Protein AF-0000000080771494 (afdb_homodimer)

Sequence (500 aa):
MDAVDLPFHCQALQGVSRCGTASHVHAVGQLIYLRRGAMLCQSETMRWLMAAGQVGWIPAGVAHSAEPLAELYGVTAYADSAAYPDLPAEVRVMPAGGLMGLLLERQLRYEAEPWPGRRQRLAGAIVDELLQLVPLPQQLPLPAERRLRALCRRVLADLGRGWLLDELAVAHGFSRASLTRAFARETGVSFGHWLAQARLLEAVRLLSGGAMVGETALQVGYQSPSAFCAAFRRHLGMAPGELQRAQARVMDAVDLPFHCQALQGVSRCGTASHVHAVGQLIYLRRGAMLCQSETMRWLMAAGQVGWIPAGVAHSAEPLAELYGVTAYADSAAYPDLPAEVRVMPAGGLMGLLLERQLRYEAEPWPGRRQRLAGAIVDELLQLVPLPQQLPLPAERRLRALCRRVLADLGRGWLLDELAVAHGFSRASLTRAFARETGVSFGHWLAQARLLEAVRLLSGGAMVGETALQVGYQSPSAFCAAFRRHLGMAPGELQRAQARV

InterPro domains:
  IPR009057 Homedomain-like superfamily [SSF46689] (199-246)
  IPR011051 RmlC-like cupin domain superfamily [SSF51182] (20-177)
  IPR014710 RmlC-like jelly roll fold [G3DSA:2.60.120.10] (16-77)
  IPR018060 AraC-like, DNA binding HTH domain [PF12833] (168-245)
  IPR018060 AraC-like, DNA binding HTH domain [PS01124] (149-246)
  IPR018060 AraC-like, DNA binding HTH domain [SM00342] (162-244)
  IPR018062 HTH domain AraC-type, conserved site [PS00041] (199-240)

Organism: Chromobacterium violaceum (strain ATCC 12472 / DSM 30191 / JCM 1249 / CCUG 213 / NBRC 12614 / NCIMB 9131 / NCTC 9757 / MK) (NCBI:txid243365)

pLDDT: mean 89.36, std 9.86, range [37.25, 98.0]

Secondary structure (DSSP, 8-state):
----SSSEEEEEEEEE-SS-EEEE--SSEEEEEEEE-EEEEEESSEEEEEETTEEEEE-TT--EEEEESS-EEEEEEEE-TTT-TTS-SS-EEEE-HHHHHHHHHHHHHHTTSS-HHHHHHHHHHHHHHHTTSPPPS-EEE---SHHHHHHHHHHHHTTTS---HHHHHHHTT--HHHHHHHHHHHHSS-HHHHHHHHHHHHHHHHHHTT--HHHHHHHTT-S-HHHHHHHHHHHHSS-HHHHHHHHH--/----SSSEEEEEEEEE-SS-EEEE--SSEEEEEEEE-EEEEEESSEEEEEETTEEEEE-TT--EEEEESS-EEEEEEEE-TTT-TTS-SS-EEEE-HHHHHHHHHHHHHHTTSS-HHHHHHHHHHHHHHHTTSPPPS-EEE---SHHHHHHHHHHHHTTTS---HHHHHHHTT--HHHHHHHHHHHHSS-HHHHHHHHHHHHHHHHHHTT--HHHHHHHHT-S-HHHHHHHHHHHHSS-HHHHHHHHH--

Solvent-accessible surface area (backbone atoms only — not comparable to full-atom values): 26258 Å² total; per-residue (Å²): 133,77,75,60,92,51,57,58,52,58,46,80,38,72,69,49,41,84,78,53,46,69,74,43,66,39,89,36,20,38,38,38,36,26,70,32,26,33,32,44,34,35,41,86,49,36,35,34,64,47,39,48,54,22,30,35,39,40,30,47,66,51,51,32,28,36,37,50,50,31,51,26,30,35,39,37,32,38,38,32,50,86,81,40,72,84,59,64,85,53,72,42,37,23,66,31,59,75,54,49,51,45,50,52,54,51,50,46,60,42,6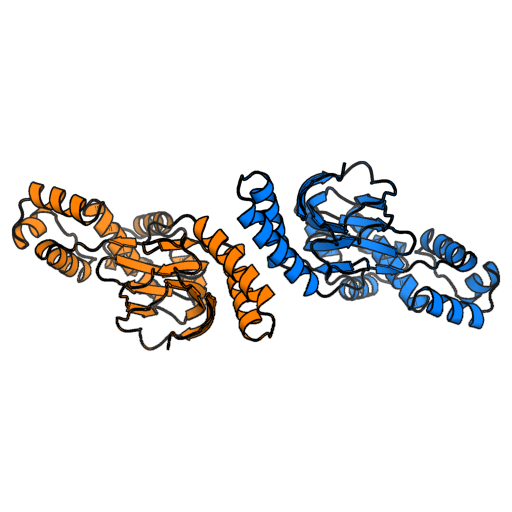7,79,46,95,46,65,68,60,46,50,32,43,48,51,36,50,53,56,50,58,73,69,50,64,67,52,79,52,60,45,62,38,40,82,51,66,57,53,32,51,49,50,51,55,43,68,73,44,45,36,55,86,81,47,66,61,60,53,17,55,74,56,75,33,50,58,69,55,39,55,54,51,44,28,70,56,46,70,44,51,70,67,59,47,49,52,50,51,24,50,57,50,37,50,52,42,36,57,67,64,49,51,68,61,60,40,21,45,54,33,43,37,94,37,50,65,62,35,44,53,51,39,24,71,60,68,72,43,44,66,65,53,53,43,47,57,51,57,76,97,132,76,76,62,93,51,57,59,51,59,46,78,38,71,70,48,42,82,78,54,46,71,73,44,67,40,90,36,20,36,38,40,36,26,70,30,25,32,31,44,33,36,41,85,48,36,36,34,63,47,40,48,54,22,30,35,39,40,30,48,66,50,50,33,28,37,37,50,50,30,51,27,29,35,39,36,32,38,39,33,50,86,79,39,72,83,58,64,88,53,73,42,36,23,66,31,58,75,55,50,52,46,49,53,53,51,50,44,60,43,68,81,47,96,46,65,68,59,45,49,32,42,49,51,37,49,53,56,50,58,74,68,50,65,67,52,81,51,61,44,61,37,41,82,51,66,58,55,33,52,49,49,50,56,42,69,74,45,44,36,56,86,82,48,65,60,61,52,17,57,74,57,75,32,50,58,69,55,40,55,52,50,44,26,71,56,46,70,43,50,69,67,58,49,50,52,51,52,26,50,57,50,36,51,51,42,38,54,69,64,48,50,68,63,60,40,21,46,55,33,44,38,94,38,50,67,61,35,43,53,50,38,24,71,61,68,72,43,44,67,66,53,53,42,46,56,51,58,76,98

Nearest PDB structures (foldseek):
  6p7t-assembly1_A  TM=4.260E-01  e=6.477E-12  Vibrio cholerae
  3gbg-assembly1_A  TM=4.443E-01  e=5.524E-11  Vibrio cholerae O395
  3fjs-assembly2_D  TM=8.676E-01  e=5.799E-04  Cupriavidus pinatubonensis JMP134
  1yhf-assembly1_A  TM=8.310E-01  e=1.006E-03  Streptococcus pyogenes M1 GAS
  7zyb-assembly1_A  TM=7.674E-01  e=4.115E-03  Bacteroides eggerthii DSM 20697

Foldseek 3Di:
DPPPVDQKDKDKQFFDADDKFPKDFAQFKKKWAFQAFKKWKDFPWKIFIDGHQKMKIDGHPTIMIIHTLATTTAMMMTHHCVVVVVADPDIFMFRCPPPLRVLRVVLNVCNPPPCVVVNVVSVVVNRVSVVVTDGAPRMQTAFPDPLRNVLVVVCLVQQLDPDDLCVSQVVSPHHSVRCQVVVCVRGVDGPVVNSLSSLLVVLLSCLSNPDDLQVSCNRNHHPGSVVVQVSNCVRVVDGSVVRNVRNVVD/DPPPVDQKDKDKQFFDADDKFPKDFAQFKKKWAFQAFKKWKDFPWKIFIDGHQKMKIDGHPTIMIIHTLATTTAMMMTHHCVVVVPADPDIFMFRCPPPLRVLRVVLNVCNVPPCVPVNVVSVVVNRVSVVVTDGAPRMQTAFPDPLRNVLVVVCLVQQLDPDDLCVSQVVSPHHSVRCQVVVCVGGVDGPVVNSLSSLLVVLLSCLSNPDDLQVSCNRNHHPGSVVVQVSNCVRVVDGSVVRNVRNVVD

Structure (mmCIF, N/CA/C/O backbone):
data_AF-0000000080771494-model_v1
#
loop_
_entity.id
_entity.type
_entity.pdbx_description
1 polymer 'Probable transcriptional regulator'
#
loop_
_atom_site.group_PDB
_atom_site.id
_atom_site.type_symbol
_atom_site.label_atom_id
_atom_site.label_alt_id
_atom_site.label_comp_id
_atom_site.label_asym_id
_atom_site.label_entity_id
_atom_site.label_seq_id
_atom_site.pdbx_PDB_ins_code
_atom_site.Cartn_x
_atom_site.Cartn_y
_atom_site.Cartn_z
_atom_site.occupancy
_atom_site.B_iso_or_equiv
_atom_site.auth_seq_id
_atom_site.auth_comp_id
_atom_site.auth_asym_id
_atom_site.auth_atom_id
_atom_site.pdbx_PDB_model_num
ATOM 1 N N . MET A 1 1 ? -18.344 9.867 22.594 1 37.25 1 MET A N 1
ATOM 2 C CA . MET A 1 1 ? -18.703 8.555 22.062 1 37.25 1 MET A CA 1
ATOM 3 C C . MET A 1 1 ? -17.469 7.688 21.859 1 37.25 1 MET A C 1
ATOM 5 O O . MET A 1 1 ? -17.469 6.77 21.031 1 37.25 1 MET A O 1
ATOM 9 N N . ASP A 1 2 ? -16.359 8.273 22.328 1 44.81 2 ASP A N 1
ATOM 10 C CA . ASP A 1 2 ? -15.078 7.664 22.016 1 44.81 2 ASP A CA 1
ATOM 11 C C . ASP A 1 2 ? -14.93 6.305 22.688 1 44.81 2 ASP A C 1
ATOM 13 O O . ASP A 1 2 ? -13.82 5.785 22.812 1 44.81 2 ASP A O 1
ATOM 17 N N . ALA A 1 3 ? -16.031 5.863 23.359 1 42.81 3 ALA A N 1
ATOM 18 C CA . ALA A 1 3 ? -15.695 4.762 24.266 1 42.81 3 ALA A CA 1
ATOM 19 C C . ALA A 1 3 ? -15.219 3.539 23.469 1 42.81 3 ALA A C 1
ATOM 21 O O . ALA A 1 3 ? -15.945 2.553 23.359 1 42.81 3 ALA A O 1
ATOM 22 N N . VAL A 1 4 ? -14.695 3.605 22.312 1 51.22 4 VAL A N 1
ATOM 23 C CA . VAL A 1 4 ? -14.5 2.248 21.812 1 51.22 4 VAL A CA 1
ATOM 24 C C . VAL A 1 4 ? -13.445 1.532 22.656 1 51.22 4 VAL A C 1
ATOM 26 O O . VAL A 1 4 ? -12.383 2.088 22.938 1 51.22 4 VAL A O 1
ATOM 29 N N . ASP A 1 5 ? -13.766 0.588 23.453 1 64.75 5 ASP A N 1
ATOM 30 C CA . ASP A 1 5 ? -13.047 -0.295 24.359 1 64.75 5 ASP A CA 1
ATOM 31 C C . ASP A 1 5 ? -11.82 -0.907 23.688 1 64.75 5 ASP A C 1
ATOM 33 O O . ASP A 1 5 ? -11.078 -1.67 24.312 1 64.75 5 ASP A O 1
ATOM 37 N N . LEU A 1 6 ? -11.555 -0.573 22.438 1 80.31 6 LEU A N 1
ATOM 38 C CA . LEU A 1 6 ? -10.367 -1.168 21.812 1 80.31 6 LEU A CA 1
ATOM 39 C C . LEU A 1 6 ? -9.25 -0.143 21.688 1 80.31 6 LEU A C 1
ATOM 41 O O . LEU A 1 6 ? -9.508 1.043 21.469 1 80.31 6 LEU A O 1
ATOM 45 N N . PRO A 1 7 ? -8.07 -0.555 21.953 1 92.5 7 PRO A N 1
ATOM 46 C CA . PRO A 1 7 ? -6.926 0.36 21.953 1 92.5 7 PRO A CA 1
ATOM 47 C C . PRO A 1 7 ? -6.75 1.08 20.625 1 92.5 7 PRO A C 1
ATOM 49 O O . PRO A 1 7 ? -6.07 2.107 20.547 1 92.5 7 PRO A O 1
ATOM 52 N N . PHE A 1 8 ? -7.355 0.557 19.562 1 95.19 8 PHE A N 1
ATOM 53 C CA . PHE A 1 8 ? -7.32 1.154 18.234 1 95.19 8 PHE A CA 1
ATOM 54 C C . PHE A 1 8 ? -8.609 0.87 17.469 1 95.19 8 PHE A C 1
ATOM 56 O O . PHE A 1 8 ? -9.062 -0.276 17.406 1 95.19 8 PHE A O 1
ATOM 63 N N . HIS A 1 9 ? -9.266 1.869 16.906 1 94.31 9 HIS A N 1
ATOM 64 C CA . HIS A 1 9 ? -10.492 1.686 16.141 1 94.31 9 HIS A CA 1
ATOM 65 C C . HIS A 1 9 ? -10.617 2.729 15.039 1 94.31 9 HIS A C 1
ATOM 67 O O . HIS A 1 9 ? -10.078 3.832 15.156 1 94.31 9 HIS A O 1
ATOM 73 N N . CYS A 1 10 ? -11.18 2.354 13.945 1 95.25 10 CYS A N 1
ATOM 74 C CA . CYS A 1 10 ? -11.297 3.291 12.836 1 95.25 10 CYS A CA 1
ATOM 75 C C . CYS A 1 10 ? -12.727 3.367 12.328 1 95.25 10 CYS A C 1
ATOM 77 O O . CYS A 1 10 ? -13.539 2.475 12.602 1 95.25 10 CYS A O 1
ATOM 79 N N . GLN A 1 11 ? -13.07 4.434 11.703 1 95.12 11 GLN A N 1
ATOM 80 C CA . GLN A 1 11 ? -14.352 4.691 11.047 1 95.12 11 GLN A CA 1
ATOM 81 C C . GLN A 1 11 ? -14.156 5.383 9.703 1 95.12 11 GLN A C 1
ATOM 83 O O . GLN A 1 11 ? -13.141 6.051 9.484 1 95.12 11 GLN A O 1
ATOM 88 N N . ALA A 1 12 ? -15.148 5.176 8.867 1 95.69 12 ALA A N 1
ATOM 89 C CA . ALA A 1 12 ? -15.086 5.797 7.543 1 95.69 12 ALA A CA 1
ATOM 90 C C . ALA A 1 12 ? -15.5 7.262 7.605 1 95.69 12 ALA A C 1
ATOM 92 O O . ALA A 1 12 ? -16.422 7.621 8.336 1 95.69 12 ALA A O 1
ATOM 93 N N . LEU A 1 13 ? -14.727 8.125 6.957 1 92.31 13 LEU A N 1
ATOM 94 C CA . LEU A 1 13 ? -15.188 9.461 6.598 1 92.31 13 LEU A CA 1
ATOM 95 C C . LEU A 1 13 ? -15.812 9.469 5.211 1 92.31 13 LEU A C 1
ATOM 97 O O . LEU A 1 13 ? -15.125 9.242 4.211 1 92.31 13 LEU A O 1
ATOM 101 N N . GLN A 1 14 ? -17.047 9.688 5.102 1 90.38 14 GLN A N 1
ATOM 102 C CA . GLN A 1 14 ? -17.75 9.562 3.824 1 90.38 14 GLN A CA 1
ATOM 103 C C . GLN A 1 14 ? -18.672 10.75 3.578 1 90.38 14 GLN A C 1
ATOM 105 O O . GLN A 1 14 ? -19.734 10.844 4.18 1 90.38 14 GLN A O 1
ATOM 110 N N . GLY A 1 15 ? -18.234 11.531 2.648 1 78.69 15 GLY A N 1
ATOM 111 C CA . GLY A 1 15 ? -19.094 12.609 2.184 1 78.69 15 GLY A CA 1
ATOM 112 C C . GLY A 1 15 ? -19.328 13.672 3.238 1 78.69 15 GLY A C 1
ATOM 113 O O . GLY A 1 15 ? -20.438 14.211 3.344 1 78.69 15 GLY A O 1
ATOM 114 N N . VAL A 1 16 ? -18.281 13.867 4.016 1 73.12 16 VAL A N 1
ATOM 115 C CA . VAL A 1 16 ? -18.453 14.883 5.047 1 73.12 16 VAL A CA 1
ATOM 116 C C . VAL A 1 16 ? -18.234 16.266 4.445 1 73.12 16 VAL A C 1
ATOM 118 O O . VAL A 1 16 ? -17.234 16.516 3.777 1 73.12 16 VAL A O 1
ATOM 121 N N . SER A 1 17 ? -19.109 17.125 4.094 1 66.69 17 SER A N 1
ATOM 122 C CA . SER A 1 17 ? -18.938 18.406 3.443 1 66.69 17 SER A CA 1
ATOM 123 C C . SER A 1 17 ? -19.5 19.547 4.301 1 66.69 17 SER A C 1
ATOM 125 O O . SER A 1 17 ? -19.094 20.703 4.148 1 66.69 17 SER A O 1
ATOM 127 N N . ARG A 1 18 ? -20.734 19.297 4.969 1 63.34 18 ARG A N 1
ATOM 128 C CA . ARG A 1 18 ? -21.516 20.5 5.277 1 63.34 18 ARG A CA 1
ATOM 129 C C . ARG A 1 18 ? -20.906 21.25 6.457 1 63.34 18 ARG A C 1
ATOM 131 O O . ARG A 1 18 ? -20.422 22.375 6.301 1 63.34 18 ARG A O 1
ATOM 138 N N . CYS A 1 19 ? -21.188 20.797 7.703 1 66.69 19 CYS A N 1
ATOM 139 C CA . CYS A 1 19 ? -21 21.609 8.906 1 66.69 19 CYS A CA 1
ATOM 140 C C . CYS A 1 19 ? -19.703 21.234 9.625 1 66.69 19 CYS A C 1
ATOM 142 O O . CYS A 1 19 ? -19.375 20.062 9.734 1 66.69 19 CYS A O 1
ATOM 144 N N . GLY A 1 20 ? -18.672 22.234 9.547 1 82.75 20 GLY A N 1
ATOM 145 C CA . GLY A 1 20 ? -17.453 22.109 10.328 1 82.75 20 GLY A CA 1
ATOM 146 C C . GLY A 1 20 ? -17.688 21.484 11.688 1 82.75 20 GLY A C 1
ATOM 147 O O . GLY A 1 20 ? -18.828 21.203 12.07 1 82.75 20 GLY A O 1
ATOM 148 N N . THR A 1 21 ? -16.703 20.906 12.211 1 88.62 21 THR A N 1
ATOM 149 C CA . THR A 1 21 ? -16.734 20.406 13.578 1 88.62 21 THR A CA 1
ATOM 150 C C . THR A 1 21 ? -16.219 21.453 14.555 1 88.62 21 THR A C 1
ATOM 152 O O . THR A 1 21 ? -15.117 21.984 14.375 1 88.62 21 THR A O 1
ATOM 155 N N . ALA A 1 22 ? -17.125 21.812 15.531 1 91 22 ALA A N 1
ATOM 156 C CA . ALA A 1 22 ? -16.734 22.75 16.578 1 91 22 ALA A CA 1
ATOM 157 C C . ALA A 1 22 ? -15.578 22.188 17.406 1 91 22 ALA A C 1
ATOM 159 O O . ALA A 1 22 ? -15.281 21 17.328 1 91 22 ALA A O 1
ATOM 160 N N . SER A 1 23 ? -14.984 23.094 18.125 1 95 23 SER A N 1
ATOM 161 C CA . SER A 1 23 ? -13.859 22.688 18.969 1 95 23 SER A CA 1
ATOM 162 C C . SER A 1 23 ? -14.266 21.578 19.922 1 95 23 SER A C 1
ATOM 164 O O . SER A 1 23 ? -15.328 21.625 20.547 1 95 23 SER A O 1
ATOM 166 N N . HIS A 1 24 ? -13.523 20.516 19.969 1 96.44 24 HIS A N 1
ATOM 167 C CA . HIS A 1 24 ? -13.734 19.375 20.844 1 96.44 24 HIS A CA 1
ATOM 168 C C . HIS A 1 24 ? -12.422 18.672 21.172 1 96.44 24 HIS A C 1
ATOM 170 O O . HIS A 1 24 ? -11.367 19.047 20.641 1 96.44 24 HIS A O 1
ATOM 176 N N . VAL A 1 25 ? -12.523 17.766 22.141 1 96.56 25 VAL A N 1
ATOM 177 C CA . VAL A 1 25 ? -11.328 17.062 22.609 1 96.56 25 VAL A CA 1
ATOM 178 C C . VAL A 1 25 ? -11.609 15.562 22.672 1 96.56 25 VAL A C 1
ATOM 180 O O . VAL A 1 25 ? -12.734 15.156 22.969 1 96.56 25 VAL A O 1
ATOM 183 N N . HIS A 1 26 ? -10.641 14.773 22.359 1 95.69 26 HIS A N 1
ATOM 184 C CA . HIS A 1 26 ? -10.727 13.328 22.531 1 95.69 26 HIS A CA 1
ATOM 185 C C . HIS A 1 26 ? -9.797 12.844 23.641 1 95.69 26 HIS A C 1
ATOM 187 O O . HIS A 1 26 ? -8.695 13.367 23.812 1 95.69 26 HIS A O 1
ATOM 193 N N . ALA A 1 27 ? -10.242 11.805 24.328 1 95.25 27 ALA A N 1
ATOM 194 C CA . ALA A 1 27 ? -9.422 11.188 25.359 1 95.25 27 ALA A CA 1
ATOM 195 C C . ALA A 1 27 ? -8.281 10.375 24.75 1 95.25 27 ALA A C 1
ATOM 197 O O . ALA A 1 27 ? -7.289 10.086 25.422 1 95.25 27 ALA A O 1
ATOM 198 N N . VAL A 1 28 ? -8.43 9.992 23.562 1 96.81 28 VAL A N 1
ATOM 199 C CA . VAL A 1 28 ? -7.418 9.242 22.828 1 96.81 28 VAL A CA 1
ATOM 200 C C . VAL A 1 28 ? -6.945 10.055 21.625 1 96.81 28 VAL A C 1
ATOM 202 O O . VAL A 1 28 ? -7.562 11.062 21.266 1 96.81 28 VAL A O 1
ATOM 205 N N . GLY A 1 29 ? -5.742 9.641 21.078 1 97.62 29 GLY A N 1
ATOM 206 C CA . GLY A 1 29 ? -5.277 10.312 19.875 1 97.62 29 GLY A CA 1
ATOM 207 C C . GLY A 1 29 ? -6.133 10.016 18.672 1 97.62 29 GLY A C 1
ATOM 208 O O . GLY A 1 29 ? -6.777 8.969 18.594 1 97.62 29 GLY A O 1
ATOM 209 N N . GLN A 1 30 ? -6.121 10.945 17.781 1 97.81 30 GLN A N 1
ATOM 210 C CA . GLN A 1 30 ? -6.906 10.805 16.562 1 97.81 30 GLN A CA 1
ATOM 211 C C . GLN A 1 30 ? -6.008 10.859 15.328 1 97.81 30 GLN A C 1
ATOM 213 O O . GLN A 1 30 ? -5.129 11.719 15.234 1 97.81 30 GLN A O 1
ATOM 218 N N . LEU A 1 31 ? -6.133 9.906 14.43 1 98 31 LEU A N 1
ATOM 219 C CA . LEU A 1 31 ? -5.465 9.82 13.133 1 98 31 LEU A CA 1
ATOM 220 C C . LEU A 1 31 ? -6.465 9.977 11.992 1 98 31 LEU A C 1
ATOM 222 O O . LEU A 1 31 ? -7.488 9.289 11.953 1 98 31 LEU A O 1
ATOM 226 N N . ILE A 1 32 ? -6.23 10.914 11.109 1 97.19 32 ILE A N 1
ATOM 227 C CA . ILE A 1 32 ? -7.16 11.18 10.016 1 97.19 32 ILE A CA 1
ATOM 228 C C . ILE A 1 32 ? -6.434 11.023 8.68 1 97.19 32 ILE A C 1
ATOM 230 O O . ILE A 1 32 ? -5.441 11.703 8.422 1 97.19 32 ILE A O 1
ATOM 234 N N . TYR A 1 33 ? -6.891 10.117 7.871 1 96.75 33 TYR A N 1
ATOM 235 C CA . TYR A 1 33 ? -6.422 9.977 6.496 1 96.75 33 TYR A CA 1
ATOM 236 C C . TYR A 1 33 ? -7.469 10.477 5.508 1 96.75 33 TYR A C 1
ATOM 238 O O . TYR A 1 33 ? -8.617 10.039 5.539 1 96.75 33 TYR A O 1
ATOM 246 N N . LEU A 1 34 ? -7.059 11.391 4.641 1 91.69 34 LEU A N 1
ATOM 247 C CA . LEU A 1 34 ? -7.965 11.883 3.611 1 91.69 34 LEU A CA 1
ATOM 248 C C . LEU A 1 34 ? -7.621 11.281 2.252 1 91.69 34 LEU A C 1
ATOM 250 O O . LEU A 1 34 ? -6.543 11.539 1.71 1 91.69 34 LEU A O 1
ATOM 254 N N . ARG A 1 35 ? -8.539 10.461 1.781 1 91.56 35 ARG A N 1
ATOM 255 C CA . ARG A 1 35 ? -8.406 9.953 0.419 1 91.56 35 ARG A CA 1
ATOM 256 C C . ARG A 1 35 ? -8.797 11.023 -0.601 1 91.56 35 ARG A C 1
ATOM 258 O O . ARG A 1 35 ? -8.203 11.094 -1.682 1 91.56 35 ARG A O 1
ATOM 265 N N . ARG A 1 36 ? -9.789 11.789 -0.207 1 85.62 36 ARG A N 1
ATOM 266 C CA . ARG A 1 36 ? -10.289 12.914 -0.996 1 85.62 36 ARG A CA 1
ATOM 267 C C . ARG A 1 36 ? -10.672 14.086 -0.101 1 85.62 36 ARG A C 1
ATOM 269 O O . ARG A 1 36 ? -11.102 13.891 1.037 1 85.62 36 ARG A O 1
ATOM 276 N N . GLY A 1 37 ? -10.477 15.266 -0.744 1 83.5 37 GLY A N 1
ATOM 277 C CA . GLY A 1 37 ? -10.922 16.469 -0.067 1 83.5 37 GLY A CA 1
ATOM 278 C C . GLY A 1 37 ? -9.828 17.172 0.718 1 83.5 37 GLY A C 1
ATOM 279 O O . GLY A 1 37 ? -8.641 16.859 0.536 1 83.5 37 GLY A O 1
ATOM 280 N N . ALA A 1 38 ? -10.273 18.188 1.498 1 85.19 38 ALA A N 1
ATOM 281 C CA . ALA A 1 38 ? -9.375 18.969 2.346 1 85.19 38 ALA A CA 1
ATOM 282 C C . ALA A 1 38 ? -10.141 19.594 3.512 1 85.19 38 ALA A C 1
ATOM 284 O O . ALA A 1 38 ? -11.352 19.797 3.436 1 85.19 38 ALA A O 1
ATOM 285 N N . MET A 1 39 ? -9.367 19.844 4.504 1 88.75 39 MET A N 1
ATOM 286 C CA . MET A 1 39 ? -9.969 20.516 5.656 1 88.75 39 MET A CA 1
ATOM 287 C C . MET A 1 39 ? -8.938 21.359 6.391 1 88.75 39 MET A C 1
ATOM 289 O O . MET A 1 39 ? -7.746 21.062 6.355 1 88.75 39 MET A O 1
ATOM 293 N N . LEU A 1 40 ? -9.438 22.406 6.949 1 89 40 LEU A N 1
ATOM 294 C CA . LEU A 1 40 ? -8.633 23.25 7.836 1 89 40 LEU A CA 1
ATOM 295 C C . LEU A 1 40 ? -8.93 22.922 9.297 1 89 40 LEU A C 1
ATOM 297 O O . LEU A 1 40 ? -10.094 22.875 9.703 1 89 40 LEU A O 1
ATOM 301 N N . CYS A 1 41 ? -7.852 22.688 9.992 1 93.69 41 CYS A N 1
ATOM 302 C CA . CYS A 1 41 ? -7.984 22.391 11.414 1 93.69 41 CYS A CA 1
ATOM 303 C C . CYS A 1 41 ? -7.309 23.453 12.266 1 93.69 41 CYS A C 1
ATOM 305 O O . CYS A 1 41 ? -6.438 24.188 11.781 1 93.69 41 CYS A O 1
ATOM 307 N N . GLN A 1 42 ? -7.824 23.531 13.492 1 92.31 42 GLN A N 1
ATOM 308 C CA . GLN A 1 42 ? -7.246 24.531 14.367 1 92.31 42 GLN A CA 1
ATOM 309 C C . GLN A 1 42 ? -7.293 24.094 15.828 1 92.31 42 GLN A C 1
ATOM 311 O O . GLN A 1 42 ? -8.305 23.562 16.281 1 92.31 42 GLN A O 1
ATOM 316 N N . SER A 1 43 ? -6.207 24.188 16.453 1 93.62 43 SER A N 1
ATOM 317 C CA . SER A 1 43 ? -6.121 24.109 17.906 1 93.62 43 SER A CA 1
ATOM 318 C C . SER A 1 43 ? -5.801 25.484 18.516 1 93.62 43 SER A C 1
ATOM 320 O O . SER A 1 43 ? -5.848 26.5 17.828 1 93.62 43 SER A O 1
ATOM 322 N N . GLU A 1 44 ? -5.566 25.438 19.828 1 88.44 44 GLU A N 1
ATOM 323 C CA . GLU A 1 44 ? -5.211 26.688 20.5 1 88.44 44 GLU A CA 1
ATOM 324 C C . GLU A 1 44 ? -3.869 27.219 20 1 88.44 44 GLU A C 1
ATOM 326 O O . GLU A 1 44 ? -3.668 28.422 19.922 1 88.44 44 GLU A O 1
ATOM 331 N N . THR A 1 45 ? -3.062 26.281 19.562 1 87.31 45 THR A N 1
ATOM 332 C CA . THR A 1 45 ? -1.688 26.703 19.328 1 87.31 45 THR A CA 1
ATOM 333 C C . THR A 1 45 ? -1.308 26.516 17.859 1 87.31 45 THR A C 1
ATOM 335 O O . THR A 1 45 ? -0.222 26.922 17.438 1 87.31 45 THR A O 1
ATOM 338 N N . MET A 1 46 ? -2.197 25.922 17.141 1 90.62 46 MET A N 1
ATOM 339 C CA . MET A 1 46 ? -1.785 25.562 15.797 1 90.62 46 MET A CA 1
ATOM 340 C C . MET A 1 46 ? -2.977 25.578 14.844 1 90.62 46 MET A C 1
ATOM 342 O O . MET A 1 46 ? -4.074 25.156 15.211 1 90.62 46 MET A O 1
ATOM 346 N N . ARG A 1 47 ? -2.707 26.125 13.656 1 91.88 47 ARG A N 1
ATOM 347 C CA . ARG A 1 47 ? -3.604 25.953 12.516 1 91.88 47 ARG A CA 1
ATOM 348 C C . ARG A 1 47 ? -2.934 25.141 11.414 1 91.88 47 ARG A C 1
ATOM 350 O O . ARG A 1 47 ? -1.749 25.328 11.133 1 91.88 47 ARG A O 1
ATOM 357 N N . TRP A 1 48 ? -3.699 24.156 10.891 1 90.56 48 TRP A N 1
ATOM 358 C CA . TRP A 1 48 ? -3.047 23.328 9.875 1 90.56 48 TRP A CA 1
ATOM 359 C C . TRP A 1 48 ? -4.047 22.859 8.828 1 90.56 48 TRP A C 1
ATOM 361 O O . TRP A 1 48 ? -5.258 22.844 9.078 1 90.56 48 TRP A O 1
ATOM 371 N N . LEU A 1 49 ? -3.496 22.562 7.727 1 87.38 49 LEU A N 1
ATOM 372 C CA . LEU A 1 49 ? -4.27 22.031 6.609 1 87.38 49 LEU A CA 1
ATOM 373 C C . LEU A 1 49 ? -4.059 20.531 6.469 1 87.38 49 LEU A C 1
ATOM 375 O O . LEU A 1 49 ? -2.938 20.031 6.621 1 87.38 49 LEU A O 1
ATOM 379 N N . MET A 1 50 ? -5.168 19.812 6.199 1 88.38 50 MET A N 1
ATOM 380 C CA . MET A 1 50 ? -5.117 18.422 5.758 1 88.38 50 MET A CA 1
ATOM 381 C C . MET A 1 50 ? -5.73 18.266 4.371 1 88.38 50 MET A C 1
ATOM 383 O O . MET A 1 50 ? -6.852 18.719 4.129 1 88.38 50 MET A O 1
ATOM 387 N N . ALA A 1 51 ? -5.012 17.625 3.521 1 83.44 51 ALA A N 1
ATOM 388 C CA . ALA A 1 51 ? -5.488 17.438 2.156 1 83.44 51 ALA A CA 1
ATOM 389 C C . ALA A 1 51 ? -5.398 15.969 1.74 1 83.44 51 ALA A C 1
ATOM 391 O O . ALA A 1 51 ? -4.758 15.164 2.42 1 83.44 51 ALA A O 1
ATOM 392 N N . ALA A 1 52 ? -6.02 15.688 0.572 1 86.5 52 ALA A N 1
ATOM 393 C CA . ALA A 1 52 ? -6 14.328 0.032 1 86.5 52 ALA A CA 1
ATOM 394 C C . ALA A 1 52 ? -4.57 13.789 -0.038 1 86.5 52 ALA A C 1
ATOM 396 O O . ALA A 1 52 ? -3.648 14.508 -0.422 1 86.5 52 ALA A O 1
ATOM 397 N N . GLY A 1 53 ? -4.426 12.547 0.367 1 86.31 53 GLY A N 1
ATOM 398 C CA . GLY A 1 53 ? -3.123 11.898 0.309 1 86.31 53 GLY A CA 1
ATOM 399 C C . GLY A 1 53 ? -2.289 12.133 1.555 1 86.31 53 GLY A C 1
ATOM 400 O O . GLY A 1 53 ? -1.154 11.656 1.644 1 86.31 53 GLY A O 1
ATOM 401 N N . GLN A 1 54 ? -2.875 12.836 2.48 1 89.19 54 GLN A N 1
ATOM 402 C CA . GLN A 1 54 ? -2.141 13.125 3.707 1 89.19 54 GLN A CA 1
ATOM 403 C C . GLN A 1 54 ? -2.791 12.445 4.91 1 89.19 54 GLN A C 1
ATOM 405 O O . GLN A 1 54 ? -3.938 12 4.836 1 89.19 54 GLN A O 1
ATOM 410 N N . VAL A 1 55 ? -2.016 12.312 5.949 1 95.25 55 VAL A N 1
ATOM 411 C CA . VAL A 1 55 ? -2.494 11.82 7.238 1 95.25 55 VAL A CA 1
ATOM 412 C C . VAL A 1 55 ? -2.164 12.828 8.336 1 95.25 55 VAL A C 1
ATOM 414 O O . VAL A 1 55 ? -1.076 13.414 8.344 1 95.25 55 VAL A O 1
ATOM 417 N N . GLY A 1 56 ? -3.139 13.125 9.125 1 95.69 56 GLY A N 1
ATOM 418 C CA . GLY A 1 56 ? -2.957 13.992 10.281 1 95.69 56 GLY A CA 1
ATOM 419 C C . GLY A 1 56 ? -3.057 13.258 11.602 1 95.69 56 GLY A C 1
ATOM 420 O O . GLY A 1 56 ? -3.883 12.359 11.758 1 95.69 56 GLY A O 1
ATOM 421 N N . TRP A 1 57 ? -2.213 13.625 12.484 1 97.19 57 TRP A N 1
ATOM 422 C CA . TRP A 1 57 ? -2.238 13.086 13.836 1 97.19 57 TRP A CA 1
ATOM 423 C C . TRP A 1 57 ? -2.527 14.188 14.852 1 97.19 57 TRP A C 1
ATOM 425 O O . TRP A 1 57 ? -1.884 15.234 14.844 1 97.19 57 TRP A O 1
ATOM 435 N N . ILE A 1 58 ? -3.479 13.938 15.727 1 97.25 58 ILE A N 1
ATOM 436 C CA . ILE A 1 58 ? -3.836 14.828 16.828 1 97.25 58 ILE A CA 1
ATOM 437 C C . ILE A 1 58 ? -3.738 14.078 18.141 1 97.25 58 ILE A C 1
ATOM 439 O O . ILE A 1 58 ? -4.523 13.164 18.406 1 97.25 58 ILE A O 1
ATOM 443 N N . PRO A 1 59 ? -2.816 14.484 19.078 1 97.25 59 PRO A N 1
ATOM 444 C CA . PRO A 1 59 ? -2.654 13.766 20.344 1 97.25 59 PRO A CA 1
ATOM 445 C C . PRO A 1 59 ? -3.895 13.852 21.219 1 97.25 59 PRO A C 1
ATOM 447 O O . PRO A 1 59 ? -4.695 14.781 21.094 1 97.25 59 PRO A O 1
ATOM 450 N N . ALA A 1 60 ? -4.016 12.828 22.141 1 97 60 ALA A N 1
ATOM 451 C CA . ALA A 1 60 ? -5.059 12.859 23.156 1 97 60 ALA A CA 1
ATOM 452 C C . ALA A 1 60 ? -5 14.156 23.953 1 97 60 ALA A C 1
ATOM 454 O O . ALA A 1 60 ? -3.914 14.641 24.281 1 97 60 ALA A O 1
ATOM 455 N N . GLY A 1 61 ? -6.199 14.719 24.156 1 96.25 61 GLY A N 1
ATOM 456 C CA . GLY A 1 61 ? -6.289 15.875 25.031 1 96.25 61 GLY A CA 1
ATOM 457 C C . GLY A 1 61 ? -6.145 17.203 24.312 1 96.25 61 GLY A C 1
ATOM 458 O O . GLY A 1 61 ? -6.285 18.266 24.906 1 96.25 61 GLY A O 1
ATOM 459 N N . VAL A 1 62 ? -5.836 17.203 23.078 1 95.88 62 VAL A N 1
ATOM 460 C CA . VAL A 1 62 ? -5.691 18.438 22.328 1 95.88 62 VAL A CA 1
ATOM 461 C C . VAL A 1 62 ? -7.047 18.859 21.766 1 95.88 62 VAL A C 1
ATOM 463 O O . VAL A 1 62 ? -7.641 18.156 20.953 1 95.88 62 VAL A O 1
ATOM 466 N N . ALA A 1 63 ? -7.473 20.062 22.266 1 97.06 63 ALA A N 1
ATOM 467 C CA . ALA A 1 63 ? -8.695 20.641 21.719 1 97.06 63 ALA A CA 1
ATOM 468 C C . ALA A 1 63 ? -8.484 21.125 20.281 1 97.06 63 ALA A C 1
ATOM 470 O O . ALA A 1 63 ? -7.445 21.703 19.969 1 97.06 63 ALA A O 1
ATOM 471 N N . HIS A 1 64 ? -9.477 20.766 19.359 1 96.19 64 HIS A N 1
ATOM 472 C CA . HIS A 1 64 ? -9.32 21.156 17.953 1 96.19 64 HIS A CA 1
ATOM 473 C C . HIS A 1 64 ? -10.672 21.281 17.266 1 96.19 64 HIS A C 1
ATOM 475 O O . HIS A 1 64 ? -11.672 20.75 17.766 1 96.19 64 HIS A O 1
ATOM 481 N N . SER A 1 65 ? -10.719 22.078 16.25 1 95.19 65 SER A N 1
ATOM 482 C CA . SER A 1 65 ? -11.844 22.203 15.328 1 95.19 65 SER A CA 1
ATOM 483 C C . SER A 1 65 ? -11.438 21.859 13.906 1 95.19 65 SER A C 1
ATOM 485 O O . SER A 1 65 ? -10.25 21.75 13.594 1 95.19 65 SER A O 1
ATOM 487 N N . ALA A 1 66 ? -12.414 21.516 13.094 1 93.25 66 ALA A N 1
ATOM 488 C CA . ALA A 1 66 ? -12.164 21.188 11.688 1 93.25 66 ALA A CA 1
ATOM 489 C C . ALA A 1 66 ? -13.234 21.781 10.781 1 93.25 66 ALA A C 1
ATOM 491 O O . ALA A 1 66 ? -14.422 21.734 11.094 1 93.25 66 ALA A O 1
ATOM 492 N N . GLU A 1 67 ? -12.75 22.359 9.773 1 88.69 67 GLU A N 1
ATOM 493 C CA . GLU A 1 67 ? -13.617 22.938 8.742 1 88.69 67 GLU A CA 1
ATOM 494 C C . GLU A 1 67 ? -13.344 22.312 7.379 1 88.69 67 GLU A C 1
ATOM 496 O O . GLU A 1 67 ? -12.328 22.594 6.75 1 88.69 67 GLU A O 1
ATOM 501 N N . PRO A 1 68 ? -14.297 21.469 6.91 1 89.38 68 PRO A N 1
ATOM 502 C CA . PRO A 1 68 ? -14.109 20.906 5.57 1 89.38 68 PRO A CA 1
ATOM 503 C C . PRO A 1 68 ? -14.133 21.969 4.473 1 89.38 68 PRO A C 1
ATOM 505 O O . PRO A 1 68 ? -14.953 22.891 4.512 1 89.38 68 PRO A O 1
ATOM 508 N N . LEU A 1 69 ? -13.211 21.859 3.646 1 82.31 69 LEU A N 1
ATOM 509 C CA . LEU A 1 69 ? -13.156 22.766 2.498 1 82.31 69 LEU A CA 1
ATOM 510 C C . LEU A 1 69 ? -13.766 22.109 1.265 1 82.31 69 LEU A C 1
ATOM 512 O O . LEU A 1 69 ? -14.039 22.797 0.27 1 82.31 69 LEU A O 1
ATOM 516 N N . ALA A 1 70 ? -13.969 20.906 1.322 1 80.44 70 ALA A N 1
ATOM 517 C CA . ALA A 1 70 ? -14.625 20.062 0.319 1 80.44 70 ALA A CA 1
ATOM 518 C C . ALA A 1 70 ? -15.195 18.797 0.949 1 80.44 70 ALA A C 1
ATOM 520 O O . ALA A 1 70 ? -15.008 18.547 2.145 1 80.44 70 ALA A O 1
ATOM 521 N N . GLU A 1 71 ? -15.914 18.078 0.166 1 86.56 71 GLU A N 1
ATOM 522 C CA . GLU A 1 71 ? -16.391 16.797 0.667 1 86.56 71 GLU A CA 1
ATOM 523 C C . GLU A 1 71 ? -15.227 15.875 1.017 1 86.56 71 GLU A C 1
ATOM 525 O O . GLU A 1 71 ? -14.266 15.758 0.251 1 86.56 71 GLU A O 1
ATOM 530 N N . LEU A 1 72 ? -15.312 15.305 2.18 1 90.19 72 LEU A N 1
ATOM 531 C CA . LEU A 1 72 ? -14.195 14.523 2.695 1 90.19 72 LEU A CA 1
ATOM 532 C C . LEU A 1 72 ? -14.469 13.023 2.555 1 90.19 72 LEU A C 1
ATOM 534 O O . LEU A 1 72 ? -15.562 12.555 2.881 1 90.19 72 LEU A O 1
ATOM 538 N N . TYR A 1 73 ? -13.57 12.297 2.014 1 92.94 73 TYR A N 1
ATOM 539 C CA . TYR A 1 73 ? -13.547 10.836 2.023 1 92.94 73 TYR A CA 1
ATOM 540 C C . TYR A 1 73 ? -12.242 10.312 2.617 1 92.94 73 TYR A C 1
ATOM 542 O O . TYR A 1 73 ? -11.164 10.859 2.348 1 92.94 73 TYR A O 1
ATOM 550 N N . GLY A 1 74 ? -12.336 9.344 3.441 1 94.94 74 GLY A N 1
ATOM 551 C CA . GLY A 1 74 ? -11.148 8.75 4.031 1 94.94 74 GLY A CA 1
ATOM 552 C C . GLY A 1 74 ? -11.445 7.898 5.25 1 94.94 74 GLY A C 1
ATOM 553 O O . GLY A 1 74 ? -12.453 7.195 5.293 1 94.94 74 GLY A O 1
ATOM 554 N N . VAL A 1 75 ? -10.461 7.871 6.121 1 97.31 75 VAL A N 1
ATOM 555 C CA . VAL A 1 75 ? -10.578 7.07 7.336 1 97.31 75 VAL A CA 1
ATOM 556 C C . VAL A 1 75 ? -10.133 7.891 8.547 1 97.31 75 VAL A C 1
ATOM 558 O O . VAL A 1 75 ? -9.141 8.617 8.477 1 97.31 75 VAL A O 1
ATOM 561 N N . THR A 1 76 ? -10.867 7.902 9.602 1 96.69 76 THR A N 1
ATOM 562 C CA . THR A 1 76 ? -10.43 8.406 10.891 1 96.69 76 THR A CA 1
ATOM 563 C C . THR A 1 76 ? -10.195 7.266 11.875 1 96.69 76 THR A C 1
ATOM 565 O O . THR A 1 76 ? -10.961 6.297 11.898 1 96.69 76 THR A O 1
ATOM 568 N N . ALA A 1 77 ? -9.164 7.352 12.547 1 97.38 77 ALA A N 1
ATOM 569 C CA . ALA A 1 77 ? -8.82 6.328 13.531 1 97.38 77 ALA A CA 1
ATOM 570 C C . ALA A 1 77 ? -8.5 6.957 14.883 1 97.38 77 ALA A C 1
ATOM 572 O O . ALA A 1 77 ? -8.141 8.133 14.961 1 97.38 77 ALA A O 1
ATOM 573 N N . TYR A 1 78 ? -8.672 6.184 15.883 1 97.44 78 TYR A N 1
ATOM 574 C CA . TYR A 1 78 ? -8.398 6.59 17.266 1 97.44 78 TYR A CA 1
ATOM 575 C C . TYR A 1 78 ? -7.477 5.594 17.953 1 97.44 78 TYR A C 1
ATOM 577 O O . TYR A 1 78 ? -7.664 4.379 17.844 1 97.44 78 TYR A O 1
ATOM 585 N N . ALA A 1 79 ? -6.504 6.102 18.594 1 97.44 79 ALA A N 1
ATOM 586 C CA . ALA A 1 79 ? -5.492 5.25 19.219 1 97.44 79 ALA A CA 1
ATOM 587 C C . ALA A 1 79 ? -5.262 5.645 20.672 1 97.44 79 ALA A C 1
ATOM 589 O O . ALA A 1 79 ? -5.02 6.816 20.969 1 97.44 79 ALA A O 1
ATOM 590 N N . ASP A 1 80 ? -5.273 4.699 21.516 1 96 80 ASP A N 1
ATOM 591 C CA . ASP A 1 80 ? -5.051 4.895 22.938 1 96 80 ASP A CA 1
ATOM 592 C C . ASP A 1 80 ? -3.562 4.961 23.266 1 96 80 ASP A C 1
ATOM 594 O O . ASP A 1 80 ? -2.838 3.98 23.078 1 96 80 ASP A O 1
ATOM 598 N N . SER A 1 81 ? -3.098 6.027 23.859 1 93.31 81 SER A N 1
ATOM 599 C CA . SER A 1 81 ? -1.686 6.242 24.172 1 93.31 81 SER A CA 1
ATOM 600 C C . SER A 1 81 ? -1.201 5.27 25.234 1 93.31 81 SER A C 1
ATOM 602 O O . SER A 1 81 ? 0.002 5.039 25.375 1 93.31 81 SER A O 1
ATOM 604 N N . ALA A 1 82 ? -2.129 4.762 26 1 93.56 82 ALA A N 1
ATOM 605 C CA . ALA A 1 82 ? -1.75 3.75 26.984 1 93.56 82 ALA A CA 1
ATOM 606 C C . ALA A 1 82 ? -1.267 2.475 26.297 1 93.56 82 ALA A C 1
ATOM 608 O O . ALA A 1 82 ? -0.34 1.818 26.781 1 93.56 82 ALA A O 1
ATOM 609 N N . ALA A 1 83 ? -1.879 2.096 25.25 1 94.19 83 ALA A N 1
ATOM 610 C CA . ALA A 1 83 ? -1.512 0.906 24.484 1 94.19 83 ALA A CA 1
ATOM 611 C C . ALA A 1 83 ? -0.359 1.202 23.531 1 94.19 83 ALA A C 1
ATOM 613 O O . ALA A 1 83 ? 0.433 0.313 23.203 1 94.19 83 ALA A O 1
ATOM 614 N N . TYR A 1 84 ? -0.232 2.441 23.125 1 95.38 84 TYR A N 1
ATOM 615 C CA . TYR A 1 84 ? 0.798 2.869 22.188 1 95.38 84 TYR A CA 1
ATOM 616 C C . TYR A 1 84 ? 1.552 4.082 22.719 1 95.38 84 TYR A C 1
ATOM 618 O O . TYR A 1 84 ? 1.379 5.195 22.219 1 95.38 84 TYR A O 1
ATOM 626 N N . PRO A 1 85 ? 2.463 3.846 23.547 1 94.19 85 PRO A N 1
ATOM 627 C CA . PRO A 1 85 ? 3.092 4.945 24.281 1 94.19 85 PRO A CA 1
ATOM 628 C C . PRO A 1 85 ? 4.027 5.777 23.422 1 94.19 85 PRO A C 1
ATOM 630 O O . PRO A 1 85 ? 4.387 6.898 23.781 1 94.19 85 PRO A O 1
ATOM 633 N N . ASP A 1 86 ? 4.422 5.273 22.234 1 94.62 86 ASP A N 1
ATOM 634 C CA . ASP A 1 86 ? 5.398 5.965 21.406 1 94.62 86 ASP A CA 1
ATOM 635 C C . ASP A 1 86 ? 4.711 6.973 20.484 1 94.62 86 ASP A C 1
ATOM 637 O O . ASP A 1 86 ? 5.375 7.68 19.719 1 94.62 86 ASP A O 1
ATOM 641 N N . LEU A 1 87 ? 3.381 7.094 20.547 1 97.06 87 LEU A N 1
ATOM 642 C CA . LEU A 1 87 ? 2.652 8.016 19.688 1 97.06 87 LEU A CA 1
ATOM 643 C C . LEU A 1 87 ? 3.113 9.453 19.922 1 97.06 87 LEU A C 1
ATOM 645 O O . LEU A 1 87 ? 3.395 9.844 21.062 1 97.06 87 LEU A O 1
ATOM 649 N N . PRO A 1 88 ? 3.174 10.273 18.844 1 96.31 88 PRO A N 1
ATOM 650 C CA . PRO A 1 88 ? 3.676 11.648 18.984 1 96.31 88 PRO A CA 1
ATOM 651 C C . PRO A 1 88 ? 2.842 12.492 19.938 1 96.31 88 PRO A C 1
ATOM 653 O O . PRO A 1 88 ? 1.616 12.352 19.984 1 96.31 88 PRO A O 1
ATOM 656 N N . ALA A 1 89 ? 3.488 13.391 20.609 1 94.62 89 ALA A N 1
ATOM 657 C CA . ALA A 1 89 ? 2.828 14.25 21.578 1 94.62 89 ALA A CA 1
ATOM 658 C C . ALA A 1 89 ? 2.371 15.555 20.938 1 94.62 89 ALA A C 1
ATOM 660 O O . ALA A 1 89 ? 1.73 16.391 21.594 1 94.62 89 ALA A O 1
ATOM 661 N N . GLU A 1 90 ? 2.688 15.758 19.688 1 92.62 90 GLU A N 1
ATOM 662 C CA . GLU A 1 90 ? 2.336 16.984 18.984 1 92.62 90 GLU A CA 1
ATOM 663 C C . GLU A 1 90 ? 1.509 16.672 17.734 1 92.62 90 GLU A C 1
ATOM 665 O O . GLU A 1 90 ? 1.58 15.57 17.188 1 92.62 90 GLU A O 1
ATOM 670 N N . VAL A 1 91 ? 0.817 17.656 17.344 1 95 91 VAL A N 1
ATOM 671 C CA . VAL A 1 91 ? 0.06 17.547 16.109 1 95 91 VAL A CA 1
ATOM 672 C C . VAL A 1 91 ? 1.021 17.438 14.922 1 95 91 VAL A C 1
ATOM 674 O O . VAL A 1 91 ? 2.041 18.125 14.875 1 95 91 VAL A O 1
ATOM 677 N N . ARG A 1 92 ? 0.709 16.562 13.969 1 93.69 92 ARG A N 1
ATOM 678 C CA . ARG A 1 92 ? 1.534 16.359 12.781 1 93.69 92 ARG A CA 1
ATOM 679 C C . ARG A 1 92 ? 0.671 16.156 11.539 1 93.69 92 ARG A C 1
ATOM 681 O O . ARG A 1 92 ? -0.389 15.531 11.617 1 93.69 92 ARG A O 1
ATOM 688 N N . VAL A 1 93 ? 1.088 16.688 10.492 1 91.5 93 VAL A N 1
ATOM 689 C CA . VAL A 1 93 ? 0.555 16.359 9.172 1 91.5 93 VAL A CA 1
ATOM 690 C C . VAL A 1 93 ? 1.658 15.766 8.305 1 91.5 93 VAL A C 1
ATOM 692 O O . VAL A 1 93 ? 2.746 16.328 8.195 1 91.5 93 VAL A O 1
ATOM 695 N N . MET A 1 94 ? 1.369 14.625 7.719 1 91.88 94 MET A N 1
ATOM 696 C CA . MET A 1 94 ? 2.381 13.906 6.953 1 91.88 94 MET A CA 1
ATOM 697 C C . MET A 1 94 ? 1.815 13.414 5.625 1 91.88 94 MET A C 1
ATOM 699 O O . MET A 1 94 ? 0.61 13.188 5.504 1 91.88 94 MET A O 1
ATOM 703 N N . PRO A 1 95 ? 2.729 13.273 4.723 1 88.12 95 PRO A N 1
ATOM 704 C CA . PRO A 1 95 ? 2.256 12.516 3.561 1 88.12 95 PRO A CA 1
ATOM 705 C C . PRO A 1 95 ? 1.964 11.055 3.893 1 88.12 95 PRO A C 1
ATOM 707 O O . PRO A 1 95 ? 2.771 10.391 4.551 1 88.12 95 PRO A O 1
ATOM 710 N N . ALA A 1 96 ? 0.825 10.531 3.619 1 87 96 ALA A N 1
ATOM 711 C CA . ALA A 1 96 ? 0.455 9.156 3.965 1 87 96 ALA A CA 1
ATOM 712 C C . ALA A 1 96 ? 1.27 8.148 3.16 1 87 96 ALA A C 1
ATOM 714 O O . ALA A 1 96 ? 1.567 7.055 3.645 1 87 96 ALA A O 1
ATOM 715 N N . GLY A 1 97 ? 1.668 8.625 1.932 1 80.44 97 GLY A N 1
ATOM 716 C CA . GLY A 1 97 ? 2.244 7.648 1.025 1 80.44 97 GLY A CA 1
ATOM 717 C C . GLY A 1 97 ? 1.268 6.559 0.623 1 80.44 97 GLY A C 1
ATOM 718 O O . GLY A 1 97 ? 0.114 6.562 1.058 1 80.44 97 GLY A O 1
ATOM 719 N N . GLY A 1 98 ? 1.671 5.625 -0.151 1 86.12 98 GLY A N 1
ATOM 720 C CA . GLY A 1 98 ? 0.819 4.543 -0.618 1 86.12 98 GLY A CA 1
ATOM 721 C C . GLY A 1 98 ? 0.495 3.531 0.463 1 86.12 98 GLY A C 1
ATOM 722 O O . GLY A 1 98 ? -0.644 3.068 0.567 1 86.12 98 GLY A O 1
ATOM 723 N N . LEU A 1 99 ? 1.419 3.32 1.364 1 95.62 99 LEU A N 1
ATOM 724 C CA . LEU A 1 99 ? 1.266 2.24 2.332 1 95.62 99 LEU A CA 1
ATOM 725 C C . LEU A 1 99 ? 0.307 2.643 3.447 1 95.62 99 LEU A C 1
ATOM 727 O O . LEU A 1 99 ? -0.625 1.902 3.768 1 95.62 99 LEU A O 1
ATOM 731 N N . MET A 1 100 ? 0.465 3.867 4.031 1 96.81 100 MET A N 1
ATOM 732 C CA . MET A 1 100 ? -0.354 4.305 5.156 1 96.81 100 MET A CA 1
ATOM 733 C C . MET A 1 100 ? -1.833 4.316 4.781 1 96.81 100 MET A C 1
ATOM 735 O O . MET A 1 100 ? -2.67 3.809 5.531 1 96.81 100 MET A O 1
ATOM 739 N N . GLY A 1 101 ? -2.141 4.863 3.668 1 95.19 101 GLY A N 1
ATOM 740 C CA . GLY A 1 101 ? -3.525 4.883 3.223 1 95.19 101 GLY A CA 1
ATOM 741 C C . GLY A 1 101 ? -4.125 3.498 3.078 1 95.19 101 GLY A C 1
ATOM 742 O O . GLY A 1 101 ? -5.246 3.25 3.533 1 95.19 101 GLY A O 1
ATOM 743 N N . LEU A 1 102 ? -3.387 2.6 2.52 1 96.19 102 LEU A N 1
ATOM 744 C CA . LEU A 1 102 ? -3.875 1.243 2.299 1 96.19 102 LEU A CA 1
ATOM 745 C C . LEU A 1 102 ? -4.023 0.498 3.621 1 96.19 102 LEU A C 1
ATOM 747 O O . LEU A 1 102 ? -4.965 -0.281 3.795 1 96.19 102 LEU A O 1
ATOM 751 N N . LEU A 1 103 ? -3.105 0.702 4.531 1 97.69 103 LEU A N 1
ATOM 752 C CA . LEU A 1 103 ? -3.197 0.081 5.848 1 97.69 103 LEU A CA 1
ATOM 753 C C . LEU A 1 103 ? -4.469 0.519 6.566 1 97.69 103 LEU A C 1
ATOM 755 O O . LEU A 1 103 ? -5.191 -0.313 7.125 1 97.69 103 LEU A O 1
ATOM 759 N N . LEU A 1 104 ? -4.719 1.784 6.535 1 97.19 104 LEU A N 1
ATOM 760 C CA . LEU A 1 104 ? -5.891 2.307 7.234 1 97.19 104 LEU A CA 1
ATOM 761 C C . LEU A 1 104 ? -7.176 1.807 6.586 1 97.19 104 LEU A C 1
ATOM 763 O O . LEU A 1 104 ? -8.141 1.481 7.281 1 97.19 104 LEU A O 1
ATOM 767 N N . GLU A 1 105 ? -7.215 1.748 5.312 1 95.12 105 GLU A N 1
ATOM 768 C CA . GLU A 1 105 ? -8.375 1.204 4.621 1 95.12 105 GLU A CA 1
ATOM 769 C C . GLU A 1 105 ? -8.594 -0.266 4.973 1 95.12 105 GLU A C 1
ATOM 771 O O . GLU A 1 105 ? -9.727 -0.711 5.137 1 95.12 105 GLU A O 1
ATOM 776 N N . ARG A 1 106 ? -7.496 -0.993 5.012 1 96.25 106 ARG A N 1
ATOM 777 C CA . ARG A 1 106 ? -7.594 -2.396 5.398 1 96.25 106 ARG A CA 1
ATOM 778 C C . ARG A 1 106 ? -8.094 -2.535 6.832 1 96.25 106 ARG A C 1
ATOM 780 O O . ARG A 1 106 ? -8.93 -3.4 7.121 1 96.25 106 ARG A O 1
ATOM 787 N N . GLN A 1 107 ? -7.582 -1.729 7.746 1 96.5 107 GLN A N 1
ATOM 788 C CA . GLN A 1 107 ? -8.047 -1.721 9.133 1 96.5 107 GLN A CA 1
ATOM 789 C C . GLN A 1 107 ? -9.555 -1.474 9.203 1 96.5 107 GLN A C 1
ATOM 791 O O . GLN A 1 107 ? -10.25 -2.121 9.984 1 96.5 107 GLN A O 1
ATOM 796 N N . LEU A 1 108 ? -10 -0.556 8.414 1 95.31 108 LEU A N 1
ATOM 797 C CA . LEU A 1 108 ? -11.422 -0.245 8.367 1 95.31 108 LEU A CA 1
ATOM 798 C C . LEU A 1 108 ? -12.234 -1.478 7.977 1 95.31 108 LEU A C 1
ATOM 800 O O . LEU A 1 108 ? -13.289 -1.737 8.555 1 95.31 108 LEU A O 1
ATOM 804 N N . ARG A 1 109 ? -11.766 -2.211 7.062 1 93.25 109 ARG A N 1
ATOM 805 C CA . ARG A 1 109 ? -12.445 -3.432 6.645 1 93.25 109 ARG A CA 1
ATOM 806 C C . ARG A 1 109 ? -12.477 -4.457 7.773 1 93.25 109 ARG A C 1
ATOM 808 O O . ARG A 1 109 ? -13.453 -5.195 7.922 1 93.25 109 ARG A O 1
ATOM 815 N N . TYR A 1 110 ? -11.406 -4.496 8.57 1 92.31 110 TYR A N 1
ATOM 816 C CA . TYR A 1 110 ? -11.305 -5.449 9.672 1 92.31 110 TYR A CA 1
ATOM 817 C C . TYR A 1 110 ? -12.258 -5.082 10.805 1 92.31 110 TYR A C 1
ATOM 819 O O . TYR A 1 110 ? -12.586 -5.922 11.641 1 92.31 110 TYR A O 1
ATOM 827 N N . GLU A 1 111 ? -12.664 -3.832 10.82 1 89.75 111 GLU A N 1
ATOM 828 C CA . GLU A 1 111 ? -13.531 -3.387 11.906 1 89.75 111 GLU A CA 1
ATOM 829 C C . GLU A 1 111 ? -14.828 -4.195 11.938 1 89.75 111 GLU A C 1
ATOM 831 O O . GLU A 1 111 ? -15.406 -4.398 13.008 1 89.75 111 GLU A O 1
ATOM 836 N N . ALA A 1 112 ? -15.227 -4.684 10.852 1 86.5 112 ALA A N 1
ATOM 837 C CA . ALA A 1 112 ? -16.484 -5.422 10.742 1 86.5 112 ALA A CA 1
ATOM 838 C C . ALA A 1 112 ? -16.25 -6.918 10.922 1 86.5 112 ALA A C 1
ATOM 840 O O . ALA A 1 112 ? -17.203 -7.703 10.914 1 86.5 112 ALA A O 1
ATOM 841 N N . GLU A 1 113 ? -15.039 -7.344 11.078 1 85.62 113 GLU A N 1
ATOM 842 C CA . GLU A 1 113 ? -14.711 -8.766 11.109 1 85.62 113 GLU A CA 1
ATOM 843 C C . GLU A 1 113 ? -14.43 -9.234 12.539 1 85.62 113 GLU A C 1
ATOM 845 O O . GLU A 1 113 ? -14.016 -8.445 13.383 1 85.62 113 GLU A O 1
ATOM 850 N N . PRO A 1 114 ? -14.695 -10.438 12.797 1 81.44 114 PRO A N 1
ATOM 851 C CA . PRO A 1 114 ? -14.484 -10.992 14.141 1 81.44 114 PRO A CA 1
ATOM 852 C C . PRO A 1 114 ? -13.055 -11.469 14.367 1 81.44 114 PRO A C 1
ATOM 854 O O . PRO A 1 114 ? -12.844 -12.547 14.93 1 81.44 114 PRO A O 1
ATOM 857 N N . TRP A 1 115 ? -12.039 -10.742 13.922 1 83.19 115 TRP A N 1
ATOM 858 C CA . TRP A 1 115 ? -10.648 -11.156 14.023 1 83.19 115 TRP A CA 1
ATOM 859 C C . TRP A 1 115 ? -9.836 -10.141 14.828 1 83.19 115 TRP A C 1
ATOM 861 O O . TRP A 1 115 ? -9 -9.43 14.273 1 83.19 115 TRP A O 1
ATOM 871 N N . PRO A 1 116 ? -9.977 -10.227 16.156 1 84.81 116 PRO A N 1
ATOM 872 C CA . PRO A 1 116 ? -9.297 -9.211 16.953 1 84.81 116 PRO A CA 1
ATOM 873 C C . PRO A 1 116 ? -7.773 -9.273 16.812 1 84.81 116 PRO A C 1
ATOM 875 O O . PRO A 1 116 ? -7.102 -8.242 16.844 1 84.81 116 PRO A O 1
ATOM 878 N N . GLY A 1 117 ? -7.273 -10.477 16.672 1 88.62 117 GLY A N 1
ATOM 879 C CA . GLY A 1 117 ? -5.836 -10.609 16.5 1 88.62 117 GLY A CA 1
ATOM 880 C C . GLY A 1 117 ? -5.309 -9.898 15.266 1 88.62 117 GLY A C 1
ATOM 881 O O . GLY A 1 117 ? -4.293 -9.203 15.336 1 88.62 117 GLY A O 1
ATOM 882 N N . ARG A 1 118 ? -6.023 -10.031 14.156 1 91.81 118 ARG A N 1
ATOM 883 C CA . ARG A 1 118 ? -5.633 -9.359 12.922 1 91.81 118 ARG A CA 1
ATOM 884 C C . ARG A 1 118 ? -5.734 -7.848 13.062 1 91.81 118 ARG A C 1
ATOM 886 O O . ARG A 1 118 ? -4.852 -7.117 12.617 1 91.81 118 ARG A O 1
ATOM 893 N N . ARG A 1 119 ? -6.809 -7.434 13.711 1 93.56 119 ARG A N 1
ATOM 894 C CA . ARG A 1 119 ? -7.008 -6.004 13.93 1 93.56 119 ARG A CA 1
ATOM 895 C C . ARG A 1 119 ? -5.871 -5.414 14.758 1 93.56 119 ARG A C 1
ATOM 897 O O . ARG A 1 119 ? -5.367 -4.336 14.445 1 93.56 119 ARG A O 1
ATOM 904 N N . GLN A 1 120 ? -5.512 -6.098 15.719 1 92.44 120 GLN A N 1
ATOM 905 C CA . GLN A 1 120 ? -4.469 -5.617 16.625 1 92.44 120 GLN A CA 1
ATOM 906 C C . GLN A 1 120 ? -3.113 -5.574 15.922 1 92.44 120 GLN A C 1
ATOM 908 O O . GLN A 1 120 ? -2.35 -4.625 16.094 1 92.44 120 GLN A O 1
ATOM 913 N N . ARG A 1 121 ? -2.793 -6.625 15.195 1 93.38 121 ARG A N 1
ATOM 914 C CA . ARG A 1 121 ? -1.527 -6.664 14.469 1 93.38 121 ARG A CA 1
ATOM 915 C C . ARG A 1 121 ? -1.441 -5.523 13.461 1 93.38 121 ARG A C 1
ATOM 917 O O . ARG A 1 121 ? -0.412 -4.852 13.367 1 93.38 121 ARG A O 1
ATOM 924 N N . LEU A 1 122 ? -2.518 -5.336 12.742 1 95.94 122 LEU A N 1
ATOM 925 C CA . LEU A 1 122 ? -2.543 -4.273 11.742 1 95.94 122 LEU A CA 1
ATOM 926 C C . LEU A 1 122 ? -2.451 -2.902 12.398 1 95.94 122 LEU A C 1
ATOM 928 O O . LEU A 1 122 ? -1.734 -2.023 11.914 1 95.94 122 LEU A O 1
ATOM 932 N N . ALA A 1 123 ? -3.131 -2.715 13.539 1 96.38 123 ALA A N 1
ATOM 933 C CA . ALA A 1 123 ? -3.049 -1.47 14.297 1 96.38 123 ALA A CA 1
ATOM 934 C C . ALA A 1 123 ? -1.609 -1.17 14.703 1 96.38 123 ALA A C 1
ATOM 936 O O . ALA A 1 123 ? -1.151 -0.03 14.594 1 96.38 123 ALA A O 1
ATOM 937 N N . GLY A 1 124 ? -0.941 -2.182 15.164 1 95.81 124 GLY A N 1
ATOM 938 C CA . GLY A 1 124 ? 0.463 -2.014 15.5 1 95.81 124 GLY A CA 1
ATOM 939 C C . GLY A 1 124 ? 1.311 -1.568 14.328 1 95.81 124 GLY A C 1
ATOM 940 O O . GLY A 1 124 ? 2.16 -0.686 14.469 1 95.81 124 GLY A O 1
ATOM 941 N N . ALA A 1 125 ? 1.068 -2.148 13.195 1 96.75 125 ALA A N 1
ATOM 942 C CA . ALA A 1 125 ? 1.801 -1.789 11.984 1 96.75 125 ALA A CA 1
ATOM 943 C C . ALA A 1 125 ? 1.488 -0.358 11.562 1 96.75 125 ALA A C 1
ATOM 945 O O . ALA A 1 125 ? 2.365 0.355 11.062 1 96.75 125 ALA A O 1
ATOM 946 N N . ILE A 1 126 ? 0.259 0.066 11.695 1 97.69 126 ILE A N 1
ATOM 947 C CA . ILE A 1 126 ? -0.156 1.427 11.375 1 97.69 126 ILE A CA 1
ATOM 948 C C . ILE A 1 126 ? 0.6 2.418 12.258 1 97.69 126 ILE A C 1
ATOM 950 O O . ILE A 1 126 ? 1.131 3.418 11.766 1 97.69 126 ILE A O 1
ATOM 954 N N . VAL A 1 127 ? 0.668 2.127 13.539 1 97.12 127 VAL A N 1
ATOM 955 C CA . VAL A 1 127 ? 1.359 3 14.484 1 97.12 127 VAL A CA 1
ATOM 956 C C . VAL A 1 127 ? 2.848 3.047 14.148 1 97.12 127 VAL A C 1
ATOM 958 O O . VAL A 1 127 ? 3.457 4.121 14.148 1 97.12 127 VAL A O 1
ATOM 961 N N . ASP A 1 128 ? 3.438 1.863 13.844 1 96.38 128 ASP A N 1
ATOM 962 C CA . ASP A 1 128 ? 4.84 1.825 13.438 1 96.38 128 ASP A CA 1
ATOM 963 C C . ASP A 1 128 ? 5.082 2.701 12.211 1 96.38 128 ASP A C 1
ATOM 965 O O . ASP A 1 128 ? 6.082 3.416 12.141 1 96.38 128 ASP A O 1
ATOM 969 N N . GLU A 1 129 ? 4.191 2.625 11.234 1 96.25 129 GLU A N 1
ATOM 970 C CA . GLU A 1 129 ? 4.316 3.424 10.016 1 96.25 129 GLU A CA 1
ATOM 971 C C . GLU A 1 129 ? 4.211 4.914 10.328 1 96.25 129 GLU A C 1
ATOM 973 O O . GLU A 1 129 ? 4.98 5.719 9.797 1 96.25 129 GLU A O 1
ATOM 978 N N . LEU A 1 130 ? 3.238 5.262 11.141 1 96.69 130 LEU A N 1
ATOM 979 C CA . LEU A 1 130 ? 3.047 6.652 11.531 1 96.69 130 LEU A CA 1
ATOM 980 C C . LEU A 1 130 ? 4.34 7.246 12.078 1 96.69 130 LEU A C 1
ATOM 982 O O . LEU A 1 130 ? 4.699 8.375 11.742 1 96.69 130 LEU A O 1
ATOM 986 N N . LEU A 1 131 ? 5.039 6.5 12.859 1 95 131 LEU A N 1
ATOM 987 C CA . LEU A 1 131 ? 6.227 6.973 13.562 1 95 131 LEU A CA 1
ATOM 988 C C . LEU A 1 131 ? 7.398 7.145 12.602 1 95 131 LEU A C 1
ATOM 990 O O . LEU A 1 131 ? 8.398 7.781 12.938 1 95 131 LEU A O 1
ATOM 994 N N . GLN A 1 132 ? 7.273 6.609 11.391 1 92.06 132 GLN A N 1
ATOM 995 C CA . GLN A 1 132 ? 8.352 6.707 10.414 1 92.06 132 GLN A CA 1
ATOM 996 C C . GLN A 1 132 ? 8.109 7.863 9.445 1 92.06 132 GLN A C 1
ATOM 998 O O . GLN A 1 132 ? 9.008 8.258 8.703 1 92.06 132 GLN A O 1
ATOM 1003 N N . LEU A 1 133 ? 6.914 8.352 9.391 1 93 133 LEU A N 1
ATOM 1004 C CA . LEU A 1 133 ? 6.574 9.414 8.438 1 93 133 LEU A CA 1
ATOM 1005 C C . LEU A 1 133 ? 7.191 10.742 8.859 1 93 133 LEU A C 1
ATOM 1007 O O . LEU A 1 133 ? 7.336 11.008 10.055 1 93 133 LEU A O 1
ATOM 1011 N N . VAL A 1 134 ? 7.52 11.523 7.867 1 90.81 134 VAL A N 1
ATOM 1012 C CA . VAL A 1 134 ? 8.141 12.82 8.117 1 90.81 134 VAL A CA 1
ATOM 1013 C C . VAL A 1 134 ? 7.094 13.93 8.016 1 90.81 134 VAL A C 1
ATOM 1015 O O . VAL A 1 134 ? 6.449 14.086 6.977 1 90.81 134 VAL A O 1
ATOM 1018 N N . PRO A 1 135 ? 6.926 14.727 9.094 1 89.5 135 PRO A N 1
ATOM 1019 C CA . PRO A 1 135 ? 5.91 15.781 9.086 1 89.5 135 PRO A CA 1
ATOM 1020 C C . PRO A 1 135 ? 6.172 16.844 8.023 1 89.5 135 PRO A C 1
ATOM 1022 O O . PRO A 1 135 ? 7.328 17.172 7.742 1 89.5 135 PRO A O 1
ATOM 1025 N N . LEU A 1 136 ? 5.129 17.344 7.43 1 81.69 136 LEU A N 1
ATOM 1026 C CA . LEU A 1 136 ? 5.168 18.469 6.516 1 81.69 136 LEU A CA 1
ATOM 1027 C C . LEU A 1 136 ? 5.09 19.797 7.285 1 81.69 136 LEU A C 1
ATOM 1029 O O . LEU A 1 136 ? 4.477 19.859 8.352 1 81.69 136 LEU A O 1
ATOM 1033 N N . PRO A 1 137 ? 5.68 20.797 6.695 1 74.81 137 PRO A N 1
ATOM 1034 C CA . PRO A 1 137 ? 5.629 22.109 7.352 1 74.81 137 PRO A CA 1
ATOM 1035 C C . PRO A 1 137 ? 4.312 22.844 7.105 1 74.81 137 PRO A C 1
ATOM 1037 O O . PRO A 1 137 ? 4.32 24.031 6.77 1 74.81 137 PRO A O 1
ATOM 1040 N N . GLN A 1 138 ? 3.271 22.219 7.086 1 73 138 GLN A N 1
ATOM 1041 C CA . GLN A 1 138 ? 1.975 22.812 6.777 1 73 138 GLN A CA 1
ATOM 1042 C C . GLN A 1 138 ? 1.244 23.234 8.055 1 73 138 GLN A C 1
ATOM 1044 O O . GLN A 1 138 ? 0.029 23.047 8.164 1 73 138 GLN A O 1
ATOM 1049 N N . GLN A 1 139 ? 2.016 23.688 8.844 1 83.5 139 GLN A N 1
ATOM 1050 C CA . GLN A 1 139 ? 1.465 24.109 10.133 1 83.5 139 GLN A CA 1
ATOM 1051 C C . GLN A 1 139 ? 1.782 25.562 10.422 1 83.5 139 GLN A C 1
ATOM 1053 O O . GLN A 1 139 ? 2.865 26.047 10.086 1 83.5 139 GLN A O 1
ATOM 1058 N N . LEU A 1 140 ? 0.791 26.297 10.805 1 89.81 140 LEU A N 1
ATOM 1059 C CA . LEU A 1 140 ? 0.896 27.688 11.219 1 89.81 140 LEU A CA 1
ATOM 1060 C C . LEU A 1 140 ? 0.79 27.812 12.734 1 89.81 140 LEU A C 1
ATOM 1062 O O . LEU A 1 140 ? -0.306 27.734 13.289 1 89.81 140 LEU A O 1
ATOM 1066 N N . PRO A 1 141 ? 1.971 28.078 13.344 1 92.31 141 PRO A N 1
ATOM 1067 C CA . PRO A 1 141 ? 1.884 28.25 14.797 1 92.31 141 PRO A CA 1
ATOM 1068 C C . PRO A 1 141 ? 1.115 29.516 15.195 1 92.31 141 PRO A C 1
ATOM 1070 O O . PRO A 1 141 ? 1.237 30.547 14.531 1 92.31 141 PRO A O 1
ATOM 1073 N N . LEU A 1 142 ? 0.396 29.453 16.188 1 92.69 142 LEU A N 1
ATOM 1074 C CA . LEU A 1 142 ? -0.321 30.578 16.75 1 92.69 142 LEU 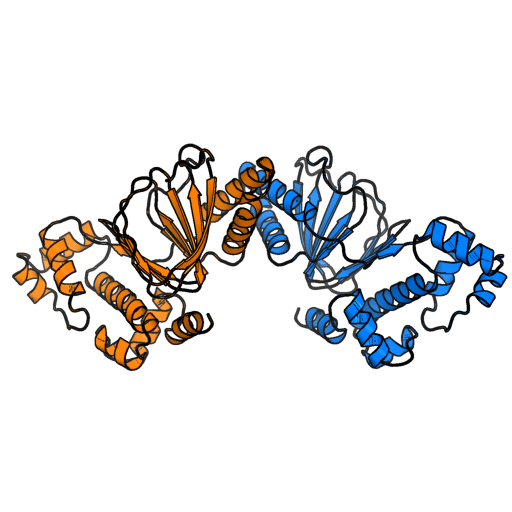A CA 1
ATOM 1075 C C . LEU A 1 142 ? 0.223 30.938 18.141 1 92.69 142 LEU A C 1
ATOM 1077 O O . LEU A 1 142 ? 0.342 30.062 19 1 92.69 142 LEU A O 1
ATOM 1081 N N . PRO A 1 143 ? 0.587 32.25 18.281 1 93.19 143 PRO A N 1
ATOM 1082 C CA . PRO A 1 143 ? 1.156 32.625 19.578 1 93.19 143 PRO A CA 1
ATOM 1083 C C . PRO A 1 143 ? 0.132 32.594 20.703 1 93.19 143 PRO A C 1
ATOM 1085 O O . PRO A 1 143 ? -1.062 32.781 20.469 1 93.19 143 PRO A O 1
ATOM 1088 N N . ALA A 1 144 ? 0.664 32.375 21.938 1 90.56 144 ALA A N 1
ATOM 1089 C CA . ALA A 1 144 ? -0.179 32.375 23.125 1 90.56 144 ALA A CA 1
ATOM 1090 C C . ALA A 1 144 ? -0.311 33.781 23.719 1 90.56 144 ALA A C 1
ATOM 1092 O O . ALA A 1 144 ? -1.335 34.094 24.328 1 90.56 144 ALA A O 1
ATOM 1093 N N . GLU A 1 145 ? 0.702 34.562 23.5 1 92.44 145 GLU A N 1
ATOM 1094 C CA . GLU A 1 145 ? 0.721 35.938 24.047 1 92.44 145 GLU A CA 1
ATOM 1095 C C . GLU A 1 145 ? -0.404 36.781 23.453 1 92.44 145 GLU A C 1
ATOM 1097 O O . GLU A 1 145 ? -0.542 36.875 22.234 1 92.44 145 GLU A O 1
ATOM 1102 N N . ARG A 1 146 ? -1.105 37.406 24.297 1 92.88 146 ARG A N 1
ATOM 1103 C CA . ARG A 1 146 ? -2.359 38.062 23.953 1 92.88 146 ARG A CA 1
ATOM 1104 C C . ARG A 1 146 ? -2.156 39.062 22.828 1 92.88 146 ARG A C 1
ATOM 1106 O O . ARG A 1 146 ? -2.934 39.094 21.875 1 92.88 146 ARG A O 1
ATOM 1113 N N . ARG A 1 147 ? -1.184 39.938 22.922 1 95.31 147 ARG A N 1
ATOM 1114 C CA . ARG A 1 147 ? -0.958 40.969 21.906 1 95.31 147 ARG A CA 1
ATOM 1115 C C . ARG A 1 147 ? -0.582 40.344 20.578 1 95.31 147 ARG A C 1
ATOM 1117 O O . ARG A 1 147 ? -1.038 40.812 19.516 1 95.31 147 ARG A O 1
ATOM 1124 N N . LEU A 1 148 ? 0.202 39.312 20.656 1 95.69 148 LEU A N 1
ATOM 1125 C CA . LEU A 1 148 ? 0.619 38.656 19.438 1 95.69 148 LEU A CA 1
ATOM 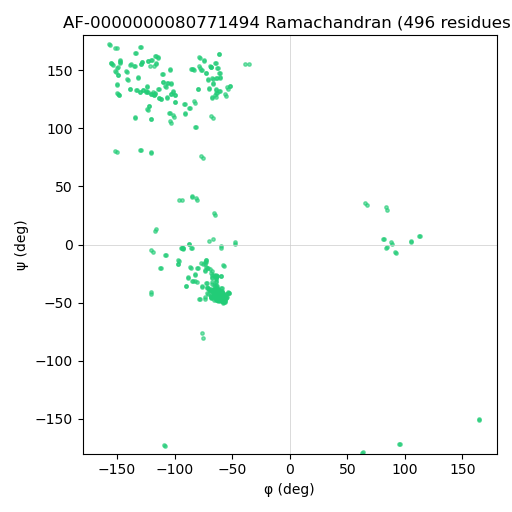1126 C C . LEU A 1 148 ? -0.554 37.906 18.797 1 95.69 148 LEU A C 1
ATOM 1128 O O . LEU A 1 148 ? -0.677 37.875 17.562 1 95.69 148 LEU A O 1
ATOM 1132 N N . ARG A 1 149 ? -1.341 37.344 19.609 1 94.19 149 ARG A N 1
ATOM 1133 C CA . ARG A 1 149 ? -2.535 36.656 19.109 1 94.19 149 ARG A CA 1
ATOM 1134 C C . ARG A 1 149 ? -3.449 37.656 18.391 1 94.19 149 ARG A C 1
ATOM 1136 O O . ARG A 1 149 ? -4.016 37.344 17.344 1 94.19 149 ARG A O 1
ATOM 1143 N N . ALA A 1 150 ? -3.627 38.75 19.016 1 94.81 150 ALA A N 1
ATOM 1144 C CA . ALA A 1 150 ? -4.434 39.781 18.391 1 94.81 150 ALA A CA 1
ATOM 1145 C C . ALA A 1 150 ? -3.832 40.25 17.062 1 94.81 150 ALA A C 1
ATOM 1147 O O . ALA A 1 150 ? -4.559 40.469 16.094 1 94.81 150 ALA A O 1
ATOM 1148 N N . LEU A 1 151 ? -2.576 40.375 17.094 1 95.69 151 LEU A N 1
ATOM 1149 C CA . LEU A 1 151 ? -1.856 40.75 15.867 1 95.69 151 LEU A CA 1
ATOM 1150 C C . LEU A 1 151 ? -2.086 39.719 14.773 1 95.69 151 LEU A C 1
ATOM 1152 O O . LEU A 1 151 ? -2.441 40.062 13.648 1 95.69 151 LEU A O 1
ATOM 1156 N N . CYS A 1 152 ? -1.938 38.5 15.102 1 95.12 152 CYS A N 1
ATOM 1157 C CA . CYS A 1 152 ? -2.117 37.406 14.125 1 95.12 152 CYS A CA 1
ATOM 1158 C C . CYS A 1 152 ? -3.551 37.375 13.609 1 95.12 152 CYS A C 1
ATOM 1160 O O . CYS A 1 152 ? -3.779 37.188 12.414 1 95.12 152 CYS A O 1
ATOM 1162 N N . ARG A 1 153 ? -4.445 37.562 14.469 1 93.25 153 ARG A N 1
ATOM 1163 C CA . ARG A 1 153 ? -5.848 37.594 14.07 1 93.25 153 ARG A CA 1
ATOM 1164 C C . ARG A 1 153 ? -6.102 38.688 13.055 1 93.25 153 ARG A C 1
ATOM 1166 O O . ARG A 1 153 ? -6.828 38.5 12.078 1 93.25 153 ARG A O 1
ATOM 1173 N N . ARG A 1 154 ? -5.586 39.781 13.352 1 94.5 154 ARG A N 1
ATOM 1174 C CA . ARG A 1 154 ? -5.73 40.906 12.453 1 94.5 154 ARG A CA 1
ATOM 1175 C C . ARG A 1 154 ? -5.145 40.594 11.078 1 94.5 154 ARG A C 1
ATOM 1177 O O . ARG A 1 154 ? -5.766 40.906 10.055 1 94.5 154 ARG A O 1
ATOM 1184 N N . VAL A 1 155 ? -4 40.062 11.062 1 94.88 155 VAL A N 1
ATOM 1185 C CA . VAL A 1 155 ? -3.316 39.75 9.812 1 94.88 155 VAL A CA 1
ATOM 1186 C C . VAL A 1 155 ? -4.109 38.688 9.039 1 94.88 155 VAL A C 1
ATOM 1188 O O . VAL A 1 155 ? -4.332 38.844 7.836 1 94.88 155 VAL A O 1
ATOM 1191 N N . LEU A 1 156 ? -4.566 37.688 9.719 1 91.62 156 LEU A N 1
ATOM 1192 C CA . LEU A 1 156 ? -5.297 36.594 9.102 1 91.62 156 LEU A CA 1
ATOM 1193 C C . LEU A 1 156 ? -6.613 37.062 8.5 1 91.62 156 LEU A C 1
ATOM 1195 O O . LEU A 1 156 ? -7.109 36.5 7.527 1 91.62 156 LEU A O 1
ATOM 1199 N N . ALA A 1 157 ? -7.117 38.125 9.062 1 91.19 157 ALA A N 1
ATOM 1200 C CA . ALA A 1 157 ? -8.383 38.688 8.594 1 91.19 157 ALA A CA 1
ATOM 1201 C C . ALA A 1 157 ? -8.211 39.406 7.258 1 91.19 157 ALA A C 1
ATOM 1203 O O . ALA A 1 157 ? -9.188 39.625 6.547 1 91.19 157 ALA A O 1
ATOM 1204 N N . ASP A 1 158 ? -6.996 39.688 6.953 1 92.62 158 ASP A N 1
ATOM 1205 C CA . ASP A 1 158 ? -6.715 40.375 5.695 1 92.62 158 ASP A CA 1
ATOM 1206 C C . ASP A 1 158 ? -5.328 40.031 5.172 1 92.62 158 ASP A C 1
ATOM 1208 O O . ASP A 1 158 ? -4.43 40.875 5.145 1 92.62 158 ASP A O 1
ATOM 1212 N N . LEU A 1 159 ? -5.18 38.906 4.547 1 92.38 159 LEU A N 1
ATOM 1213 C CA . LEU A 1 159 ? -3.889 38.344 4.148 1 92.38 159 LEU A CA 1
ATOM 1214 C C . LEU A 1 159 ? -3.387 39 2.869 1 92.38 159 LEU A C 1
ATOM 1216 O O . LEU A 1 159 ? -2.195 38.938 2.555 1 92.38 159 LEU A O 1
ATOM 1220 N N . GLY A 1 160 ? -4.227 39.562 2.162 1 91.5 160 GLY A N 1
ATOM 1221 C CA . GLY A 1 160 ? -3.855 40.188 0.907 1 91.5 160 GLY A CA 1
ATOM 1222 C C . GLY A 1 160 ? -3.162 41.531 1.098 1 91.5 160 GLY A C 1
ATOM 1223 O O . GLY A 1 160 ? -2.525 42.031 0.174 1 91.5 160 GLY A O 1
ATOM 1224 N N . ARG A 1 161 ? -3.279 42.062 2.246 1 90.88 161 ARG A N 1
ATOM 1225 C CA . ARG A 1 161 ? -2.693 43.375 2.561 1 90.88 161 ARG A CA 1
ATOM 1226 C C . ARG A 1 161 ? -1.174 43.281 2.646 1 90.88 161 ARG A C 1
ATOM 1228 O O . ARG A 1 161 ? -0.632 42.281 3.113 1 90.88 161 ARG A O 1
ATOM 1235 N N . GLY A 1 162 ? -0.44 44.281 2.168 1 90.75 162 GLY A N 1
ATOM 1236 C CA . GLY A 1 162 ? 0.999 44.375 2.352 1 90.75 162 GLY A CA 1
ATOM 1237 C C . GLY A 1 162 ? 1.39 44.844 3.744 1 90.75 162 GLY A C 1
ATOM 1238 O O . GL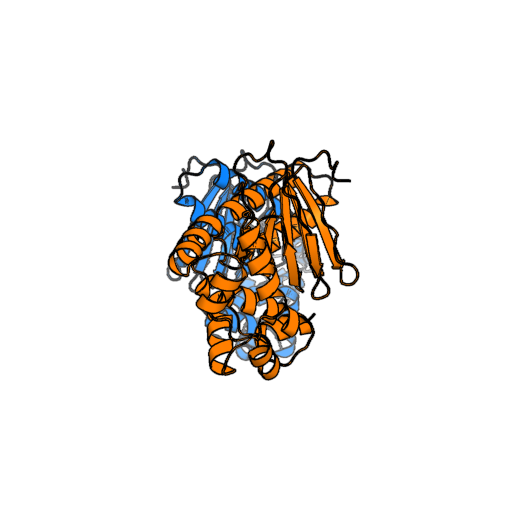Y A 1 162 ? 1.819 45.969 3.936 1 90.75 162 GLY A O 1
ATOM 1239 N N . TRP A 1 163 ? 1.293 43.969 4.637 1 91.31 163 TRP A N 1
ATOM 1240 C CA . TRP A 1 163 ? 1.533 44.281 6.039 1 91.31 163 TRP A CA 1
ATOM 1241 C C . TRP A 1 163 ? 2.984 44.688 6.266 1 91.31 163 TRP A C 1
ATOM 1243 O O . TRP A 1 163 ? 3.906 44.031 5.801 1 91.31 163 TRP A O 1
ATOM 1253 N N . LEU A 1 164 ? 3.162 45.844 6.922 1 90.5 164 LEU A N 1
ATOM 1254 C CA . LEU A 1 164 ? 4.477 46.312 7.348 1 90.5 164 LEU A CA 1
ATOM 1255 C C . LEU A 1 164 ? 4.695 46.062 8.836 1 90.5 164 LEU A C 1
ATOM 1257 O O . LEU A 1 164 ? 3.84 46.375 9.656 1 90.5 164 LEU A O 1
ATOM 1261 N N . LEU A 1 165 ? 5.824 45.5 9.086 1 92.75 165 LEU A N 1
ATOM 1262 C CA . LEU A 1 165 ? 6.113 45.094 10.461 1 92.75 165 LEU A CA 1
ATOM 1263 C C . LEU A 1 165 ? 6.078 46.312 11.391 1 92.75 165 LEU A C 1
ATOM 1265 O O . LEU A 1 165 ? 5.617 46.219 12.531 1 92.75 165 LEU A O 1
ATOM 1269 N N . ASP A 1 166 ? 6.555 47.438 10.914 1 93.81 166 ASP A N 1
ATOM 1270 C CA . ASP A 1 166 ? 6.605 48.625 11.727 1 93.81 166 ASP A CA 1
ATOM 1271 C C . ASP A 1 166 ? 5.203 49.094 12.117 1 93.81 166 ASP A C 1
ATOM 1273 O O . ASP A 1 166 ? 4.961 49.469 13.266 1 93.81 166 ASP A O 1
ATOM 1277 N N . GLU A 1 167 ? 4.355 49.094 11.172 1 94.12 167 GLU A N 1
ATOM 1278 C CA . GLU A 1 167 ? 2.973 49.5 11.422 1 94.12 167 GLU A CA 1
ATOM 1279 C C . GLU A 1 167 ? 2.285 48.531 12.398 1 94.12 167 GLU A C 1
ATOM 1281 O O . GLU A 1 167 ? 1.55 48.969 13.281 1 94.12 167 GLU A O 1
ATOM 1286 N N . LEU A 1 168 ? 2.488 47.281 12.195 1 95.31 168 LEU A N 1
ATOM 1287 C CA . LEU A 1 168 ? 1.9 46.25 13.062 1 95.31 168 LEU A CA 1
ATOM 1288 C C . LEU A 1 168 ? 2.434 46.406 14.484 1 95.31 168 LEU A C 1
ATOM 1290 O O . LEU A 1 168 ? 1.679 46.25 15.453 1 95.31 168 LEU A O 1
ATOM 1294 N N . ALA A 1 169 ? 3.729 46.594 14.578 1 96.12 169 ALA A N 1
ATOM 1295 C CA . ALA A 1 169 ? 4.367 46.719 15.891 1 96.12 169 ALA A CA 1
ATOM 1296 C C . ALA A 1 169 ? 3.74 47.875 16.688 1 96.12 169 ALA A C 1
ATOM 1298 O O . ALA A 1 169 ? 3.305 47.656 17.828 1 96.12 169 ALA A O 1
ATOM 1299 N N . VAL A 1 170 ? 3.646 49 16.047 1 95.75 170 VAL A N 1
ATOM 1300 C CA . VAL A 1 170 ? 3.113 50.188 16.703 1 95.75 170 VAL A CA 1
ATOM 1301 C C . VAL A 1 170 ? 1.664 49.969 17.125 1 95.75 170 VAL A C 1
ATOM 1303 O O . VAL A 1 170 ? 1.275 50.25 18.25 1 95.75 170 VAL A O 1
ATOM 1306 N N . ALA A 1 171 ? 0.938 49.375 16.328 1 95.81 171 ALA A N 1
ATOM 1307 C CA . ALA A 1 171 ? -0.49 49.156 16.547 1 95.81 171 ALA A CA 1
ATOM 1308 C C . ALA A 1 171 ? -0.73 48.188 17.703 1 95.81 171 ALA A C 1
ATOM 1310 O O . ALA A 1 171 ? -1.797 48.219 18.328 1 95.81 171 ALA A O 1
ATOM 1311 N N . HIS A 1 172 ? 0.213 47.375 17.969 1 96.69 172 HIS A N 1
ATOM 1312 C CA . HIS A 1 172 ? -0.002 46.344 18.984 1 96.69 172 HIS A CA 1
ATOM 1313 C C . HIS A 1 172 ? 0.951 46.531 20.156 1 96.69 172 HIS A C 1
ATOM 1315 O O . HIS A 1 172 ? 1.163 45.625 20.953 1 96.69 172 HIS A O 1
ATOM 1321 N N . GLY A 1 173 ? 1.602 47.656 20.203 1 95.94 173 GLY A N 1
ATOM 1322 C CA . GLY A 1 173 ? 2.332 48.094 21.375 1 95.94 173 GLY A CA 1
ATOM 1323 C C . GLY A 1 173 ? 3.734 47.531 21.453 1 95.94 173 GLY A C 1
ATOM 1324 O O . GLY A 1 173 ? 4.23 47.219 22.547 1 95.94 173 GLY A O 1
ATOM 1325 N N . PHE A 1 174 ? 4.324 47.281 20.328 1 96.25 174 PHE A N 1
ATOM 1326 C CA . PHE A 1 174 ? 5.695 46.812 20.281 1 96.25 174 PHE A CA 1
ATOM 1327 C C . PHE A 1 174 ? 6.594 47.781 19.547 1 96.25 174 PHE A C 1
ATOM 1329 O O . PHE A 1 174 ? 6.113 48.625 18.781 1 96.25 174 PHE A O 1
ATOM 1336 N N . SER A 1 175 ? 7.887 47.75 19.891 1 96.19 175 SER A N 1
ATOM 1337 C CA . SER A 1 175 ? 8.883 48.188 18.922 1 96.19 175 SER A CA 1
ATOM 1338 C C . SER A 1 175 ? 9.148 47.125 17.875 1 96.19 175 SER A C 1
ATOM 1340 O O . SER A 1 175 ? 8.812 45.938 18.078 1 96.19 175 SER A O 1
ATOM 1342 N N . ARG A 1 176 ? 9.688 47.5 16.781 1 94.81 176 ARG A N 1
ATOM 1343 C CA . ARG A 1 176 ? 10.031 46.5 15.758 1 94.81 176 ARG A CA 1
ATOM 1344 C C . ARG A 1 176 ? 10.922 45.406 16.328 1 94.81 176 ARG A C 1
ATOM 1346 O O . ARG A 1 176 ? 10.703 44.219 16.062 1 94.81 176 ARG A O 1
ATOM 1353 N N . ALA A 1 177 ? 11.906 45.812 17.078 1 96 177 ALA A N 1
ATOM 1354 C CA . ALA A 1 177 ? 12.859 44.875 17.656 1 96 177 ALA A CA 1
ATOM 1355 C C . ALA A 1 177 ? 12.172 43.938 18.641 1 96 177 ALA A C 1
ATOM 1357 O O . ALA A 1 177 ? 12.422 42.719 18.625 1 96 177 ALA A O 1
ATOM 1358 N N . SER A 1 178 ? 11.352 44.469 19.484 1 96.12 178 SER A N 1
ATOM 1359 C CA . SER A 1 178 ? 10.672 43.656 20.5 1 96.12 178 SER A CA 1
ATOM 1360 C C . SER A 1 178 ? 9.664 42.719 19.859 1 96.12 178 SER A C 1
ATOM 1362 O O . SER A 1 178 ? 9.508 41.562 20.297 1 96.12 178 SER A O 1
ATOM 1364 N N . LEU A 1 179 ? 8.938 43.156 18.859 1 96.25 179 LEU A N 1
ATOM 1365 C CA . LEU A 1 179 ? 7.988 42.312 18.141 1 96.25 179 LEU A CA 1
ATOM 1366 C C . LEU A 1 179 ? 8.703 41.156 17.469 1 96.25 179 LEU A C 1
ATOM 1368 O O . LEU A 1 179 ? 8.266 40 17.594 1 96.25 179 LEU A O 1
ATOM 1372 N N . THR A 1 180 ? 9.758 41.469 16.797 1 96 180 THR A N 1
ATOM 1373 C CA . THR A 1 180 ? 10.523 40.438 16.094 1 96 180 THR A CA 1
ATOM 1374 C C . THR A 1 180 ? 11 39.344 17.047 1 96 180 THR A C 1
ATOM 1376 O O . THR A 1 180 ? 10.836 38.156 16.781 1 96 180 THR A O 1
ATOM 1379 N N . ARG A 1 181 ? 11.508 39.75 18.141 1 96.19 181 ARG A N 1
ATOM 1380 C CA . ARG A 1 181 ? 12.031 38.812 19.125 1 96.19 181 ARG A CA 1
ATOM 1381 C C . ARG A 1 181 ? 10.906 38 19.766 1 96.19 181 ARG A C 1
ATOM 1383 O O . ARG A 1 181 ? 11 36.781 19.891 1 96.19 181 ARG A O 1
ATOM 1390 N N . ALA A 1 182 ? 9.867 38.688 20.141 1 95.88 182 ALA A N 1
ATOM 1391 C CA . ALA A 1 182 ? 8.734 38.031 20.797 1 95.88 182 ALA A CA 1
ATOM 1392 C C . ALA A 1 182 ? 8.047 37.031 19.859 1 95.88 182 ALA A C 1
ATOM 1394 O O . ALA A 1 182 ? 7.645 35.938 20.266 1 95.88 182 ALA A O 1
ATOM 1395 N N . PHE A 1 183 ? 7.898 37.438 18.656 1 95.81 183 PHE A N 1
ATOM 1396 C CA . PHE A 1 183 ? 7.223 36.594 17.672 1 95.81 183 PHE A CA 1
ATOM 1397 C C . PHE A 1 183 ? 8 35.312 17.438 1 95.81 183 PHE A C 1
ATOM 1399 O O . PHE A 1 183 ? 7.426 34.219 17.453 1 95.81 183 PHE A O 1
ATOM 1406 N N . ALA A 1 184 ? 9.258 35.406 17.234 1 94.88 184 ALA A N 1
ATOM 1407 C CA . ALA A 1 184 ? 10.109 34.25 17.016 1 94.88 184 ALA A CA 1
ATOM 1408 C C . ALA A 1 184 ? 10.117 33.344 18.234 1 94.88 184 ALA A C 1
ATOM 1410 O O . ALA A 1 184 ? 10.109 32.094 18.078 1 94.88 184 ALA A O 1
ATOM 1411 N N . ARG A 1 185 ? 10.141 33.938 19.328 1 94.81 185 ARG A N 1
ATOM 1412 C CA . ARG A 1 185 ? 10.141 33.156 20.562 1 94.81 185 ARG A CA 1
ATOM 1413 C C . ARG A 1 185 ? 8.844 32.375 20.719 1 94.81 185 ARG A C 1
ATOM 1415 O O . ARG A 1 185 ? 8.859 31.188 21.094 1 94.81 185 ARG A O 1
ATOM 1422 N N . GLU A 1 186 ? 7.723 33 20.359 1 93.5 186 GLU A N 1
ATOM 1423 C CA . GLU A 1 186 ? 6.406 32.406 20.578 1 93.5 186 GLU A CA 1
ATOM 1424 C C . GLU A 1 186 ? 6.047 31.422 19.484 1 93.5 186 GLU A C 1
ATOM 1426 O O . GLU A 1 186 ? 5.324 30.453 19.719 1 93.5 186 GLU A O 1
ATOM 1431 N N . THR A 1 187 ? 6.492 31.625 18.281 1 92.38 187 THR A N 1
ATOM 1432 C CA . THR A 1 187 ? 6.02 30.828 17.156 1 92.38 187 THR A CA 1
ATOM 1433 C C . THR A 1 187 ? 7.141 29.953 16.609 1 92.38 187 THR A C 1
ATOM 1435 O O . THR A 1 187 ? 6.887 29.016 15.852 1 92.38 187 THR A O 1
ATOM 1438 N N . GLY A 1 188 ? 8.344 30.328 16.906 1 92 188 GLY A N 1
ATOM 1439 C CA . GLY A 1 188 ? 9.492 29.578 16.422 1 92 188 GLY A CA 1
ATOM 1440 C C . GLY A 1 188 ? 9.914 29.969 15.016 1 92 188 GLY A C 1
ATOM 1441 O O . GLY A 1 188 ? 10.891 29.438 14.477 1 92 188 GLY A O 1
ATOM 1442 N N . VAL A 1 189 ? 9.195 30.875 14.383 1 91.62 189 VAL A N 1
ATOM 1443 C CA . VAL A 1 189 ? 9.516 31.297 13.023 1 91.62 189 VAL A CA 1
ATOM 1444 C C . VAL A 1 189 ? 9.453 32.812 12.938 1 91.62 189 VAL A C 1
ATOM 1446 O O . VAL A 1 189 ? 8.945 33.469 13.852 1 91.62 189 VAL A O 1
ATOM 1449 N N . SER A 1 190 ? 10.023 33.375 11.859 1 94.19 190 SER A N 1
ATOM 1450 C CA . SER A 1 190 ? 9.938 34.812 11.641 1 94.19 190 SER A CA 1
ATOM 1451 C C . SER A 1 190 ? 8.547 35.219 11.18 1 94.19 190 SER A C 1
ATOM 1453 O O . SER A 1 190 ? 7.793 34.406 10.664 1 94.19 190 SER A O 1
ATOM 1455 N N . PHE A 1 191 ? 8.211 36.531 11.391 1 94.06 191 PHE A N 1
ATOM 1456 C CA . PHE A 1 191 ? 6.922 37.031 10.938 1 94.06 191 PHE A CA 1
ATOM 1457 C C . PHE A 1 191 ? 6.762 36.844 9.438 1 94.06 191 PHE A C 1
ATOM 1459 O O . PHE A 1 191 ? 5.688 36.469 8.961 1 94.06 191 PHE A O 1
ATOM 1466 N N . GLY A 1 192 ? 7.758 37.094 8.695 1 91.56 192 GLY A N 1
ATOM 1467 C CA . GLY A 1 192 ? 7.703 36.906 7.254 1 91.56 192 GLY A CA 1
ATOM 1468 C C . GLY A 1 192 ? 7.371 35.5 6.84 1 91.56 192 GLY A C 1
ATOM 1469 O O . GLY A 1 192 ? 6.523 35.281 5.973 1 91.56 192 GLY A O 1
ATOM 1470 N N . HIS A 1 193 ? 8.094 34.625 7.438 1 91.25 193 HIS A N 1
ATOM 1471 C CA . HIS A 1 193 ? 7.828 33.219 7.156 1 91.25 193 HIS A CA 1
ATOM 1472 C C . HIS A 1 193 ? 6.414 32.844 7.562 1 91.25 193 HIS A C 1
ATOM 1474 O O . HIS A 1 193 ? 5.723 32.125 6.828 1 91.25 193 HIS A O 1
ATOM 1480 N N . TRP A 1 194 ? 6.074 33.281 8.719 1 93.38 194 TRP A N 1
ATOM 1481 C CA . TRP A 1 194 ? 4.727 33.031 9.227 1 93.38 194 TRP A CA 1
ATOM 1482 C C . TRP A 1 194 ? 3.676 33.562 8.258 1 93.38 194 TRP A C 1
ATOM 1484 O O . TRP A 1 194 ? 2.717 32.844 7.926 1 93.38 194 TRP A O 1
ATOM 1494 N N . LEU A 1 195 ? 3.836 34.719 7.828 1 93 195 LEU A N 1
ATOM 1495 C CA . LEU A 1 195 ? 2.895 35.375 6.914 1 93 195 LEU A CA 1
ATOM 1496 C C . LEU A 1 195 ? 2.797 34.594 5.605 1 93 195 LEU A C 1
ATOM 1498 O O . LEU A 1 195 ? 1.699 34.375 5.082 1 93 195 LEU A O 1
ATOM 1502 N N . ALA A 1 196 ? 3.867 34.188 5.125 1 89.88 196 ALA A N 1
ATOM 1503 C CA . ALA A 1 196 ? 3.885 33.406 3.898 1 89.88 196 ALA A CA 1
ATOM 1504 C C . ALA A 1 196 ? 3.092 32.094 4.066 1 89.88 196 ALA A C 1
ATOM 1506 O O . ALA A 1 196 ? 2.311 31.734 3.189 1 89.88 196 ALA A O 1
ATOM 1507 N N . GLN A 1 197 ? 3.295 31.484 5.176 1 90.25 197 GLN A N 1
ATOM 1508 C CA . GLN A 1 197 ? 2.58 30.25 5.465 1 90.25 197 GLN A CA 1
ATOM 1509 C C . GLN A 1 197 ? 1.079 30.484 5.586 1 90.25 197 GLN A C 1
ATOM 1511 O O . GLN A 1 197 ? 0.274 29.703 5.082 1 90.25 197 GLN A O 1
ATOM 1516 N N . ALA A 1 198 ? 0.758 31.516 6.234 1 92.62 198 ALA A N 1
ATOM 1517 C CA . ALA A 1 198 ? -0.646 31.891 6.395 1 92.62 198 ALA A CA 1
ATOM 1518 C C . ALA A 1 198 ? -1.309 32.125 5.039 1 92.62 198 ALA A C 1
ATOM 1520 O O . ALA A 1 198 ? -2.432 31.672 4.805 1 92.62 198 ALA A O 1
ATOM 1521 N N . ARG A 1 199 ? -0.595 32.812 4.215 1 91.88 199 ARG A N 1
ATOM 1522 C CA . ARG A 1 199 ? -1.113 33.094 2.885 1 91.88 199 ARG A CA 1
ATOM 1523 C C . ARG A 1 199 ? -1.327 31.828 2.08 1 91.88 199 ARG A C 1
ATOM 1525 O O . ARG A 1 199 ? -2.34 31.688 1.393 1 91.88 199 ARG A O 1
ATOM 1532 N N . LEU A 1 200 ? -0.467 30.953 2.258 1 89.31 200 LEU A N 1
ATOM 1533 C CA . LEU A 1 200 ? -0.569 29.703 1.52 1 89.31 200 LEU A CA 1
ATOM 1534 C C . LEU A 1 200 ? -1.735 28.859 2.029 1 89.31 200 LEU A C 1
ATOM 1536 O O . LEU A 1 200 ? -2.453 28.234 1.241 1 89.31 200 LEU A O 1
ATOM 1540 N N . LEU A 1 201 ? -1.905 28.781 3.301 1 88.25 201 LEU A N 1
ATOM 1541 C CA . LEU A 1 201 ? -3.035 28.062 3.867 1 88.25 201 LEU A CA 1
ATOM 1542 C C . LEU A 1 201 ? -4.355 28.641 3.379 1 88.25 201 LEU A C 1
ATOM 1544 O O . LEU A 1 201 ? -5.285 27.891 3.049 1 88.25 201 LEU A O 1
ATOM 1548 N N . GLU A 1 202 ? -4.355 29.906 3.316 1 88.81 202 GLU A N 1
ATOM 1549 C CA . GLU A 1 202 ? -5.547 30.578 2.805 1 88.81 202 GLU A CA 1
ATOM 1550 C C . GLU A 1 202 ? -5.742 30.297 1.317 1 88.81 202 GLU A C 1
ATOM 1552 O O . GLU A 1 202 ? -6.875 30.156 0.851 1 88.81 202 GLU A O 1
ATOM 1557 N N . ALA A 1 203 ? -4.695 30.25 0.623 1 89.62 203 ALA A N 1
ATOM 1558 C CA . ALA A 1 203 ? -4.77 29.938 -0.803 1 89.62 203 ALA A CA 1
ATOM 1559 C C . ALA A 1 203 ? -5.395 28.562 -1.035 1 89.62 203 ALA A C 1
ATOM 1561 O O . ALA A 1 203 ? -6.211 28.391 -1.943 1 89.62 203 ALA A O 1
ATOM 1562 N N . VAL A 1 204 ? -5.016 27.672 -0.239 1 84.69 204 VAL A N 1
ATOM 1563 C CA . VAL A 1 204 ? -5.57 26.328 -0.347 1 84.69 204 VAL A CA 1
ATOM 1564 C C . VAL A 1 204 ? -7.086 26.375 -0.154 1 84.69 204 VAL A C 1
ATOM 1566 O O . VAL A 1 204 ? -7.832 25.734 -0.897 1 84.69 204 VAL A O 1
ATOM 1569 N N . ARG A 1 205 ? -7.473 27.125 0.833 1 83.38 205 ARG A N 1
ATOM 1570 C CA . ARG A 1 205 ? -8.898 27.281 1.104 1 83.38 205 ARG A CA 1
ATOM 1571 C C . ARG A 1 205 ? -9.633 27.844 -0.107 1 83.38 205 ARG A C 1
ATOM 1573 O O . ARG A 1 205 ? -10.656 27.312 -0.528 1 83.38 205 ARG A O 1
ATOM 1580 N N . LEU A 1 206 ? -9.062 28.797 -0.654 1 86.56 206 LEU A N 1
ATOM 1581 C CA . LEU A 1 206 ? -9.688 29.469 -1.784 1 86.56 206 LEU A CA 1
ATOM 1582 C C . LEU A 1 206 ? -9.742 28.562 -3.006 1 86.56 206 LEU A C 1
ATOM 1584 O O . LEU A 1 206 ? -10.781 28.453 -3.666 1 86.56 206 LEU A O 1
ATOM 1588 N N . LEU A 1 207 ? -8.648 27.906 -3.217 1 85.75 207 LEU A N 1
ATOM 1589 C CA . LEU A 1 207 ? -8.562 27.031 -4.371 1 85.75 207 LEU A CA 1
ATOM 1590 C C . LEU A 1 207 ? -9.531 25.859 -4.234 1 85.75 207 LEU A C 1
ATOM 1592 O O . LEU A 1 207 ? -10.141 25.438 -5.215 1 85.75 207 LEU A O 1
ATOM 1596 N N . SER A 1 208 ? -9.602 25.391 -3.096 1 79.38 208 SER A N 1
ATOM 1597 C CA . SER A 1 208 ? -10.516 24.297 -2.828 1 79.38 208 SER A CA 1
ATOM 1598 C C . SER A 1 208 ? -11.969 24.719 -3.049 1 79.38 208 SER A C 1
ATOM 1600 O O . SER A 1 208 ? -12.82 23.891 -3.361 1 79.38 208 SER A O 1
ATOM 1602 N N . GLY A 1 209 ? -12.195 25.953 -2.887 1 77.44 209 GLY A N 1
ATOM 1603 C CA . GLY A 1 209 ? -13.516 26.5 -3.102 1 77.44 209 GLY A CA 1
ATOM 1604 C C . GLY A 1 209 ? -13.789 26.859 -4.551 1 77.44 209 GLY A C 1
ATOM 1605 O O . GLY A 1 209 ? -14.867 27.359 -4.883 1 77.44 209 GLY A O 1
ATOM 1606 N N . GLY A 1 210 ? -12.742 26.672 -5.379 1 82.19 210 GLY A N 1
ATOM 1607 C CA . GLY A 1 210 ? -12.969 26.844 -6.805 1 82.19 210 GLY A CA 1
ATOM 1608 C C . GLY A 1 210 ? -12.398 28.141 -7.352 1 82.19 210 GLY A C 1
ATOM 1609 O O . GLY A 1 210 ? -12.578 28.453 -8.523 1 82.19 210 GLY A O 1
ATOM 1610 N N . ALA A 1 211 ? -11.766 28.906 -6.555 1 87.56 211 ALA A N 1
ATOM 1611 C CA . ALA A 1 211 ? -11.172 30.156 -7.035 1 87.56 211 ALA A CA 1
ATOM 1612 C C . ALA A 1 211 ? -10.094 29.875 -8.086 1 87.56 211 ALA A C 1
ATOM 1614 O O . ALA A 1 211 ? -9.461 28.812 -8.07 1 87.56 211 ALA A O 1
ATOM 1615 N N . MET A 1 212 ? -9.93 30.797 -8.93 1 91.25 212 MET A N 1
ATOM 1616 C CA . MET A 1 212 ? -8.898 30.672 -9.953 1 91.25 212 MET A CA 1
ATOM 1617 C C . MET A 1 212 ? -7.516 30.938 -9.367 1 91.25 212 MET A C 1
ATOM 1619 O O . MET A 1 212 ? -7.363 31.766 -8.477 1 91.25 212 MET A O 1
ATOM 1623 N N . VAL A 1 213 ? -6.535 30.297 -9.945 1 91 213 VAL A N 1
ATOM 1624 C CA . VAL A 1 213 ? -5.172 30.359 -9.43 1 91 213 VAL A CA 1
ATOM 1625 C C . VAL A 1 213 ? -4.68 31.812 -9.445 1 91 213 VAL A C 1
ATOM 1627 O O . VAL A 1 213 ? -4.121 32.281 -8.461 1 91 213 VAL A O 1
ATOM 1630 N N . GLY A 1 214 ? -4.945 32.469 -10.578 1 90.69 214 GLY A N 1
ATOM 1631 C CA . GLY A 1 214 ? -4.508 33.844 -10.703 1 90.69 214 GLY A CA 1
ATOM 1632 C C . GLY A 1 214 ? -5.141 34.75 -9.688 1 90.69 214 GLY A C 1
ATOM 1633 O O . GLY A 1 214 ? -4.453 35.562 -9.062 1 90.69 214 GLY A O 1
ATOM 1634 N N . GLU A 1 215 ? -6.359 34.719 -9.516 1 91.94 215 GLU A N 1
ATOM 1635 C CA . GLU A 1 215 ? -7.094 35.531 -8.547 1 91.94 215 GLU A CA 1
ATOM 1636 C C . GLU A 1 215 ? -6.656 35.219 -7.117 1 91.94 215 GLU A C 1
ATOM 1638 O O . GLU A 1 215 ? -6.527 36.125 -6.289 1 91.94 215 GLU A O 1
ATOM 1643 N N . THR A 1 216 ? -6.5 33.906 -6.855 1 93.75 216 THR A N 1
ATOM 1644 C CA . THR A 1 216 ? -6.074 33.469 -5.535 1 93.75 216 THR A CA 1
ATOM 1645 C C . THR A 1 216 ? -4.723 34.094 -5.168 1 93.75 216 THR A C 1
ATOM 1647 O O . THR A 1 216 ? -4.531 34.562 -4.047 1 93.75 216 THR A O 1
ATOM 1650 N N . ALA A 1 217 ? -3.846 34.094 -6.117 1 93.06 217 ALA A N 1
ATOM 1651 C CA . ALA A 1 217 ? -2.514 34.656 -5.891 1 93.06 217 ALA A CA 1
ATOM 1652 C C . ALA A 1 217 ? -2.596 36.094 -5.395 1 93.06 217 ALA A C 1
ATOM 1654 O O . ALA A 1 217 ? -1.986 36.438 -4.379 1 93.06 217 ALA A O 1
ATOM 1655 N N . LEU A 1 218 ? -3.412 36.844 -6.039 1 89.56 218 LEU A N 1
ATOM 1656 C CA . LEU A 1 218 ? -3.555 38.25 -5.703 1 89.56 218 LEU A CA 1
ATOM 1657 C C . LEU A 1 218 ? -4.281 38.438 -4.375 1 89.56 218 LEU A C 1
ATOM 1659 O O . LEU A 1 218 ? -3.908 39.281 -3.564 1 89.56 218 LEU A O 1
ATOM 1663 N N . GLN A 1 219 ? -5.18 37.656 -4.176 1 91.69 219 GLN A N 1
ATOM 1664 C CA . GLN A 1 219 ? -6.012 37.781 -2.982 1 91.69 219 GLN A CA 1
ATOM 1665 C C . GLN A 1 219 ? -5.203 37.469 -1.721 1 91.69 219 GLN A C 1
ATOM 1667 O O . GLN A 1 219 ? -5.449 38.062 -0.668 1 91.69 219 GLN A O 1
ATOM 1672 N N . VAL A 1 220 ? -4.285 36.594 -1.895 1 92.94 220 VAL A N 1
ATOM 1673 C CA . VAL A 1 220 ? -3.553 36.219 -0.688 1 92.94 220 VAL A CA 1
ATOM 1674 C C . VAL A 1 220 ? -2.279 37.062 -0.576 1 92.94 220 VAL A C 1
ATOM 1676 O O . VAL A 1 220 ? -1.521 36.906 0.387 1 92.94 220 VAL A O 1
ATOM 1679 N N . GLY A 1 221 ? -2.02 37.875 -1.535 1 91.44 221 GLY A N 1
ATOM 1680 C CA . GLY A 1 221 ? -1 38.875 -1.325 1 91.44 221 GLY A CA 1
ATOM 1681 C C . GLY A 1 221 ? 0.232 38.688 -2.188 1 91.44 221 GLY A C 1
ATOM 1682 O O . GLY A 1 221 ? 1.249 39.344 -1.995 1 91.44 221 GLY A O 1
ATOM 1683 N N . TYR A 1 222 ? 0.224 37.781 -3.1 1 91.81 222 TYR A N 1
ATOM 1684 C CA . TYR A 1 222 ? 1.359 37.625 -4 1 91.81 222 TYR A CA 1
ATOM 1685 C C . TYR A 1 222 ? 1.271 38.594 -5.168 1 91.81 222 TYR A C 1
ATOM 1687 O O . TYR A 1 222 ? 0.175 38.938 -5.629 1 91.81 222 TYR A O 1
ATOM 1695 N N . GLN A 1 223 ? 2.471 38.906 -5.598 1 88 223 GLN A N 1
ATOM 1696 C CA . GLN A 1 223 ? 2.531 39.938 -6.648 1 88 223 GLN A CA 1
ATOM 1697 C C . GLN A 1 223 ? 2.381 39.312 -8.031 1 88 223 GLN A C 1
ATOM 1699 O O . GLN A 1 223 ? 2.076 40 -9 1 88 223 GLN A O 1
ATOM 1704 N N . SER A 1 224 ? 2.611 38 -8.148 1 91.19 224 SER A N 1
ATOM 1705 C CA . SER A 1 224 ? 2.471 37.312 -9.43 1 91.19 224 SER A CA 1
ATOM 1706 C C . SER A 1 224 ? 2.064 35.875 -9.242 1 91.19 224 SER A C 1
ATOM 1708 O O . SER A 1 224 ? 2.436 35.219 -8.25 1 91.19 224 SER A O 1
ATOM 1710 N N . PRO A 1 225 ? 1.39 35.406 -10.258 1 91.25 225 PRO A N 1
ATOM 1711 C CA . PRO A 1 225 ? 1.021 34 -10.203 1 91.25 225 PRO A CA 1
ATOM 1712 C C . PRO A 1 225 ? 2.236 33.062 -10.203 1 91.25 225 PRO A C 1
ATOM 1714 O O . PRO A 1 225 ? 2.219 32.031 -9.547 1 91.25 225 PRO A O 1
ATOM 1717 N N . SER A 1 226 ? 3.223 33.469 -10.828 1 92.44 226 SER A N 1
ATOM 1718 C CA . SER A 1 226 ? 4.426 32.625 -10.891 1 92.44 226 SER A CA 1
ATOM 1719 C C . SER A 1 226 ? 5.078 32.5 -9.523 1 92.44 226 SER A C 1
ATOM 1721 O O . SER A 1 226 ? 5.48 31.406 -9.125 1 92.44 226 SER A O 1
ATOM 1723 N N . ALA A 1 227 ? 5.18 33.625 -8.883 1 91.62 227 ALA A N 1
ATOM 1724 C CA . ALA A 1 227 ? 5.746 33.625 -7.539 1 91.62 227 ALA A CA 1
ATOM 1725 C C . ALA A 1 227 ? 4.883 32.781 -6.59 1 91.62 227 ALA A C 1
ATOM 1727 O O . ALA A 1 227 ? 5.402 32.031 -5.754 1 91.62 227 ALA A O 1
ATOM 1728 N N . PHE A 1 228 ? 3.637 32.906 -6.777 1 92.69 228 PHE A N 1
ATOM 1729 C CA . PHE A 1 228 ? 2.682 32.156 -5.969 1 92.69 228 PHE A CA 1
ATOM 1730 C C . PHE A 1 228 ? 2.83 30.672 -6.211 1 92.69 228 PHE A C 1
ATOM 1732 O O . PHE A 1 228 ? 2.938 29.891 -5.262 1 92.69 228 PHE A O 1
ATOM 1739 N N . CYS A 1 229 ? 2.893 30.266 -7.395 1 92.19 229 CYS A N 1
ATOM 1740 C CA . CYS A 1 229 ? 2.98 28.844 -7.75 1 92.19 229 CYS A CA 1
ATOM 1741 C C . CYS A 1 229 ? 4.273 28.234 -7.223 1 92.19 229 CYS A C 1
ATOM 1743 O O . CYS A 1 229 ? 4.27 27.109 -6.723 1 92.19 229 CYS A O 1
ATOM 1745 N N . ALA A 1 230 ? 5.277 28.969 -7.312 1 91.06 230 ALA A N 1
ATOM 1746 C CA . ALA A 1 230 ? 6.566 28.5 -6.816 1 91.06 230 ALA A CA 1
ATOM 1747 C C . ALA A 1 230 ? 6.523 28.281 -5.309 1 91.06 230 ALA A C 1
ATOM 1749 O O . ALA A 1 230 ? 6.988 27.25 -4.809 1 91.06 230 ALA A O 1
ATOM 1750 N N . ALA A 1 231 ? 5.984 29.219 -4.617 1 87.75 231 ALA A N 1
ATOM 1751 C CA . ALA A 1 231 ? 5.875 29.125 -3.162 1 87.75 231 ALA A CA 1
ATOM 1752 C C . ALA A 1 231 ? 4.941 27.984 -2.764 1 87.75 231 ALA A C 1
ATOM 1754 O O . ALA A 1 231 ? 5.227 27.234 -1.827 1 87.75 231 ALA A O 1
ATOM 1755 N N . PHE A 1 232 ? 3.902 27.891 -3.49 1 87.88 232 PHE A N 1
ATOM 1756 C CA . PHE A 1 232 ? 2.898 26.859 -3.244 1 87.88 232 PHE A CA 1
ATOM 1757 C C . PHE A 1 232 ? 3.508 25.469 -3.373 1 87.88 232 PHE A C 1
ATOM 1759 O O . PHE A 1 232 ? 3.348 24.625 -2.482 1 87.88 232 PHE A O 1
ATOM 1766 N N . ARG A 1 233 ? 4.176 25.219 -4.324 1 83.5 233 ARG A N 1
ATOM 1767 C CA . ARG A 1 233 ? 4.809 23.922 -4.562 1 83.5 233 ARG A CA 1
ATOM 1768 C C . ARG A 1 233 ? 5.879 23.641 -3.514 1 83.5 233 ARG A C 1
ATOM 1770 O O . ARG A 1 233 ? 6.004 22.516 -3.043 1 83.5 233 ARG A O 1
ATOM 1777 N N . ARG A 1 234 ? 6.59 24.625 -3.23 1 79.25 234 ARG A N 1
ATOM 1778 C CA . ARG A 1 234 ? 7.656 24.469 -2.246 1 79.25 234 ARG A CA 1
ATOM 1779 C C . ARG A 1 234 ? 7.098 24.078 -0.885 1 79.25 234 ARG A C 1
ATOM 1781 O O . ARG A 1 234 ? 7.664 23.234 -0.198 1 79.25 234 ARG A O 1
ATOM 1788 N N . HIS A 1 235 ? 6.012 24.656 -0.574 1 74.5 235 HIS A N 1
ATOM 1789 C CA . HIS A 1 235 ? 5.488 24.469 0.776 1 74.5 235 HIS A CA 1
ATOM 1790 C C . HIS A 1 235 ? 4.555 23.266 0.852 1 74.5 235 HIS A C 1
ATOM 1792 O O . HIS A 1 235 ? 4.512 22.578 1.872 1 74.5 235 HIS A O 1
ATOM 1798 N N . LEU A 1 236 ? 3.803 23.062 -0.23 1 74.38 236 LEU A N 1
ATOM 1799 C CA . LEU A 1 236 ? 2.762 22.047 -0.137 1 74.38 236 LEU A CA 1
ATOM 1800 C C . LEU A 1 236 ? 3.133 20.812 -0.953 1 74.38 236 LEU A C 1
ATOM 1802 O O . LEU A 1 236 ? 2.451 19.781 -0.88 1 74.38 236 LEU A O 1
ATOM 1806 N N . GLY A 1 237 ? 4.109 20.891 -1.689 1 72.81 237 GLY A N 1
ATOM 1807 C CA . GLY A 1 237 ? 4.625 19.75 -2.43 1 72.81 237 GLY A CA 1
ATOM 1808 C C . GLY A 1 237 ? 3.869 19.469 -3.715 1 72.81 237 GLY A C 1
ATOM 1809 O O . GLY A 1 237 ? 4.102 18.453 -4.375 1 72.81 237 GLY A O 1
ATOM 1810 N N . MET A 1 238 ? 2.957 20.297 -4.035 1 75.31 238 MET A N 1
ATOM 1811 C CA . MET A 1 238 ? 2.176 20.141 -5.262 1 75.31 238 MET A CA 1
ATOM 1812 C C . MET A 1 238 ? 1.785 21.5 -5.828 1 75.31 238 MET A C 1
ATOM 1814 O O . MET A 1 238 ? 1.801 22.5 -5.109 1 75.31 238 MET A O 1
ATOM 1818 N N . ALA A 1 239 ? 1.47 21.516 -7.125 1 85.94 239 ALA A N 1
ATOM 1819 C CA . ALA A 1 239 ? 1.028 22.766 -7.762 1 85.94 239 ALA A CA 1
ATOM 1820 C C . ALA A 1 239 ? -0.436 23.047 -7.445 1 85.94 239 ALA A C 1
ATOM 1822 O O . ALA A 1 239 ? -1.216 22.125 -7.188 1 85.94 239 ALA A O 1
ATOM 1823 N N . PRO A 1 240 ? -0.734 24.375 -7.488 1 86.19 240 PRO A N 1
ATOM 1824 C CA . PRO A 1 240 ? -2.133 24.734 -7.23 1 86.19 240 PRO A CA 1
ATOM 1825 C C . PRO A 1 240 ? -3.105 23.984 -8.148 1 86.19 240 PRO A C 1
ATOM 1827 O O . PRO A 1 240 ? -4.152 23.516 -7.691 1 86.19 240 PRO A O 1
ATOM 1830 N N . GLY A 1 241 ? -2.76 23.875 -9.328 1 81.94 241 GLY A N 1
ATOM 1831 C CA . GLY A 1 241 ? -3.605 23.172 -10.273 1 81.94 241 GLY A CA 1
ATOM 1832 C C . GLY A 1 241 ? -3.785 21.703 -9.922 1 81.94 241 GLY A C 1
ATOM 1833 O O . GLY A 1 241 ? -4.867 21.141 -10.109 1 81.94 241 GLY A O 1
ATOM 1834 N N . GLU A 1 242 ? -2.742 21.125 -9.484 1 78.19 242 GLU A N 1
ATOM 1835 C CA . GLU A 1 242 ? -2.801 19.734 -9.07 1 78.19 242 GLU A CA 1
ATOM 1836 C C . GLU A 1 242 ? -3.754 19.547 -7.895 1 78.19 242 GLU A C 1
ATOM 1838 O O . GLU A 1 242 ? -4.496 18.562 -7.84 1 78.19 242 GLU A O 1
ATOM 1843 N N . LEU A 1 243 ? -3.623 20.469 -7.02 1 77.06 243 LEU A N 1
ATOM 1844 C CA . LEU A 1 243 ? -4.535 20.422 -5.883 1 77.06 243 LEU A CA 1
ATOM 1845 C C . LEU A 1 243 ? -5.988 20.5 -6.348 1 77.06 243 LEU A C 1
ATOM 1847 O O . LEU A 1 243 ? -6.836 19.734 -5.879 1 77.06 243 LEU A O 1
ATOM 1851 N N . GLN A 1 244 ? -6.172 21.344 -7.211 1 78.44 244 GLN A N 1
ATOM 1852 C CA . GLN A 1 244 ? -7.535 21.516 -7.711 1 78.44 244 GLN A CA 1
ATOM 1853 C C . GLN A 1 244 ? -8.016 20.266 -8.438 1 78.44 244 GLN A C 1
ATOM 1855 O O . GLN A 1 244 ? -9.164 19.844 -8.273 1 78.44 244 GLN A O 1
ATOM 1860 N N . ARG A 1 245 ? -7.16 19.688 -9.219 1 73.81 245 ARG A N 1
ATOM 1861 C CA . ARG A 1 245 ? -7.504 18.484 -9.953 1 73.81 245 ARG A CA 1
ATOM 1862 C C . ARG A 1 245 ? -7.777 17.328 -9 1 73.81 245 ARG A C 1
ATOM 1864 O O . ARG A 1 245 ? -8.695 16.531 -9.227 1 73.81 245 ARG A O 1
ATOM 1871 N N . ALA A 1 246 ? -6.977 17.328 -8.062 1 68.38 246 ALA A N 1
ATOM 1872 C CA . ALA A 1 246 ? -7.133 16.266 -7.07 1 68.38 246 ALA A CA 1
ATOM 1873 C C . ALA A 1 246 ? -8.469 16.391 -6.34 1 68.38 246 ALA A C 1
ATOM 1875 O O . ALA A 1 246 ? -9.047 15.391 -5.922 1 68.38 246 ALA A O 1
ATOM 1876 N N . GLN A 1 247 ? -8.906 17.531 -6.238 1 65.62 247 GLN A N 1
ATOM 1877 C CA . GLN A 1 247 ? -10.156 17.797 -5.531 1 65.62 247 GLN A CA 1
ATOM 1878 C C . GLN A 1 247 ? -11.359 17.594 -6.449 1 65.62 247 GLN A C 1
ATOM 1880 O O . GLN A 1 247 ? -12.461 17.312 -5.98 1 65.62 247 GLN A O 1
ATOM 1885 N N . ALA A 1 248 ? -11.125 17.875 -7.785 1 59.88 248 ALA A N 1
ATOM 1886 C CA . ALA A 1 248 ? -12.188 17.703 -8.766 1 59.88 248 ALA A CA 1
ATOM 1887 C C . ALA A 1 248 ? -12.445 16.234 -9.047 1 59.88 248 ALA A C 1
ATOM 1889 O O . ALA A 1 248 ? -13.555 15.844 -9.422 1 59.88 248 ALA A O 1
ATOM 1890 N N . ARG A 1 249 ? -11.328 15.5 -9.258 1 51.47 249 ARG A N 1
ATOM 1891 C CA . ARG A 1 249 ? -11.453 14.102 -9.664 1 51.47 249 ARG A CA 1
ATOM 1892 C C . ARG A 1 249 ? -12.211 13.289 -8.625 1 51.47 249 ARG A C 1
ATOM 1894 O O . ARG A 1 249 ? -12.469 12.102 -8.82 1 51.47 249 ARG A O 1
ATOM 1901 N N . VAL A 1 250 ? -12.539 13.859 -7.617 1 43.16 250 VAL A N 1
ATOM 1902 C CA . VAL A 1 250 ? -13.469 13.094 -6.789 1 43.16 250 VAL A CA 1
ATOM 1903 C C . VAL A 1 250 ? -14.898 13.32 -7.27 1 43.16 250 VAL A C 1
ATOM 1905 O O . VAL A 1 250 ? -15.297 14.453 -7.535 1 43.16 250 VAL A O 1
ATOM 1908 N N . MET B 1 1 ? 20.984 -22.562 3.828 1 37.66 1 MET B N 1
ATOM 1909 C CA . MET B 1 1 ? 21.203 -21.141 4.023 1 37.66 1 MET B CA 1
ATOM 1910 C C . MET B 1 1 ? 20.016 -20.484 4.719 1 37.66 1 MET B C 1
ATOM 1912 O O . MET B 1 1 ? 19.906 -19.266 4.762 1 37.66 1 MET B O 1
ATOM 1916 N N . ASP B 1 2 ? 19 -21.359 4.84 1 45.66 2 ASP B N 1
ATOM 1917 C CA . ASP B 1 2 ? 17.719 -20.859 5.312 1 45.66 2 ASP B CA 1
ATOM 1918 C C . ASP B 1 2 ? 17.781 -20.484 6.789 1 45.66 2 ASP B C 1
ATOM 1920 O O . ASP B 1 2 ? 16.75 -20.328 7.445 1 45.66 2 ASP B O 1
ATOM 1924 N N . ALA B 1 3 ? 19.047 -20.625 7.363 1 43.75 3 ALA B N 1
ATOM 1925 C CA . ALA B 1 3 ? 18.953 -20.625 8.82 1 43.75 3 ALA B CA 1
ATOM 1926 C C . ALA B 1 3 ? 18.484 -19.281 9.344 1 43.75 3 ALA B C 1
ATOM 1928 O O . ALA B 1 3 ? 19.297 -18.469 9.82 1 43.75 3 ALA B O 1
ATOM 1929 N N . VAL B 1 4 ? 17.766 -18.484 8.672 1 51.12 4 VAL B N 1
ATOM 1930 C CA . VAL B 1 4 ? 17.609 -17.266 9.461 1 51.12 4 VAL B CA 1
ATOM 1931 C C . VAL B 1 4 ? 16.75 -17.562 10.695 1 51.12 4 VAL B C 1
ATOM 1933 O O . VAL B 1 4 ? 15.711 -18.219 10.602 1 51.12 4 VAL B O 1
ATOM 1936 N N . ASP B 1 5 ? 17.234 -17.562 11.867 1 64.81 5 ASP B N 1
ATOM 1937 C CA . ASP B 1 5 ? 16.719 -17.766 13.219 1 64.81 5 ASP B CA 1
ATOM 1938 C C . ASP B 1 5 ? 15.453 -16.953 13.461 1 64.81 5 ASP B C 1
ATOM 1940 O O . ASP B 1 5 ? 14.891 -16.984 14.555 1 64.81 5 ASP B O 1
ATOM 1944 N N . LEU B 1 6 ? 14.961 -16.219 12.461 1 79.5 6 LEU B N 1
ATOM 1945 C CA . LEU B 1 6 ? 13.742 -15.461 12.719 1 79.5 6 LEU B CA 1
ATOM 1946 C C . LEU B 1 6 ? 12.547 -16.094 12.023 1 79.5 6 LEU B C 1
ATOM 1948 O O . LEU B 1 6 ? 12.68 -16.656 10.938 1 79.5 6 LEU B O 1
ATOM 1952 N N . PRO B 1 7 ? 11.461 -16.125 12.688 1 92.25 7 PRO B N 1
ATOM 1953 C CA . PRO B 1 7 ? 10.266 -16.797 12.156 1 92.25 7 PRO B CA 1
ATOM 1954 C C . PRO B 1 7 ? 9.828 -16.234 10.805 1 92.25 7 PRO B C 1
ATOM 1956 O O . PRO B 1 7 ? 9.07 -16.891 10.078 1 92.25 7 PRO B O 1
ATOM 1959 N N . PHE B 1 8 ? 10.305 -15.039 10.453 1 94.94 8 PHE B N 1
ATOM 1960 C CA . PHE B 1 8 ? 10.016 -14.391 9.172 1 94.94 8 PHE B CA 1
ATOM 1961 C C . PHE B 1 8 ? 11.188 -13.539 8.719 1 94.94 8 PHE B C 1
ATOM 1963 O O . PHE B 1 8 ? 11.711 -12.727 9.492 1 94.94 8 PHE B O 1
ATOM 1970 N N . HIS B 1 9 ? 11.672 -13.688 7.508 1 94.19 9 HIS B N 1
ATOM 1971 C CA . HIS B 1 9 ? 12.766 -12.891 6.98 1 94.19 9 HIS B CA 1
ATOM 1972 C C . HIS B 1 9 ? 12.641 -12.695 5.473 1 94.19 9 HIS B C 1
ATOM 1974 O O . HIS B 1 9 ? 12.047 -13.531 4.785 1 94.19 9 HIS B O 1
ATOM 1980 N N . CYS B 1 10 ? 13.047 -11.57 4.992 1 95.06 10 CYS B N 1
ATOM 1981 C CA . CYS B 1 10 ? 12.914 -11.312 3.564 1 95.06 10 CYS B CA 1
ATOM 1982 C C . CYS B 1 10 ? 14.242 -10.859 2.967 1 95.06 10 CYS B C 1
ATOM 1984 O O . CYS B 1 10 ? 15.141 -10.43 3.693 1 95.06 10 CYS B O 1
ATOM 1986 N N . GLN B 1 11 ? 14.406 -11.023 1.71 1 95.06 11 GLN B N 1
ATOM 1987 C CA . GLN B 1 11 ? 15.547 -10.594 0.909 1 95.06 11 GLN B CA 1
ATOM 1988 C C . GLN B 1 11 ? 15.086 -10.016 -0.428 1 95.06 11 GLN B C 1
ATOM 1990 O O . GLN B 1 11 ? 14.008 -10.352 -0.921 1 95.06 11 GLN B O 1
ATOM 1995 N N . ALA B 1 12 ? 15.953 -9.164 -0.944 1 95.62 12 ALA B N 1
ATOM 1996 C CA . ALA B 1 12 ? 15.641 -8.547 -2.23 1 95.62 12 ALA B CA 1
ATOM 1997 C C . ALA B 1 12 ? 15.945 -9.5 -3.385 1 95.62 12 ALA B C 1
ATOM 1999 O O . ALA B 1 12 ? 16.938 -10.219 -3.348 1 95.62 12 ALA B O 1
ATOM 2000 N N . LEU B 1 13 ? 15.031 -9.609 -4.324 1 92.38 13 LEU B N 1
ATOM 2001 C CA . LEU B 1 13 ? 15.32 -10.156 -5.645 1 92.38 13 LEU B CA 1
ATOM 2002 C C . LEU B 1 13 ? 15.727 -9.047 -6.613 1 92.38 13 LEU B C 1
ATOM 2004 O O . LEU B 1 13 ? 14.906 -8.188 -6.957 1 92.38 13 LEU B O 1
ATOM 2008 N N . GLN B 1 14 ? 16.906 -9.016 -7.039 1 90.31 14 GLN B N 1
ATOM 2009 C CA . GLN B 1 14 ? 17.391 -7.902 -7.848 1 90.31 14 GLN B CA 1
ATOM 2010 C C . GLN B 1 14 ? 18.188 -8.406 -9.055 1 90.31 14 GLN B C 1
ATOM 2012 O O . GLN B 1 14 ? 19.328 -8.836 -8.914 1 90.31 14 GLN B O 1
ATOM 2017 N N . GLY B 1 15 ? 17.562 -8.219 -10.164 1 78.5 15 GLY B N 1
ATOM 2018 C CA . GLY B 1 15 ? 18.25 -8.484 -11.414 1 78.5 15 GLY B CA 1
ATOM 2019 C C . GLY B 1 15 ? 18.594 -9.953 -11.609 1 78.5 15 GLY B C 1
ATOM 2020 O O . GLY B 1 15 ? 19.656 -10.289 -12.109 1 78.5 15 GLY B O 1
ATOM 2021 N N . VAL B 1 16 ? 17.641 -10.758 -11.117 1 73.06 16 VAL B N 1
ATOM 2022 C CA . VAL B 1 16 ? 17.891 -12.18 -11.281 1 73.06 16 VAL B CA 1
ATOM 2023 C C . VAL B 1 16 ? 17.484 -12.617 -12.688 1 73.06 16 VAL B C 1
ATOM 2025 O O . VAL B 1 16 ? 16.375 -12.344 -13.133 1 73.06 16 VAL B O 1
ATOM 2028 N N . SER B 1 17 ? 18.234 -12.82 -13.695 1 66.75 17 SER B N 1
ATOM 2029 C CA . SER B 1 17 ? 17.859 -13.148 -15.07 1 66.75 17 SER B CA 1
ATOM 2030 C C . SER B 1 17 ? 18.453 -14.492 -15.5 1 66.75 17 SER B C 1
ATOM 2032 O O . SER B 1 17 ? 17.922 -15.141 -16.406 1 66.75 17 SER B O 1
ATOM 2034 N N . ARG B 1 18 ? 19.797 -14.766 -15.141 1 63.25 18 ARG B N 1
ATOM 2035 C CA . ARG B 1 18 ? 20.5 -15.695 -16.016 1 63.25 18 ARG B CA 1
ATOM 2036 C C . ARG B 1 18 ? 20.062 -17.125 -15.75 1 63.25 18 ARG B C 1
ATOM 2038 O O . ARG B 1 18 ? 19.594 -17.828 -16.656 1 63.25 18 ARG B O 1
ATOM 2045 N N . CYS B 1 19 ? 20.547 -17.734 -14.633 1 66.81 19 CYS B N 1
ATOM 2046 C CA . CYS B 1 19 ? 20.5 -19.188 -14.461 1 66.81 19 CYS B CA 1
ATOM 2047 C C . CYS B 1 19 ? 19.359 -19.594 -13.531 1 66.81 19 CYS B C 1
ATOM 2049 O O . CYS B 1 19 ? 19.125 -18.938 -12.516 1 66.81 19 CYS B O 1
ATOM 2051 N N . GLY B 1 20 ? 18.281 -20.297 -14.188 1 82.88 20 GLY B N 1
ATOM 2052 C CA . GLY B 1 20 ? 17.203 -20.891 -13.398 1 82.88 20 GLY B CA 1
ATOM 2053 C C . GLY B 1 20 ? 17.703 -21.531 -12.109 1 82.88 20 GLY B C 1
ATOM 2054 O O . GLY B 1 20 ? 18.906 -21.562 -11.844 1 82.88 20 GLY B O 1
ATOM 2055 N N . THR B 1 21 ? 16.859 -21.625 -11.188 1 88.75 21 THR B N 1
ATOM 2056 C CA . THR B 1 21 ? 17.141 -22.359 -9.953 1 88.75 21 THR B CA 1
ATOM 2057 C C . THR B 1 21 ? 16.703 -23.812 -10.078 1 88.75 21 THR B C 1
ATOM 2059 O O . THR B 1 21 ? 15.547 -24.094 -10.422 1 88.75 21 THR B O 1
ATOM 2062 N N . ALA B 1 22 ? 17.719 -24.734 -9.898 1 91.06 22 ALA B N 1
ATOM 2063 C CA . ALA B 1 22 ? 17.422 -26.156 -9.898 1 91.06 22 ALA B CA 1
ATOM 2064 C C . ALA B 1 22 ? 16.469 -26.531 -8.773 1 91.06 22 ALA B C 1
ATOM 2066 O O . ALA B 1 22 ? 16.25 -25.734 -7.855 1 91.06 22 ALA B O 1
ATOM 2067 N N . SER B 1 23 ? 15.914 -27.703 -8.93 1 95 23 SER B N 1
ATOM 2068 C CA . SER B 1 23 ? 14.977 -28.172 -7.922 1 95 23 SER B CA 1
ATOM 2069 C C . SER B 1 23 ? 15.602 -28.172 -6.531 1 95 23 SER B C 1
ATOM 2071 O O . SER B 1 23 ? 16.75 -28.609 -6.359 1 95 23 SER B O 1
ATOM 2073 N N . HIS B 1 24 ? 14.969 -27.578 -5.582 1 96.38 24 HIS B N 1
ATOM 2074 C CA . HIS B 1 24 ? 15.398 -27.516 -4.191 1 96.38 24 HIS B CA 1
ATOM 2075 C C . HIS B 1 24 ? 14.203 -27.422 -3.246 1 96.38 24 HIS B C 1
ATOM 2077 O O . HIS B 1 24 ? 13.062 -27.328 -3.693 1 96.38 24 HIS B O 1
ATOM 2083 N N . VAL B 1 25 ? 14.516 -27.594 -1.96 1 96.5 25 VAL B N 1
ATOM 2084 C CA . VAL B 1 25 ? 13.469 -27.594 -0.945 1 96.5 25 VAL B CA 1
ATOM 2085 C C . VAL B 1 25 ? 13.867 -26.672 0.205 1 96.5 25 VAL B C 1
ATOM 2087 O O . VAL B 1 25 ? 15.055 -26.547 0.525 1 96.5 25 VAL B O 1
ATOM 2090 N N . HIS B 1 26 ? 12.93 -25.984 0.772 1 95.5 26 HIS B N 1
ATOM 2091 C CA . HIS B 1 26 ? 13.148 -25.188 1.974 1 95.5 26 HIS B CA 1
ATOM 2092 C C . HIS B 1 26 ? 12.438 -25.797 3.178 1 95.5 26 HIS B C 1
ATOM 2094 O O . HIS B 1 26 ? 11.336 -26.344 3.047 1 95.5 26 HIS B O 1
ATOM 2100 N N . ALA B 1 27 ? 13.07 -25.625 4.332 1 95.19 27 ALA B N 1
ATOM 2101 C CA . ALA B 1 27 ? 12.469 -26.094 5.574 1 95.19 27 ALA B CA 1
ATOM 2102 C C . ALA B 1 27 ? 11.305 -25.203 5.992 1 95.19 27 ALA B C 1
ATOM 2104 O O . ALA B 1 27 ? 10.453 -25.609 6.785 1 95.19 27 ALA B O 1
ATOM 2105 N N . VAL B 1 28 ? 11.289 -24.031 5.535 1 96.75 28 VAL B N 1
ATOM 2106 C CA . VAL B 1 28 ? 10.234 -23.062 5.809 1 96.75 28 VAL B CA 1
ATOM 2107 C C . VAL B 1 28 ? 9.516 -22.703 4.512 1 96.75 28 VAL B C 1
ATOM 2109 O O . VAL B 1 28 ? 10 -23.016 3.42 1 96.75 28 VAL B O 1
ATOM 2112 N N . GLY B 1 29 ? 8.281 -22.109 4.68 1 97.56 29 GLY B N 1
ATOM 2113 C CA . GLY B 1 29 ? 7.586 -21.641 3.488 1 97.56 29 GLY B CA 1
ATOM 2114 C C . GLY B 1 29 ? 8.258 -20.453 2.826 1 97.56 29 GLY B C 1
ATOM 2115 O O . GLY B 1 29 ? 8.961 -19.688 3.486 1 97.56 29 GLY B O 1
ATOM 2116 N N . GLN B 1 30 ? 8.039 -20.375 1.564 1 97.75 30 GLN B N 1
ATOM 2117 C CA . GLN B 1 30 ? 8.633 -19.281 0.793 1 97.75 30 GLN B CA 1
ATOM 2118 C C . GLN B 1 30 ? 7.551 -18.438 0.125 1 97.75 30 GLN B C 1
ATOM 2120 O O . GLN B 1 30 ? 6.602 -18.969 -0.452 1 97.75 30 GLN B O 1
ATOM 2125 N N . LEU B 1 31 ? 7.605 -17.125 0.28 1 98 31 LEU B N 1
ATOM 2126 C CA . LEU B 1 31 ? 6.75 -16.125 -0.349 1 98 31 LEU B CA 1
ATOM 2127 C C . LEU B 1 31 ? 7.543 -15.281 -1.336 1 98 31 LEU B C 1
ATOM 2129 O O . LEU B 1 31 ? 8.594 -14.742 -0.99 1 98 31 LEU B O 1
ATOM 2133 N N . ILE B 1 32 ? 7.098 -15.211 -2.566 1 97.25 32 ILE B N 1
ATOM 2134 C CA . ILE B 1 32 ? 7.82 -14.469 -3.594 1 97.25 32 ILE B CA 1
ATOM 2135 C C . ILE B 1 32 ? 6.91 -13.391 -4.191 1 97.25 32 ILE B C 1
ATOM 2137 O O . ILE B 1 32 ? 5.844 -13.703 -4.723 1 97.25 32 ILE B O 1
ATOM 2141 N N . TYR B 1 33 ? 7.305 -12.164 -4.066 1 96.75 33 TYR B N 1
ATOM 2142 C CA . TYR B 1 33 ? 6.637 -11.055 -4.738 1 96.75 33 TYR B CA 1
ATOM 2143 C C . TYR B 1 33 ? 7.477 -10.539 -5.898 1 96.75 33 TYR B C 1
ATOM 2145 O O . TYR B 1 33 ? 8.648 -10.195 -5.723 1 96.75 33 TYR B O 1
ATOM 2153 N N . LEU B 1 34 ? 6.875 -10.469 -7.074 1 91.81 34 LEU B N 1
ATOM 2154 C CA . LEU B 1 34 ? 7.574 -9.922 -8.234 1 91.81 34 LEU B CA 1
ATOM 2155 C C . LEU B 1 34 ? 7.066 -8.523 -8.562 1 91.81 34 LEU B C 1
ATOM 2157 O O . LEU B 1 34 ? 5.902 -8.352 -8.93 1 91.81 34 LEU B O 1
ATOM 2161 N N . ARG B 1 35 ? 7.957 -7.578 -8.375 1 91.62 35 ARG B N 1
ATOM 2162 C CA . ARG B 1 35 ? 7.652 -6.219 -8.812 1 91.62 35 ARG B CA 1
ATOM 2163 C C . ARG B 1 35 ? 7.797 -6.086 -10.328 1 91.62 35 ARG B C 1
ATOM 2165 O O . ARG B 1 35 ? 7.043 -5.348 -10.961 1 91.62 35 ARG B O 1
ATOM 2172 N N . ARG B 1 36 ? 8.781 -6.793 -10.828 1 85.94 36 ARG B N 1
ATOM 2173 C CA . ARG B 1 36 ? 9.07 -6.863 -12.25 1 85.94 36 ARG B CA 1
ATOM 2174 C C . ARG B 1 36 ? 9.5 -8.273 -12.656 1 85.94 36 ARG B C 1
ATOM 2176 O O . ARG B 1 36 ? 10.109 -8.992 -11.867 1 85.94 36 ARG B O 1
ATOM 2183 N N . GLY B 1 37 ? 9.117 -8.555 -13.938 1 83.5 37 GLY B N 1
ATOM 2184 C CA . GLY B 1 37 ? 9.57 -9.805 -14.508 1 83.5 37 GLY B CA 1
ATOM 2185 C C . GLY B 1 37 ? 8.562 -10.93 -14.375 1 83.5 37 GLY B C 1
ATOM 2186 O O . GLY B 1 37 ? 7.391 -10.68 -14.07 1 83.5 37 GLY B O 1
ATOM 2187 N N . ALA B 1 38 ? 9.047 -12.141 -14.75 1 85.31 38 ALA B N 1
ATOM 2188 C CA . ALA B 1 38 ? 8.242 -13.359 -14.688 1 85.31 38 ALA B CA 1
ATOM 2189 C C . ALA B 1 38 ? 9.125 -14.602 -14.562 1 85.31 38 ALA B C 1
ATOM 2191 O O . ALA B 1 38 ? 10.297 -14.578 -14.953 1 85.31 38 ALA B O 1
ATOM 2192 N N . MET B 1 39 ? 8.5 -15.586 -14.039 1 88.81 39 MET B N 1
ATOM 2193 C CA . MET B 1 39 ? 9.227 -16.859 -13.93 1 88.81 39 MET B CA 1
ATOM 2194 C C . MET B 1 39 ? 8.258 -18.031 -13.961 1 88.81 39 MET B C 1
ATOM 2196 O O . MET B 1 39 ? 7.098 -17.906 -13.57 1 88.81 39 MET B O 1
ATOM 2200 N N . LEU B 1 40 ? 8.758 -19.094 -14.492 1 89.12 40 LEU B N 1
ATOM 2201 C CA . LEU B 1 40 ? 8.047 -20.359 -14.453 1 89.12 40 LEU B CA 1
ATOM 2202 C C . LEU B 1 40 ? 8.586 -21.25 -13.344 1 89.12 40 LEU B C 1
ATOM 2204 O O . LEU B 1 40 ? 9.797 -21.438 -13.227 1 89.12 40 LEU B O 1
ATOM 2208 N N . CYS B 1 41 ? 7.656 -21.719 -12.562 1 93.81 41 CYS B N 1
ATOM 2209 C CA . CYS B 1 41 ? 8.031 -22.609 -11.469 1 93.81 41 CYS B CA 1
ATOM 2210 C C . CYS B 1 41 ? 7.422 -24 -11.656 1 93.81 41 CYS B C 1
ATOM 2212 O O . CYS B 1 41 ? 6.434 -24.156 -12.375 1 93.81 41 CYS B O 1
ATOM 2214 N N . GLN B 1 42 ? 8.109 -24.938 -11.016 1 92.31 42 GLN B N 1
ATOM 2215 C CA . GLN B 1 42 ? 7.602 -26.297 -11.156 1 92.31 42 GLN B CA 1
ATOM 2216 C C . GLN B 1 42 ? 7.914 -27.125 -9.914 1 92.31 42 GLN B C 1
ATOM 2218 O O . GLN B 1 42 ? 9.016 -27.062 -9.375 1 92.31 42 GLN B O 1
ATOM 2223 N N . SER B 1 43 ? 6.93 -27.766 -9.43 1 93.56 43 SER B N 1
ATOM 2224 C CA . SER B 1 43 ? 7.078 -28.844 -8.461 1 93.56 43 SER B CA 1
ATOM 2225 C C . SER B 1 43 ? 6.754 -30.188 -9.078 1 93.56 43 SER B C 1
ATOM 2227 O O . SER B 1 43 ? 6.621 -30.312 -10.297 1 93.56 43 SER B O 1
ATOM 2229 N N . GLU B 1 44 ? 6.723 -31.188 -8.18 1 88.25 44 GLU B N 1
ATOM 2230 C CA . GLU B 1 44 ? 6.383 -32.531 -8.664 1 88.25 44 GLU B CA 1
ATOM 2231 C C . GLU B 1 44 ? 4.945 -32.594 -9.164 1 88.25 44 GLU B C 1
ATOM 2233 O O . GLU B 1 44 ? 4.645 -33.312 -10.117 1 88.25 44 GLU B O 1
ATOM 2238 N N . THR B 1 45 ? 4.156 -31.703 -8.602 1 87.19 45 THR B N 1
ATOM 2239 C CA . THR B 1 45 ? 2.734 -31.891 -8.867 1 87.19 45 THR B CA 1
ATOM 2240 C C . THR B 1 45 ? 2.145 -30.672 -9.562 1 87.19 45 THR B C 1
ATOM 2242 O O . THR B 1 45 ? 0.977 -30.688 -9.953 1 87.19 45 THR B O 1
ATOM 2245 N N . MET B 1 46 ? 2.955 -29.688 -9.695 1 90.62 46 MET B N 1
ATOM 2246 C CA . MET B 1 46 ? 2.363 -28.438 -10.188 1 90.62 46 MET B CA 1
ATOM 2247 C C . MET B 1 46 ? 3.385 -27.625 -10.977 1 90.62 46 MET B C 1
ATOM 2249 O O . MET B 1 46 ? 4.559 -27.562 -10.609 1 90.62 46 MET B O 1
ATOM 2253 N N . ARG B 1 47 ? 2.904 -27.094 -12.094 1 91.88 47 ARG B N 1
ATOM 2254 C CA . ARG B 1 47 ? 3.621 -26.047 -12.812 1 91.88 47 ARG B CA 1
ATOM 2255 C C . ARG B 1 47 ? 2.85 -24.734 -12.781 1 91.88 47 ARG B C 1
ATOM 2257 O O . ARG B 1 47 ? 1.623 -24.734 -12.914 1 91.88 47 ARG B O 1
ATOM 2264 N N . TRP B 1 48 ? 3.594 -23.641 -12.469 1 90.56 48 TRP B N 1
ATOM 2265 C CA . TRP B 1 48 ? 2.854 -22.391 -12.359 1 90.56 48 TRP B CA 1
ATOM 2266 C C . TRP B 1 48 ? 3.713 -21.203 -12.805 1 90.56 48 TRP B C 1
ATOM 2268 O O . TRP B 1 48 ? 4.941 -21.312 -12.844 1 90.56 48 TRP B O 1
ATOM 2278 N N . LEU B 1 49 ? 3.025 -20.219 -13.188 1 87.38 49 LEU B N 1
ATOM 2279 C CA . LEU B 1 49 ? 3.656 -18.969 -13.594 1 87.38 49 LEU B CA 1
ATOM 2280 C C . LEU B 1 49 ? 3.535 -17.922 -12.492 1 87.38 49 LEU B C 1
ATOM 2282 O O . LEU B 1 49 ? 2.49 -17.812 -11.852 1 87.38 49 LEU B O 1
ATOM 2286 N N . MET B 1 50 ? 4.629 -17.172 -12.297 1 88.56 50 MET B N 1
ATOM 2287 C CA . MET B 1 50 ? 4.613 -15.953 -11.492 1 88.56 50 MET B CA 1
ATOM 2288 C C . MET B 1 50 ? 5.008 -14.742 -12.336 1 88.56 50 MET B C 1
ATOM 2290 O O . MET B 1 50 ? 6.039 -14.766 -13.008 1 88.56 50 MET B O 1
ATOM 2294 N N . ALA B 1 51 ? 4.219 -13.727 -12.242 1 83.56 51 ALA B N 1
ATOM 2295 C CA . ALA B 1 51 ? 4.488 -12.523 -13.016 1 83.56 51 ALA B CA 1
ATOM 2296 C C . ALA B 1 51 ? 4.445 -11.281 -12.133 1 83.56 51 ALA B C 1
ATOM 2298 O O . ALA B 1 51 ? 3.98 -11.336 -10.992 1 83.56 51 ALA B O 1
ATOM 2299 N N . ALA B 1 52 ? 4.891 -10.156 -12.742 1 86.62 52 ALA B N 1
ATOM 2300 C CA . ALA B 1 52 ? 4.887 -8.883 -12.031 1 86.62 52 ALA B CA 1
ATOM 2301 C C . ALA B 1 52 ? 3.512 -8.586 -11.438 1 86.62 52 ALA B C 1
ATOM 2303 O O . ALA B 1 52 ? 2.488 -8.812 -12.086 1 86.62 52 ALA B O 1
ATOM 2304 N N . GLY B 1 53 ? 3.525 -8.117 -10.195 1 86.56 53 GLY B N 1
ATOM 2305 C CA . GLY B 1 53 ? 2.281 -7.762 -9.539 1 86.56 53 GLY B CA 1
ATOM 2306 C C . GLY B 1 53 ? 1.637 -8.922 -8.805 1 86.56 53 GLY B C 1
ATOM 2307 O O . GLY B 1 53 ? 0.569 -8.773 -8.211 1 86.56 53 GLY B O 1
ATOM 2308 N N . GLN B 1 54 ? 2.307 -10.047 -8.867 1 89.5 54 GLN B N 1
ATOM 2309 C CA . GLN B 1 54 ? 1.751 -11.227 -8.211 1 89.5 54 GLN B CA 1
ATOM 2310 C C . GLN B 1 54 ? 2.629 -11.672 -7.047 1 89.5 54 GLN B C 1
ATOM 2312 O O . GLN B 1 54 ? 3.777 -11.242 -6.926 1 89.5 54 GLN B O 1
ATOM 2317 N N . VAL B 1 55 ? 2.041 -12.453 -6.18 1 95.31 55 VAL B N 1
ATOM 2318 C CA . VAL B 1 55 ? 2.752 -13.094 -5.078 1 95.31 55 VAL B CA 1
ATOM 2319 C C . VAL B 1 55 ? 2.521 -14.602 -5.125 1 95.31 55 VAL B C 1
ATOM 2321 O O . VAL B 1 55 ? 1.409 -15.055 -5.395 1 95.31 55 VAL B O 1
ATOM 2324 N N . GLY B 1 56 ? 3.584 -15.32 -5.004 1 95.81 56 GLY B N 1
ATOM 2325 C CA . GLY B 1 56 ? 3.523 -16.766 -4.93 1 95.81 56 GLY B CA 1
ATOM 2326 C C . GLY B 1 56 ? 3.883 -17.312 -3.561 1 95.81 56 GLY B C 1
ATOM 2327 O O . GLY B 1 56 ? 4.793 -16.797 -2.904 1 95.81 56 GLY B O 1
ATOM 2328 N N . TRP B 1 57 ? 3.164 -18.297 -3.162 1 97.19 57 TRP B N 1
ATOM 2329 C CA . TRP B 1 57 ? 3.441 -18.984 -1.911 1 97.19 57 TRP B CA 1
ATOM 2330 C C . TRP B 1 57 ? 3.803 -20.453 -2.168 1 97.19 57 TRP B C 1
ATOM 2332 O O . TRP B 1 57 ? 3.088 -21.156 -2.885 1 97.19 57 TRP B O 1
ATOM 2342 N N . ILE B 1 58 ? 4.895 -20.875 -1.59 1 97.25 58 ILE B N 1
ATOM 2343 C CA . ILE B 1 58 ? 5.355 -22.266 -1.647 1 97.25 58 ILE B CA 1
ATOM 2344 C C . ILE B 1 58 ? 5.523 -22.812 -0.233 1 97.25 58 ILE B C 1
ATOM 2346 O O . ILE B 1 58 ? 6.406 -22.375 0.509 1 97.25 58 ILE B O 1
ATOM 2350 N N . PRO B 1 59 ? 4.723 -23.844 0.177 1 97.19 59 PRO B N 1
ATOM 2351 C CA . PRO B 1 59 ? 4.816 -24.375 1.541 1 97.19 59 PRO B CA 1
ATOM 2352 C C . PRO B 1 59 ? 6.168 -25.016 1.836 1 97.19 59 PRO B C 1
ATOM 2354 O O . PRO B 1 59 ? 6.867 -25.438 0.914 1 97.19 59 PRO B O 1
ATOM 2357 N N . ALA B 1 60 ? 6.496 -25.047 3.166 1 97 60 ALA B N 1
ATOM 2358 C CA . ALA B 1 60 ? 7.68 -25.781 3.617 1 97 60 ALA B CA 1
ATOM 2359 C C . ALA B 1 60 ? 7.66 -27.219 3.129 1 97 60 ALA B C 1
ATOM 2361 O O . ALA B 1 60 ? 6.609 -27.875 3.129 1 97 60 ALA B O 1
ATOM 2362 N N . GLY B 1 61 ? 8.82 -27.641 2.617 1 96.19 61 GLY B N 1
ATOM 2363 C CA . GLY B 1 61 ? 8.969 -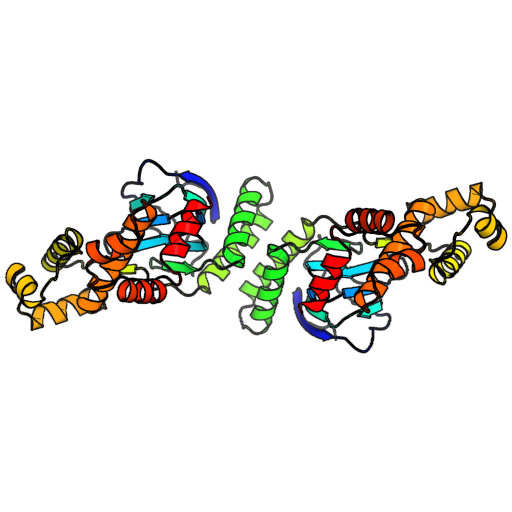29.047 2.266 1 96.19 61 GLY B CA 1
ATOM 2364 C C . GLY B 1 61 ? 8.617 -29.344 0.819 1 96.19 61 GLY B C 1
ATOM 2365 O O . GLY B 1 61 ? 8.789 -30.469 0.351 1 96.19 61 GLY B O 1
ATOM 2366 N N . VAL B 1 62 ? 8.117 -28.438 0.105 1 95.81 62 VAL B N 1
ATOM 2367 C CA . VAL B 1 62 ? 7.77 -28.656 -1.294 1 95.81 62 VAL B CA 1
ATOM 2368 C C . VAL B 1 62 ? 8.984 -28.391 -2.18 1 95.81 62 VAL B C 1
ATOM 2370 O O . VAL B 1 62 ? 9.492 -27.266 -2.232 1 95.81 62 VAL B O 1
ATOM 2373 N N . ALA B 1 63 ? 9.383 -29.5 -2.857 1 97.06 63 ALA B N 1
ATOM 2374 C CA . ALA B 1 63 ? 10.461 -29.344 -3.832 1 97.06 63 ALA B CA 1
ATOM 2375 C C . ALA B 1 63 ? 9.992 -28.562 -5.055 1 97.06 63 ALA B C 1
ATOM 2377 O O . ALA B 1 63 ? 8.875 -28.766 -5.539 1 97.06 63 ALA B O 1
ATOM 2378 N N . HIS B 1 64 ? 10.852 -27.547 -5.512 1 96.19 64 HIS B N 1
ATOM 2379 C CA . HIS B 1 64 ? 10.453 -26.75 -6.66 1 96.19 64 HIS B CA 1
ATOM 2380 C C . HIS B 1 64 ? 11.672 -26.188 -7.391 1 96.19 64 HIS B C 1
ATOM 2382 O O . HIS B 1 64 ? 12.773 -26.172 -6.844 1 96.19 64 HIS B O 1
ATOM 2388 N N . SER B 1 65 ? 11.492 -25.906 -8.633 1 95.19 65 SER B N 1
ATOM 2389 C CA . SER B 1 65 ? 12.445 -25.203 -9.484 1 95.19 65 SER B CA 1
ATOM 2390 C C . SER B 1 65 ? 11.859 -23.922 -10.039 1 95.19 65 SER B C 1
ATOM 2392 O O . SER B 1 65 ? 10.648 -23.688 -9.953 1 95.19 65 SER B O 1
ATOM 2394 N N . ALA B 1 66 ? 12.719 -23.016 -10.438 1 93.44 66 ALA B N 1
ATOM 2395 C CA . ALA B 1 66 ? 12.273 -21.75 -11.016 1 93.44 66 ALA B CA 1
ATOM 2396 C C . ALA B 1 66 ? 13.141 -21.359 -12.203 1 93.44 66 ALA B C 1
ATOM 2398 O O . ALA B 1 66 ? 14.367 -21.469 -12.148 1 93.44 66 ALA B O 1
ATOM 2399 N N . GLU B 1 67 ? 12.477 -20.984 -13.211 1 88.94 67 GLU B N 1
ATOM 2400 C CA . GLU B 1 67 ? 13.125 -20.5 -14.422 1 88.94 67 GLU B CA 1
ATOM 2401 C C . GLU B 1 67 ? 12.695 -19.062 -14.742 1 88.94 67 GLU B C 1
ATOM 2403 O O . GLU B 1 67 ? 11.57 -18.844 -15.188 1 88.94 67 GLU B O 1
ATOM 2408 N N . PRO B 1 68 ? 13.609 -18.109 -14.539 1 89.5 68 PRO B N 1
ATOM 2409 C CA . PRO B 1 68 ? 13.258 -16.734 -14.906 1 89.5 68 PRO B CA 1
ATOM 2410 C C . PRO B 1 68 ? 13.031 -16.562 -16.406 1 89.5 68 PRO B C 1
ATOM 2412 O O . PRO B 1 68 ? 13.781 -17.125 -17.219 1 89.5 68 PRO B O 1
ATOM 2415 N N . LEU B 1 69 ? 12.016 -15.938 -16.703 1 82.56 69 LEU B N 1
ATOM 2416 C CA . LEU B 1 69 ? 11.711 -15.633 -18.094 1 82.56 69 LEU B CA 1
ATOM 2417 C C . LEU B 1 69 ? 12.172 -14.227 -18.469 1 82.56 69 LEU B C 1
ATOM 2419 O O . LEU B 1 69 ? 12.234 -13.875 -19.641 1 82.56 69 LEU B O 1
ATOM 2423 N N . ALA B 1 70 ? 12.461 -13.477 -17.531 1 80.56 70 ALA B N 1
ATOM 2424 C CA . ALA B 1 70 ? 13.008 -12.125 -17.609 1 80.56 70 ALA B CA 1
ATOM 2425 C C . ALA B 1 70 ? 13.758 -11.766 -16.328 1 80.56 70 ALA B C 1
ATOM 2427 O O . ALA B 1 70 ? 13.773 -12.539 -15.367 1 80.56 70 ALA B O 1
ATOM 2428 N N . GLU B 1 71 ? 14.414 -10.656 -16.375 1 86.56 71 GLU B N 1
ATOM 2429 C CA . GLU B 1 71 ? 15.055 -10.195 -15.148 1 86.56 71 GLU B CA 1
ATOM 2430 C C . GLU B 1 71 ? 14.023 -9.953 -14.039 1 86.56 71 GLU B C 1
ATOM 2432 O O . GLU B 1 71 ? 12.977 -9.359 -14.281 1 86.56 71 GLU B O 1
ATOM 2437 N N . LEU B 1 72 ? 14.336 -10.477 -12.891 1 90.25 72 LEU B N 1
ATOM 2438 C CA . LEU B 1 72 ? 13.375 -10.461 -11.805 1 90.25 72 LEU B CA 1
ATOM 2439 C C . LEU B 1 72 ? 13.727 -9.383 -10.781 1 90.25 72 LEU B C 1
ATOM 2441 O O . LEU B 1 72 ? 14.891 -9.25 -10.391 1 90.25 72 LEU B O 1
ATOM 2445 N N . TYR B 1 73 ? 12.805 -8.555 -10.414 1 92.88 73 TYR B N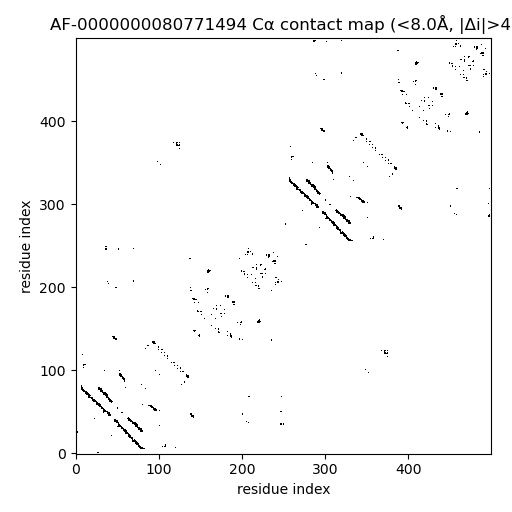 1
ATOM 2446 C CA . TYR B 1 73 ? 12.891 -7.637 -9.281 1 92.88 73 TYR B CA 1
ATOM 2447 C C . TYR B 1 73 ? 11.734 -7.855 -8.312 1 92.88 73 TYR B C 1
ATOM 2449 O O . TYR B 1 73 ? 10.594 -8.07 -8.734 1 92.88 73 TYR B O 1
ATOM 2457 N N . GLY B 1 74 ? 12.039 -7.871 -7.066 1 94.94 74 GLY B N 1
ATOM 2458 C CA . GLY B 1 74 ? 11 -8.031 -6.059 1 94.94 74 GLY B CA 1
ATOM 2459 C C . GLY B 1 74 ? 11.547 -8.406 -4.695 1 94.94 74 GLY B C 1
ATOM 2460 O O . GLY B 1 74 ? 12.602 -7.914 -4.285 1 94.94 74 GLY B O 1
ATOM 2461 N N . VAL B 1 75 ? 10.711 -9.125 -3.977 1 97.31 75 VAL B N 1
ATOM 2462 C CA . VAL B 1 75 ? 11.078 -9.539 -2.625 1 97.31 75 VAL B CA 1
ATOM 2463 C C . VAL B 1 75 ? 10.773 -11.023 -2.439 1 97.31 75 VAL B C 1
ATOM 2465 O O . VAL B 1 75 ? 9.727 -11.516 -2.881 1 97.31 75 VAL B O 1
ATOM 2468 N N . THR B 1 76 ? 11.656 -11.781 -1.906 1 96.62 76 THR B N 1
ATOM 2469 C CA . THR B 1 76 ? 11.391 -13.133 -1.429 1 96.62 76 THR B CA 1
ATOM 2470 C C . THR B 1 76 ? 11.406 -13.18 0.097 1 96.62 76 THR B C 1
ATOM 2472 O O . THR B 1 76 ? 12.227 -12.523 0.738 1 96.62 76 THR B O 1
ATOM 2475 N N . ALA B 1 77 ? 10.484 -13.836 0.602 1 97.31 77 ALA B N 1
ATOM 2476 C CA . ALA B 1 77 ? 10.367 -13.961 2.053 1 97.31 77 ALA B CA 1
ATOM 2477 C C . ALA B 1 77 ? 10.227 -15.43 2.461 1 97.31 77 ALA B C 1
ATOM 2479 O O . ALA B 1 77 ? 9.789 -16.266 1.661 1 97.31 77 ALA B O 1
ATOM 2480 N N . TYR B 1 78 ? 10.609 -15.695 3.645 1 97.38 78 TYR B N 1
ATOM 2481 C CA . TYR B 1 78 ? 10.523 -17.031 4.23 1 97.38 78 TYR B CA 1
ATOM 2482 C C . TYR B 1 78 ? 9.797 -16.984 5.566 1 97.38 78 TYR B C 1
ATOM 2484 O O . TYR B 1 78 ? 10.055 -16.125 6.402 1 97.38 78 TYR B O 1
ATOM 2492 N N . ALA B 1 79 ? 8.898 -17.875 5.73 1 97.38 79 ALA B N 1
ATOM 2493 C CA . ALA B 1 79 ? 8.062 -17.891 6.93 1 97.38 79 ALA B CA 1
ATOM 2494 C C . ALA B 1 79 ? 8.031 -19.281 7.566 1 97.38 79 ALA B C 1
ATOM 2496 O O . ALA B 1 79 ? 7.754 -20.266 6.891 1 97.38 79 ALA B O 1
ATOM 2497 N N . ASP B 1 80 ? 8.242 -19.312 8.82 1 96 80 ASP B N 1
ATOM 2498 C CA . ASP B 1 80 ? 8.234 -20.562 9.586 1 96 80 ASP B CA 1
ATOM 2499 C C . ASP B 1 80 ? 6.812 -20.953 9.969 1 96 80 ASP B C 1
ATOM 2501 O O . ASP B 1 80 ? 6.137 -20.234 10.711 1 96 80 ASP B O 1
ATOM 2505 N N . SER B 1 81 ? 6.359 -22.141 9.594 1 93.44 81 SER B N 1
ATOM 2506 C CA . SER B 1 81 ? 5.004 -22.609 9.836 1 93.44 81 SER B CA 1
ATOM 2507 C C . SER B 1 81 ? 4.762 -22.859 11.32 1 93.44 81 SER B C 1
ATOM 2509 O O . SER B 1 81 ? 3.615 -22.906 11.773 1 93.44 81 SER B O 1
ATOM 2511 N N . ALA B 1 82 ? 5.84 -23.047 12.039 1 93.62 82 ALA B N 1
ATOM 2512 C CA . ALA B 1 82 ? 5.695 -23.172 13.484 1 93.62 82 ALA B CA 1
ATOM 2513 C C . ALA B 1 82 ? 5.207 -21.875 14.109 1 93.62 82 ALA B C 1
ATOM 2515 O O . ALA B 1 82 ? 4.414 -21.891 15.055 1 93.62 82 ALA B O 1
ATOM 2516 N N . ALA B 1 83 ? 5.672 -20.781 13.664 1 94.12 83 ALA B N 1
ATOM 2517 C CA . ALA B 1 83 ? 5.281 -19.469 14.164 1 94.12 83 ALA B CA 1
ATOM 2518 C C . ALA B 1 83 ? 3.975 -19 13.523 1 94.12 83 ALA B C 1
ATOM 2520 O O . ALA B 1 83 ? 3.213 -18.25 14.133 1 94.12 83 ALA B O 1
ATOM 2521 N N . TYR B 1 84 ? 3.697 -19.5 12.344 1 95.38 84 TYR B N 1
ATOM 2522 C CA . TYR B 1 84 ? 2.504 -19.125 11.594 1 95.38 84 TYR B CA 1
ATOM 2523 C C . TYR B 1 84 ? 1.752 -20.359 11.109 1 95.38 84 TYR B C 1
ATOM 2525 O O . TYR B 1 84 ? 1.768 -20.672 9.922 1 95.38 84 TYR B O 1
ATOM 2533 N N . PRO B 1 85 ? 1.008 -20.906 11.961 1 94.25 85 PRO B N 1
ATOM 2534 C CA . PRO B 1 85 ? 0.422 -22.219 11.672 1 94.25 85 PRO B CA 1
ATOM 2535 C C . PRO B 1 85 ? -0.697 -22.156 10.633 1 94.25 85 PRO B C 1
ATOM 2537 O O . PRO B 1 85 ? -1.08 -23.172 10.07 1 94.25 85 PRO B O 1
ATOM 2540 N N . ASP B 1 86 ? -1.234 -20.953 10.344 1 94.75 86 ASP B N 1
ATOM 2541 C CA . ASP B 1 86 ? -2.373 -20.828 9.438 1 94.75 86 ASP B CA 1
ATOM 2542 C C . ASP B 1 86 ? -1.914 -20.719 7.988 1 94.75 86 ASP B C 1
ATOM 2544 O O . ASP B 1 86 ? -2.738 -20.625 7.074 1 94.75 86 ASP B O 1
ATOM 2548 N N . LEU B 1 87 ? -0.602 -20.75 7.73 1 97.06 87 LEU B N 1
ATOM 2549 C CA . LEU B 1 87 ? -0.086 -20.625 6.371 1 97.06 87 LEU B CA 1
ATOM 2550 C C . LEU B 1 87 ? -0.611 -21.75 5.488 1 97.06 87 LEU B C 1
ATOM 2552 O O . LEU B 1 87 ? -0.74 -22.891 5.938 1 97.06 87 LEU B O 1
ATOM 2556 N N . PRO B 1 88 ? -0.893 -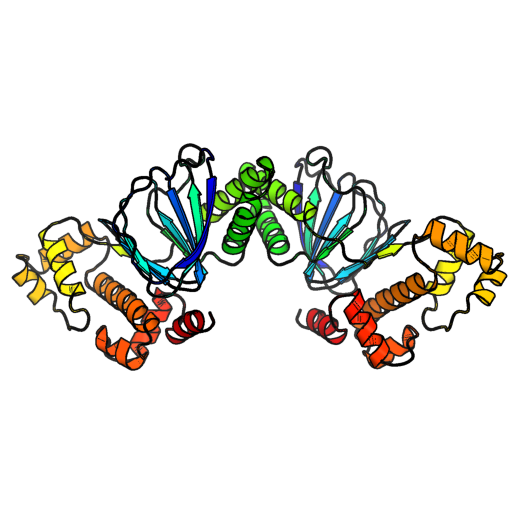21.453 4.199 1 96.31 88 PRO B N 1
ATOM 2557 C CA . PRO B 1 88 ? -1.47 -22.469 3.309 1 96.31 88 PRO B CA 1
ATOM 2558 C C . PRO B 1 88 ? -0.563 -23.672 3.127 1 96.31 88 PRO B C 1
ATOM 2560 O O . PRO B 1 88 ? 0.661 -23.531 3.07 1 96.31 88 PRO B O 1
ATOM 2563 N N . ALA B 1 89 ? -1.16 -24.797 2.955 1 94.56 89 ALA B N 1
ATOM 2564 C CA . ALA B 1 89 ? -0.423 -26.047 2.797 1 94.56 89 ALA B CA 1
ATOM 2565 C C . ALA B 1 89 ? -0.174 -26.359 1.322 1 94.56 89 ALA B C 1
ATOM 2567 O O . ALA B 1 89 ? 0.487 -27.344 0.989 1 94.56 89 ALA B O 1
ATOM 2568 N N . GLU B 1 90 ? -0.687 -25.547 0.446 1 92.56 90 GLU B N 1
ATOM 2569 C CA . GLU B 1 90 ? -0.542 -25.75 -0.992 1 92.56 90 GLU B CA 1
ATOM 2570 C C . GLU B 1 90 ? 0.099 -24.547 -1.661 1 92.56 90 GLU B C 1
ATOM 2572 O O . GLU B 1 90 ? 0.031 -23.422 -1.137 1 92.56 90 GLU B O 1
ATOM 2577 N N . VAL B 1 91 ? 0.635 -24.812 -2.766 1 95.06 91 VAL B N 1
ATOM 2578 C CA . VAL B 1 91 ? 1.191 -23.734 -3.574 1 95.06 91 VAL B CA 1
ATOM 2579 C C . VAL B 1 91 ? 0.068 -22.828 -4.066 1 95.06 91 VAL B C 1
ATOM 2581 O O . VAL B 1 91 ? -0.997 -23.312 -4.465 1 95.06 91 VAL B O 1
ATOM 2584 N N . ARG B 1 92 ? 0.292 -21.516 -4.039 1 93.81 92 ARG B N 1
ATOM 2585 C CA . ARG B 1 92 ? -0.693 -20.547 -4.5 1 93.81 92 ARG B CA 1
ATOM 2586 C C . ARG B 1 92 ? -0.02 -19.391 -5.246 1 93.81 92 ARG B C 1
ATOM 2588 O O . ARG B 1 92 ? 1.084 -18.969 -4.887 1 93.81 92 ARG B O 1
ATOM 2595 N N . VAL B 1 93 ? -0.636 -18.953 -6.238 1 91.56 93 VAL B N 1
ATOM 2596 C CA . VAL B 1 93 ? -0.294 -17.688 -6.895 1 91.56 93 VAL B CA 1
ATOM 2597 C C . VAL B 1 93 ? -1.472 -16.719 -6.801 1 91.56 93 VAL B C 1
ATOM 2599 O O . VAL B 1 93 ? -2.605 -17.078 -7.125 1 91.56 93 VAL B O 1
ATOM 2602 N N . MET B 1 94 ? -1.192 -15.531 -6.336 1 91.94 94 MET B N 1
ATOM 2603 C CA . MET B 1 94 ? -2.252 -14.555 -6.094 1 91.94 94 MET B CA 1
ATOM 2604 C C . MET B 1 94 ? -1.864 -13.188 -6.637 1 91.94 94 MET B C 1
ATOM 2606 O O . MET B 1 94 ? -0.679 -12.867 -6.73 1 91.94 94 MET B O 1
ATOM 2610 N N . PRO B 1 95 ? -2.883 -12.461 -6.941 1 88.06 95 PRO B N 1
ATOM 2611 C CA . PRO B 1 95 ? -2.539 -11.055 -7.152 1 88.06 95 PRO B CA 1
ATOM 2612 C C . PRO B 1 95 ? -2.08 -10.359 -5.871 1 88.06 95 PRO B C 1
ATOM 2614 O O . PRO B 1 95 ? -2.709 -10.516 -4.82 1 88.06 95 PRO B O 1
ATOM 2617 N N . ALA B 1 96 ? -0.973 -9.727 -5.828 1 87.06 96 ALA B N 1
ATOM 2618 C CA . ALA B 1 96 ? -0.447 -9.094 -4.621 1 87.06 96 ALA B CA 1
ATOM 2619 C C . ALA B 1 96 ? -1.305 -7.906 -4.207 1 87.06 96 ALA B C 1
ATOM 2621 O O . ALA B 1 96 ? -1.429 -7.605 -3.018 1 87.06 96 ALA B O 1
ATOM 2622 N N . GLY B 1 97 ? -1.943 -7.309 -5.273 1 80.62 97 GLY B N 1
ATOM 2623 C CA . GLY B 1 97 ? -2.586 -6.035 -4.984 1 80.62 97 GLY B CA 1
ATOM 2624 C C . GLY B 1 97 ? -1.609 -4.961 -4.547 1 80.62 97 GLY B C 1
ATOM 2625 O O . GLY B 1 97 ? -0.404 -5.207 -4.461 1 80.62 97 GLY B O 1
ATOM 2626 N N . GLY B 1 98 ? -2.049 -3.803 -4.254 1 86.38 98 GLY B N 1
ATOM 2627 C CA . GLY B 1 98 ? -1.206 -2.691 -3.846 1 86.38 98 GLY B CA 1
ATOM 2628 C C . GLY B 1 98 ? -0.643 -2.852 -2.445 1 86.38 98 GLY B C 1
ATOM 2629 O O . GLY B 1 98 ? 0.531 -2.562 -2.205 1 86.38 98 GLY B O 1
ATOM 2630 N N . LEU B 1 99 ? -1.404 -3.473 -1.579 1 95.56 99 LEU B N 1
ATOM 2631 C CA . LEU B 1 99 ? -1.021 -3.52 -0.172 1 95.56 99 LEU B CA 1
ATOM 2632 C C . LEU B 1 99 ? 0.068 -4.562 0.06 1 95.56 99 LEU B C 1
ATOM 2634 O O . LEU B 1 99 ? 1.09 -4.27 0.685 1 95.56 99 LEU B O 1
ATOM 2638 N N . MET B 1 100 ? -0.084 -5.785 -0.491 1 96.81 100 MET B N 1
ATOM 2639 C CA . MET B 1 100 ? 0.868 -6.867 -0.261 1 96.81 100 MET B CA 1
ATOM 2640 C C . MET B 1 100 ? 2.264 -6.473 -0.73 1 96.81 100 MET B C 1
ATOM 2642 O O . MET B 1 100 ? 3.244 -6.664 -0.008 1 96.81 100 MET B O 1
ATOM 2646 N N . GLY B 1 101 ? 2.354 -5.941 -1.899 1 95.19 101 GLY B N 1
ATOM 2647 C CA . GLY B 1 101 ? 3.645 -5.508 -2.41 1 95.19 101 GLY B CA 1
ATOM 2648 C C . GLY B 1 101 ? 4.316 -4.469 -1.528 1 95.19 101 GLY B C 1
ATOM 2649 O O . GLY B 1 101 ? 5.508 -4.578 -1.232 1 95.19 101 GLY B O 1
ATOM 2650 N N . LEU B 1 102 ? 3.568 -3.527 -1.066 1 96.12 102 LEU B N 1
ATOM 2651 C CA . LEU B 1 102 ? 4.113 -2.459 -0.237 1 96.12 102 LEU B CA 1
ATOM 2652 C C . LEU B 1 102 ? 4.523 -2.99 1.132 1 96.12 102 LEU B C 1
ATOM 2654 O O . LEU B 1 102 ? 5.535 -2.559 1.691 1 96.12 102 LEU B O 1
ATOM 2658 N N . LEU B 1 103 ? 3.746 -3.898 1.688 1 97.69 103 LEU B N 1
ATOM 2659 C CA . LEU B 1 103 ? 4.09 -4.512 2.967 1 97.69 103 LEU B CA 1
ATOM 2660 C C . LEU B 1 103 ? 5.422 -5.246 2.879 1 97.69 103 LEU B C 1
ATOM 2662 O O . LEU B 1 103 ? 6.281 -5.09 3.748 1 97.69 103 LEU B O 1
ATOM 2666 N N . LEU B 1 104 ? 5.57 -6 1.847 1 97.12 104 LEU B N 1
ATOM 2667 C CA . LEU B 1 104 ? 6.793 -6.781 1.694 1 97.12 104 LEU B CA 1
ATOM 2668 C C . LEU B 1 104 ? 7.996 -5.867 1.477 1 97.12 104 LEU B C 1
ATOM 2670 O O . LEU B 1 104 ? 9.078 -6.125 2.008 1 97.12 104 LEU B O 1
ATOM 2674 N N . GLU B 1 105 ? 7.844 -4.848 0.729 1 95.12 105 GLU B N 1
ATOM 2675 C CA . GLU B 1 105 ? 8.922 -3.883 0.536 1 95.12 105 GLU B CA 1
ATOM 2676 C C . GLU B 1 105 ? 9.297 -3.205 1.851 1 95.12 105 GLU B C 1
ATOM 2678 O O . GLU B 1 105 ? 10.477 -2.965 2.117 1 95.12 105 GLU B O 1
ATOM 2683 N N . ARG B 1 106 ? 8.273 -2.859 2.6 1 96.12 106 ARG B N 1
ATOM 2684 C CA . ARG B 1 106 ? 8.531 -2.258 3.904 1 96.12 106 ARG B CA 1
ATOM 2685 C C . ARG B 1 106 ? 9.266 -3.232 4.82 1 96.12 106 ARG B C 1
ATOM 2687 O O . ARG B 1 106 ? 10.188 -2.844 5.535 1 96.12 106 ARG B O 1
ATOM 2694 N N . GLN B 1 107 ? 8.844 -4.488 4.852 1 96.44 107 GLN B N 1
ATOM 2695 C CA . GLN B 1 107 ? 9.516 -5.523 5.633 1 96.44 107 GLN B CA 1
ATOM 2696 C C . GLN B 1 107 ? 10.992 -5.625 5.258 1 96.44 107 GLN B C 1
ATOM 2698 O O . GLN B 1 107 ? 11.852 -5.766 6.129 1 96.44 107 GLN B O 1
ATOM 2703 N N . LEU B 1 108 ? 11.242 -5.566 3.992 1 95.19 108 LEU B N 1
ATOM 2704 C CA . LEU B 1 108 ? 12.609 -5.617 3.5 1 95.19 108 LEU B CA 1
ATOM 2705 C C . LEU B 1 108 ? 13.438 -4.48 4.082 1 95.19 108 LEU B C 1
ATOM 2707 O O . LEU B 1 108 ? 14.594 -4.684 4.477 1 95.19 108 LEU B O 1
ATOM 2711 N N . ARG B 1 109 ? 12.891 -3.344 4.164 1 93 109 ARG B N 1
ATOM 2712 C CA . ARG B 1 109 ? 13.594 -2.199 4.738 1 93 109 ARG B CA 1
ATOM 2713 C C . ARG B 1 109 ? 13.875 -2.414 6.223 1 93 109 ARG B C 1
ATOM 2715 O O . ARG B 1 109 ? 14.906 -1.979 6.73 1 93 109 ARG B O 1
ATOM 2722 N N . TYR B 1 110 ? 12.945 -3.086 6.902 1 92.06 110 TYR B N 1
ATOM 2723 C CA . TYR B 1 110 ? 13.086 -3.33 8.336 1 92.06 110 TYR B CA 1
ATOM 2724 C C . TYR B 1 110 ? 14.172 -4.363 8.602 1 92.06 110 TYR B C 1
ATOM 2726 O O . TYR B 1 110 ? 14.688 -4.453 9.719 1 92.06 110 TYR B O 1
ATOM 2734 N N . GLU B 1 111 ? 14.484 -5.137 7.586 1 89.44 111 GLU B N 1
ATOM 2735 C CA . GLU B 1 111 ? 15.477 -6.191 7.781 1 89.44 111 GLU B CA 1
ATOM 2736 C C . GLU B 1 111 ? 16.812 -5.613 8.227 1 89.44 111 GLU B C 1
ATOM 2738 O O . GLU B 1 111 ? 17.562 -6.266 8.961 1 89.44 111 GLU B O 1
ATOM 2743 N N . ALA B 1 112 ? 17.078 -4.434 7.879 1 85.62 112 ALA B N 1
ATOM 2744 C CA . ALA B 1 112 ? 18.359 -3.787 8.18 1 85.62 112 ALA B CA 1
ATOM 2745 C C . ALA B 1 112 ? 18.266 -2.994 9.484 1 85.62 112 ALA B C 1
ATOM 2747 O O . ALA B 1 112 ? 19.266 -2.422 9.938 1 85.62 112 ALA B O 1
ATOM 2748 N N . GLU B 1 113 ? 17.125 -2.941 10.086 1 85.12 113 GLU B N 1
ATOM 2749 C CA . GLU B 1 113 ? 16.906 -2.086 11.25 1 85.12 113 GLU B CA 1
ATOM 2750 C C . GLU B 1 113 ? 16.891 -2.9 12.539 1 85.12 113 GLU B C 1
ATOM 2752 O O . GLU B 1 113 ? 16.547 -4.086 12.531 1 85.12 113 GLU B O 1
ATOM 2757 N N . PRO B 1 114 ? 17.281 -2.326 13.578 1 80.75 114 PRO B N 1
ATOM 2758 C CA . PRO B 1 114 ? 17.344 -3.018 14.867 1 80.75 114 PRO B CA 1
ATOM 2759 C C . PRO B 1 114 ? 16 -2.994 15.609 1 80.75 114 PRO B C 1
ATOM 2761 O O . PRO B 1 114 ? 15.969 -2.756 16.812 1 80.75 114 PRO B O 1
ATOM 2764 N N . TRP B 1 115 ? 14.898 -3.18 14.938 1 82 115 TRP B N 1
ATOM 2765 C CA . TRP B 1 115 ? 13.57 -3.109 15.547 1 82 115 TRP B CA 1
ATOM 2766 C C . TRP B 1 115 ? 12.82 -4.426 15.375 1 82 115 TRP B C 1
ATOM 2768 O O . TRP B 1 115 ? 11.859 -4.504 14.609 1 82 115 TRP B O 1
ATOM 2778 N N . PRO B 1 116 ? 13.172 -5.383 16.234 1 84.31 116 PRO B N 1
ATOM 2779 C CA . PRO B 1 116 ? 12.539 -6.691 16.047 1 84.31 116 PRO B CA 1
ATOM 2780 C C . PRO B 1 116 ? 11.023 -6.652 16.234 1 84.31 116 PRO B C 1
ATOM 2782 O O . PRO B 1 116 ? 10.297 -7.387 15.57 1 84.31 116 PRO B O 1
ATOM 2785 N N . GLY B 1 117 ? 10.594 -5.82 17.156 1 88.31 117 GLY B N 1
ATOM 2786 C CA . GLY B 1 117 ? 9.164 -5.715 17.375 1 88.31 117 GLY B CA 1
ATOM 2787 C C . GLY B 1 117 ? 8.398 -5.258 16.156 1 88.31 117 GLY B C 1
ATOM 2788 O O . GLY B 1 117 ? 7.359 -5.828 15.812 1 88.31 117 GLY B O 1
ATOM 2789 N N . ARG B 1 118 ? 8.938 -4.27 15.453 1 91.56 118 ARG B N 1
ATOM 2790 C CA . ARG B 1 118 ? 8.312 -3.771 14.234 1 91.56 118 ARG B CA 1
ATOM 2791 C C . ARG B 1 118 ? 8.32 -4.832 13.141 1 91.56 118 ARG B C 1
ATOM 2793 O O . ARG B 1 118 ? 7.32 -5.016 12.438 1 91.56 118 ARG B O 1
ATOM 2800 N N . ARG B 1 119 ? 9.438 -5.5 13.062 1 93.38 119 ARG B N 1
ATOM 2801 C CA . ARG B 1 119 ? 9.562 -6.562 12.07 1 93.38 119 ARG B CA 1
ATOM 2802 C C . ARG B 1 119 ? 8.531 -7.656 12.305 1 93.38 119 ARG B C 1
ATOM 2804 O O . ARG B 1 119 ? 7.906 -8.141 11.359 1 93.38 119 ARG B O 1
ATOM 2811 N N . GLN B 1 120 ? 8.383 -8 13.477 1 92.25 120 GLN B N 1
ATOM 2812 C CA . GLN B 1 120 ? 7.465 -9.078 13.828 1 92.25 120 GLN B CA 1
ATOM 2813 C C . GLN B 1 120 ? 6.016 -8.664 13.578 1 92.25 120 GLN B C 1
ATOM 2815 O O . GLN B 1 120 ? 5.219 -9.461 13.07 1 92.25 120 GLN B O 1
ATOM 2820 N N . ARG B 1 121 ? 5.668 -7.469 13.992 1 93.25 121 ARG B N 1
ATOM 2821 C CA . ARG B 1 121 ? 4.312 -6.977 13.773 1 93.25 121 ARG B CA 1
ATOM 2822 C C . ARG B 1 121 ? 3.982 -6.934 12.281 1 93.25 121 ARG B C 1
ATOM 2824 O O . ARG B 1 121 ? 2.902 -7.359 11.867 1 93.25 121 ARG B O 1
ATOM 2831 N N . LEU B 1 122 ? 4.906 -6.43 11.516 1 95.88 122 LEU B N 1
ATOM 2832 C CA . LEU B 1 122 ? 4.695 -6.328 10.078 1 95.88 122 LEU B CA 1
ATOM 2833 C C . LEU B 1 122 ? 4.605 -7.711 9.445 1 95.88 122 LEU B C 1
ATOM 2835 O O . LEU B 1 122 ? 3.758 -7.949 8.578 1 95.88 122 LEU B O 1
ATOM 2839 N N . ALA B 1 123 ? 5.441 -8.648 9.891 1 96.31 123 ALA B N 1
ATOM 2840 C CA . ALA B 1 123 ? 5.387 -10.023 9.414 1 96.31 123 ALA B CA 1
ATOM 2841 C C . ALA B 1 123 ? 4.008 -10.641 9.664 1 96.31 123 ALA B C 1
ATOM 2843 O O . ALA B 1 123 ? 3.455 -11.312 8.797 1 96.31 123 ALA B O 1
ATOM 2844 N N . GLY B 1 124 ? 3.502 -10.406 10.836 1 95.81 124 GLY B N 1
ATOM 2845 C CA . GLY B 1 124 ? 2.158 -10.875 11.133 1 95.81 124 GLY B CA 1
ATOM 2846 C C . GLY B 1 124 ? 1.105 -10.32 10.203 1 95.81 124 GLY B C 1
ATOM 2847 O O . GLY B 1 124 ? 0.224 -11.047 9.742 1 95.81 124 GLY B O 1
ATOM 2848 N N . ALA B 1 125 ? 1.21 -9.062 9.914 1 96.81 125 ALA B N 1
ATOM 2849 C CA . ALA B 1 125 ? 0.27 -8.406 9.008 1 96.81 125 ALA B CA 1
ATOM 2850 C C . ALA B 1 125 ? 0.402 -8.969 7.59 1 96.81 125 ALA B C 1
ATOM 2852 O O . ALA B 1 125 ? -0.593 -9.102 6.875 1 96.81 125 ALA B O 1
ATOM 2853 N N . ILE B 1 126 ? 1.6 -9.25 7.156 1 97.69 126 ILE B N 1
ATOM 2854 C CA . ILE B 1 126 ? 1.854 -9.828 5.844 1 97.69 126 ILE B CA 1
ATOM 2855 C C . ILE B 1 126 ? 1.174 -11.195 5.746 1 97.69 126 ILE B C 1
ATOM 2857 O O . ILE B 1 126 ? 0.496 -11.492 4.758 1 97.69 126 ILE B O 1
ATOM 2861 N N . VAL B 1 127 ? 1.335 -12.008 6.777 1 97.19 127 VAL B N 1
ATOM 2862 C CA . VAL B 1 127 ? 0.736 -13.336 6.797 1 97.19 127 VAL B CA 1
ATOM 2863 C C . VAL B 1 127 ? -0.787 -13.219 6.789 1 97.19 127 VAL B C 1
ATOM 2865 O O . VAL B 1 127 ? -1.468 -13.938 6.055 1 97.19 127 VAL B O 1
ATOM 2868 N N . ASP B 1 128 ? -1.323 -12.281 7.598 1 96.44 128 ASP B N 1
ATOM 2869 C CA . ASP B 1 128 ? -2.766 -12.047 7.598 1 96.44 128 ASP B CA 1
ATOM 2870 C C . ASP B 1 128 ? -3.262 -11.68 6.203 1 96.44 128 ASP B C 1
ATOM 2872 O O . ASP B 1 128 ? -4.312 -12.156 5.766 1 96.44 128 ASP B O 1
ATOM 2876 N N . GLU B 1 129 ? -2.535 -10.812 5.52 1 96.31 129 GLU B N 1
ATOM 2877 C CA . GLU B 1 129 ? -2.908 -10.398 4.172 1 96.31 129 GLU B CA 1
ATOM 2878 C C . GLU B 1 129 ? -2.871 -11.57 3.199 1 96.31 129 GLU B C 1
ATOM 2880 O O . GLU B 1 129 ? -3.775 -11.734 2.377 1 96.31 129 GLU B O 1
ATOM 2885 N N . LEU B 1 130 ? -1.812 -12.344 3.283 1 96.75 130 LEU B N 1
ATOM 2886 C CA . LEU B 1 130 ? -1.668 -13.516 2.426 1 96.75 130 LEU B CA 1
ATOM 2887 C C . LEU B 1 130 ? -2.902 -14.406 2.512 1 96.75 130 LEU B C 1
ATOM 2889 O O . LEU B 1 130 ? -3.393 -14.898 1.49 1 96.75 130 LEU B O 1
ATOM 2893 N N . LEU B 1 131 ? -3.412 -14.594 3.688 1 95.06 131 LEU B N 1
ATOM 2894 C CA . LEU B 1 131 ? -4.508 -15.523 3.947 1 95.06 131 LEU B CA 1
ATOM 2895 C C . LEU B 1 131 ? -5.82 -14.977 3.4 1 95.06 131 LEU B C 1
ATOM 2897 O O . LEU B 1 131 ? -6.801 -15.719 3.279 1 95.06 131 LEU B O 1
ATOM 2901 N N . GLN B 1 132 ? -5.844 -13.695 3.041 1 92.12 132 GLN B N 1
ATOM 2902 C CA . GLN B 1 132 ? -7.062 -13.086 2.523 1 92.12 132 GLN B CA 1
ATOM 2903 C C . GLN B 1 132 ? -7.062 -13.055 0.999 1 92.12 132 GLN B C 1
ATOM 2905 O O . GLN B 1 132 ? -8.094 -12.797 0.376 1 92.12 132 GLN B O 1
ATOM 2910 N N . LEU B 1 133 ? -5.938 -13.234 0.391 1 93.06 133 LEU B N 1
ATOM 2911 C CA . LEU B 1 133 ? -5.832 -13.156 -1.062 1 93.06 133 LEU B CA 1
ATOM 2912 C C . LEU B 1 133 ? -6.469 -14.375 -1.724 1 93.06 133 LEU B C 1
ATOM 2914 O O . LEU B 1 133 ? -6.438 -15.469 -1.169 1 93.06 133 LEU B O 1
ATOM 2918 N N . VAL B 1 134 ? -7.004 -14.125 -2.891 1 90.88 134 VAL B N 1
ATOM 2919 C CA . VAL B 1 134 ? -7.676 -15.188 -3.637 1 90.88 134 VAL B CA 1
ATOM 2920 C C . VAL B 1 134 ? -6.738 -15.734 -4.711 1 90.88 134 VAL B C 1
ATOM 2922 O O . VAL B 1 134 ? -6.277 -14.992 -5.582 1 90.88 134 VAL B O 1
ATOM 2925 N N . PRO B 1 135 ? -6.465 -17.062 -4.684 1 89.56 135 PRO B N 1
ATOM 2926 C CA . PRO B 1 135 ? -5.539 -17.641 -5.656 1 89.56 135 PRO B CA 1
ATOM 2927 C C . PRO B 1 135 ? -6.039 -17.531 -7.094 1 89.56 135 PRO B C 1
ATOM 2929 O O . PRO B 1 135 ? -7.246 -17.609 -7.34 1 89.56 13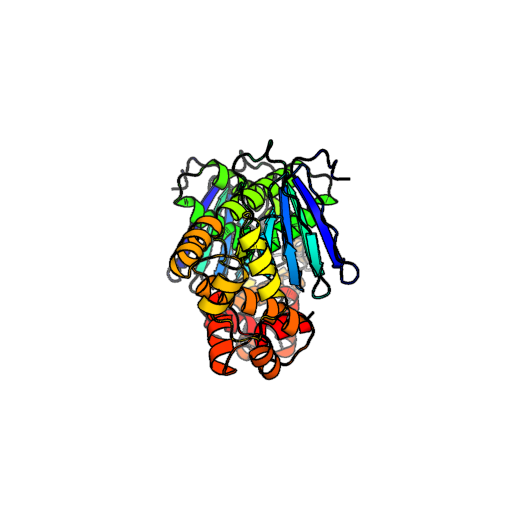5 PRO B O 1
ATOM 2932 N N . LEU B 1 136 ? -5.137 -17.297 -8.008 1 81.75 136 LEU B N 1
ATOM 2933 C CA . LEU B 1 136 ? -5.402 -17.328 -9.445 1 81.75 136 LEU B CA 1
ATOM 2934 C C . LEU B 1 136 ? -5.305 -18.734 -9.992 1 81.75 136 LEU B C 1
ATOM 2936 O O . LEU B 1 136 ? -4.539 -19.562 -9.477 1 81.75 136 LEU B O 1
ATOM 2940 N N . PRO B 1 137 ? -6.055 -18.969 -11.039 1 74.94 137 PRO B N 1
ATOM 2941 C CA . PRO B 1 137 ? -6.004 -20.312 -11.648 1 74.94 137 PRO B CA 1
ATOM 2942 C C . PRO B 1 137 ? -4.805 -20.484 -12.578 1 74.94 137 PRO B C 1
ATOM 2944 O O . PRO B 1 137 ? -4.953 -20.969 -13.703 1 74.94 137 PRO B O 1
ATOM 2947 N N . GLN B 1 138 ? -3.723 -20.016 -12.258 1 73.31 138 GLN B N 1
ATOM 2948 C CA . GLN B 1 138 ? -2.541 -20.062 -13.109 1 73.31 138 GLN B CA 1
ATOM 2949 C C . GLN B 1 138 ? -1.65 -21.25 -12.75 1 73.31 138 GLN B C 1
ATOM 2951 O O . GLN B 1 138 ? -0.423 -21.125 -12.742 1 73.31 138 GLN B O 1
ATOM 2956 N N . GLN B 1 139 ? -2.324 -22.203 -12.477 1 83.44 139 GLN B N 1
ATOM 2957 C CA . GLN B 1 139 ? -1.611 -23.406 -12.086 1 83.44 139 GLN B CA 1
ATOM 2958 C C . GLN B 1 139 ? -1.99 -24.594 -12.977 1 83.44 139 GLN B C 1
ATOM 2960 O O . GLN B 1 139 ? -3.146 -24.719 -13.383 1 83.44 139 GLN B O 1
ATOM 2965 N N . LEU B 1 140 ? -0.999 -25.266 -13.461 1 89.69 140 LEU B N 1
ATOM 2966 C CA . LEU B 1 140 ? -1.144 -26.484 -14.25 1 89.69 140 LEU B CA 1
ATOM 2967 C C . LEU B 1 140 ? -0.818 -27.719 -13.414 1 89.69 140 LEU B C 1
ATOM 2969 O O . LEU B 1 140 ? 0.354 -28.031 -13.172 1 89.69 140 LEU B O 1
ATOM 2973 N N . PRO B 1 141 ? -1.907 -28.422 -13.031 1 92.12 141 PRO B N 1
ATOM 2974 C CA . PRO B 1 141 ? -1.616 -29.641 -12.266 1 92.12 141 PRO B CA 1
ATOM 2975 C C . PRO B 1 141 ? -0.9 -30.703 -13.102 1 92.12 141 PRO B C 1
ATOM 2977 O O . PRO B 1 141 ? -1.205 -30.875 -14.281 1 92.12 141 PRO B O 1
ATOM 2980 N N . LEU B 1 142 ? -0.036 -31.375 -12.555 1 92.62 142 LEU B N 1
ATOM 2981 C CA . LEU B 1 142 ? 0.665 -32.5 -13.172 1 92.62 142 LEU B CA 1
ATOM 2982 C C . LEU B 1 142 ? 0.311 -33.812 -12.484 1 92.62 142 LEU B C 1
ATOM 2984 O O . LEU B 1 142 ? 0.4 -33.906 -11.258 1 92.62 142 LEU B O 1
ATOM 2988 N N . PRO B 1 143 ? -0.136 -34.781 -13.312 1 93.06 143 PRO B N 1
ATOM 2989 C CA . PRO B 1 143 ? -0.535 -36.062 -12.703 1 93.06 143 PRO B CA 1
ATOM 2990 C C . PRO B 1 143 ? 0.646 -36.844 -12.117 1 93.06 143 PRO B C 1
ATOM 2992 O O . PRO B 1 143 ? 1.773 -36.688 -12.602 1 93.06 143 PRO B O 1
ATOM 2995 N N . ALA B 1 144 ? 0.317 -37.656 -11.117 1 90.44 144 ALA B N 1
ATOM 2996 C CA . ALA B 1 144 ? 1.326 -38.531 -10.492 1 90.44 144 ALA B CA 1
ATOM 2997 C C . ALA B 1 144 ? 1.431 -39.875 -11.203 1 90.44 144 ALA B C 1
ATOM 2999 O O . ALA B 1 144 ? 2.502 -40.469 -11.242 1 90.44 144 ALA B O 1
ATOM 3000 N N . GLU B 1 145 ? 0.329 -40.281 -11.797 1 92.44 145 GLU B N 1
ATOM 3001 C CA . GLU B 1 145 ? 0.282 -41.562 -12.477 1 92.44 145 GLU B CA 1
ATOM 3002 C C . GLU B 1 145 ? 1.237 -41.594 -13.664 1 92.44 145 GLU B C 1
ATOM 3004 O O . GLU B 1 145 ? 1.188 -40.719 -14.531 1 92.44 145 GLU B O 1
ATOM 3009 N N . ARG B 1 146 ? 1.999 -42.594 -13.711 1 92.75 146 ARG B N 1
ATOM 3010 C CA . ARG B 1 146 ? 3.131 -42.688 -14.633 1 92.75 146 ARG B CA 1
ATOM 3011 C C . ARG B 1 146 ? 2.682 -42.5 -16.078 1 92.75 146 ARG B C 1
ATOM 3013 O O . ARG B 1 146 ? 3.307 -41.75 -16.828 1 92.75 146 ARG B O 1
ATOM 3020 N N . ARG B 1 147 ? 1.665 -43.156 -16.531 1 95.19 147 ARG B N 1
ATOM 3021 C CA . ARG B 1 147 ? 1.211 -43.062 -17.906 1 95.19 147 ARG B CA 1
ATOM 3022 C C . ARG B 1 147 ? 0.693 -41.656 -18.234 1 95.19 147 ARG B C 1
ATOM 3024 O O . ARG B 1 147 ? 0.949 -41.125 -19.312 1 95.19 147 ARG B O 1
ATOM 3031 N N . LEU B 1 148 ? 0.023 -41.125 -17.266 1 95.62 148 LEU B N 1
ATOM 3032 C CA . LEU B 1 148 ? -0.512 -39.781 -17.453 1 95.62 148 LEU B CA 1
ATOM 3033 C C . LEU B 1 148 ? 0.609 -38.75 -17.484 1 95.62 148 LEU B C 1
ATOM 3035 O O . LEU B 1 148 ? 0.555 -37.781 -18.25 1 95.62 148 LEU B O 1
ATOM 3039 N N . ARG B 1 149 ? 1.544 -38.969 -16.656 1 94.12 149 ARG B N 1
ATOM 3040 C CA . ARG B 1 149 ? 2.701 -38.062 -16.656 1 94.12 149 ARG B CA 1
ATOM 3041 C C . ARG B 1 149 ? 3.414 -38.094 -18 1 94.12 149 ARG B C 1
ATOM 3043 O O . ARG B 1 149 ? 3.842 -37.062 -18.5 1 94.12 149 ARG B O 1
ATOM 3050 N N . ALA B 1 150 ? 3.598 -39.25 -18.453 1 94.81 150 ALA B N 1
ATOM 3051 C CA . ALA B 1 150 ? 4.215 -39.406 -19.766 1 94.81 150 ALA B CA 1
ATOM 3052 C C . ALA B 1 150 ? 3.389 -38.719 -20.859 1 94.81 150 ALA B C 1
ATOM 3054 O O . ALA B 1 150 ? 3.941 -38.094 -21.75 1 94.81 150 ALA B O 1
ATOM 3055 N N . LEU B 1 151 ? 2.146 -38.906 -20.75 1 95.69 151 LEU B N 1
ATOM 3056 C CA . LEU B 1 151 ? 1.229 -38.25 -21.688 1 95.69 151 LEU B CA 1
ATOM 3057 C C . LEU B 1 151 ? 1.375 -36.75 -21.625 1 95.69 151 LEU B C 1
ATOM 3059 O O . LEU B 1 151 ? 1.529 -36.094 -22.656 1 95.69 151 LEU B O 1
ATOM 3063 N N . CYS B 1 152 ? 1.37 -36.219 -20.453 1 95.12 152 CYS B N 1
ATOM 3064 C CA . CYS B 1 152 ? 1.489 -34.781 -20.281 1 95.12 152 CYS B CA 1
ATOM 3065 C C . CYS B 1 152 ? 2.828 -34.281 -20.797 1 95.12 152 CYS B C 1
ATOM 3067 O O . CYS B 1 152 ? 2.895 -33.219 -21.453 1 95.12 152 CYS B O 1
ATOM 3069 N N . ARG B 1 153 ? 3.832 -35 -20.547 1 93.25 153 ARG B N 1
ATOM 3070 C CA . ARG B 1 153 ? 5.152 -34.625 -21.047 1 93.25 153 ARG B CA 1
ATOM 3071 C C . ARG B 1 153 ? 5.168 -34.562 -22.562 1 93.25 153 ARG B C 1
ATOM 3073 O O . ARG B 1 153 ? 5.754 -33.625 -23.141 1 93.25 153 ARG B O 1
ATOM 3080 N N . ARG B 1 154 ? 4.609 -35.5 -23.109 1 94.5 154 ARG B N 1
ATOM 3081 C CA . ARG B 1 154 ? 4.527 -35.531 -24.578 1 94.5 154 ARG B CA 1
ATOM 3082 C C . ARG B 1 154 ? 3.777 -34.312 -25.109 1 94.5 154 ARG B C 1
ATOM 3084 O O . ARG B 1 154 ? 4.215 -33.688 -26.078 1 94.5 154 ARG B O 1
ATOM 3091 N N . VAL B 1 155 ? 2.689 -34.031 -24.531 1 94.88 155 VAL B N 1
ATOM 3092 C CA . VAL B 1 155 ? 1.86 -32.906 -24.969 1 94.88 155 VAL B CA 1
ATOM 3093 C C . VAL B 1 155 ? 2.613 -31.594 -24.766 1 94.88 155 VAL B C 1
ATOM 3095 O O . VAL B 1 155 ? 2.646 -30.75 -25.656 1 94.88 155 VAL B O 1
ATOM 3098 N N . LEU B 1 156 ? 3.24 -31.422 -23.641 1 91.62 156 LEU B N 1
ATOM 3099 C CA . LEU B 1 156 ? 3.963 -30.203 -23.297 1 91.62 156 LEU B CA 1
ATOM 3100 C C . LEU B 1 156 ? 5.133 -29.984 -24.25 1 91.62 156 LEU B C 1
ATOM 3102 O O . LEU B 1 156 ? 5.527 -28.844 -24.5 1 91.62 156 LEU B O 1
ATOM 3106 N N . ALA B 1 157 ? 5.625 -31.047 -24.781 1 91.19 157 ALA B N 1
ATOM 3107 C CA . ALA B 1 157 ? 6.758 -30.984 -25.703 1 91.19 157 ALA B CA 1
ATOM 3108 C C . ALA B 1 157 ? 6.332 -30.422 -27.062 1 91.19 157 ALA B C 1
ATOM 3110 O O . ALA B 1 157 ? 7.172 -29.984 -27.844 1 91.19 157 ALA B O 1
ATOM 3111 N N . ASP B 1 158 ? 5.07 -30.469 -27.297 1 92.69 158 ASP B N 1
ATOM 3112 C CA . ASP B 1 158 ? 4.555 -29.969 -28.562 1 92.69 158 ASP B CA 1
ATOM 3113 C C . ASP B 1 158 ? 3.137 -29.422 -28.406 1 92.69 158 ASP B C 1
ATOM 3115 O O . ASP B 1 158 ? 2.178 -30 -28.906 1 92.69 158 ASP B O 1
ATOM 3119 N N . LEU B 1 159 ? 2.986 -28.25 -27.922 1 92.5 159 LEU B N 1
ATOM 3120 C CA . LEU B 1 159 ? 1.697 -27.672 -27.562 1 92.5 159 LEU B CA 1
ATOM 3121 C C . LEU B 1 159 ? 0.963 -27.141 -28.797 1 92.5 159 LEU B C 1
ATOM 3123 O O . LEU B 1 159 ? -0.25 -26.922 -28.75 1 92.5 159 LEU B O 1
ATOM 3127 N N . GLY B 1 160 ? 1.646 -26.906 -29.781 1 91.56 160 GLY B N 1
ATOM 3128 C CA . GLY B 1 160 ? 1.045 -26.375 -31 1 91.56 160 GLY B CA 1
ATOM 3129 C C . GLY B 1 160 ? 0.279 -27.422 -31.781 1 91.56 160 GLY B C 1
ATOM 3130 O O . GLY B 1 160 ? -0.521 -27.094 -32.656 1 91.56 160 GLY B O 1
ATOM 3131 N N . ARG B 1 161 ? 0.516 -28.656 -31.484 1 90.94 161 ARG B N 1
ATOM 3132 C CA . ARG B 1 161 ? -0.121 -29.766 -32.188 1 90.94 161 ARG B CA 1
ATOM 3133 C C . ARG B 1 161 ? -1.6 -29.859 -31.828 1 90.94 161 ARG B C 1
ATOM 3135 O O . ARG B 1 161 ? -1.983 -29.594 -30.688 1 90.94 161 ARG B O 1
ATOM 3142 N N . GLY B 1 162 ? -2.479 -30.188 -32.781 1 90.88 162 GLY B N 1
ATOM 3143 C CA . GLY B 1 162 ? -3.879 -30.484 -32.531 1 90.88 162 GLY B CA 1
ATOM 3144 C C . GLY B 1 162 ? -4.098 -31.859 -31.922 1 90.88 162 GLY B C 1
ATOM 3145 O O . GLY B 1 162 ? -4.59 -32.781 -32.594 1 90.88 162 GLY B O 1
ATOM 3146 N N . TRP B 1 163 ? -3.791 -31.969 -30.703 1 91.44 163 TRP B N 1
ATOM 3147 C CA . TRP B 1 163 ? -3.848 -33.25 -30.016 1 91.44 163 TRP B CA 1
ATOM 3148 C C . TRP B 1 163 ? -5.281 -33.781 -29.953 1 91.44 163 TRP B C 1
ATOM 3150 O O . TRP B 1 163 ? -6.199 -33.031 -29.578 1 91.44 163 TRP B O 1
ATOM 3160 N N . LEU B 1 164 ? -5.461 -35.031 -30.406 1 90.5 164 LEU B N 1
ATOM 3161 C CA . LEU B 1 164 ? -6.734 -35.719 -30.281 1 90.5 164 LEU B CA 1
ATOM 3162 C C . LEU B 1 164 ? -6.707 -36.719 -29.125 1 90.5 164 LEU B C 1
ATOM 3164 O O . LEU B 1 164 ? -5.77 -37.5 -29 1 90.5 164 LEU B O 1
ATOM 3168 N N . LEU B 1 165 ? -7.738 -36.625 -28.344 1 92.81 165 LEU B N 1
ATOM 3169 C CA . LEU B 1 165 ? -7.785 -37.438 -27.141 1 92.81 165 LEU B CA 1
ATOM 3170 C C . LEU B 1 165 ? -7.711 -38.906 -27.484 1 92.81 165 LEU B C 1
ATOM 3172 O O . LEU B 1 165 ? -7.074 -39.688 -26.766 1 92.81 165 LEU B O 1
ATOM 3176 N N . ASP B 1 166 ? -8.344 -39.281 -28.562 1 93.81 166 ASP B N 1
ATOM 3177 C CA . ASP B 1 166 ? -8.375 -40.688 -28.969 1 93.81 166 ASP B CA 1
ATOM 3178 C C . ASP B 1 166 ? -6.969 -41.219 -29.297 1 93.81 166 ASP B C 1
ATOM 3180 O O . ASP B 1 166 ? -6.594 -42.312 -28.906 1 93.81 166 ASP B O 1
ATOM 3184 N N . GLU B 1 167 ? -6.27 -40.438 -30.016 1 94.12 167 GLU B N 1
ATOM 3185 C CA . GLU B 1 167 ? -4.902 -40.781 -30.375 1 94.12 167 GLU B CA 1
ATOM 3186 C C . GLU B 1 167 ? -4.008 -40.875 -29.141 1 94.12 167 GLU B C 1
ATOM 3188 O O . GLU B 1 167 ? -3.188 -41.781 -29.031 1 94.12 167 GLU B O 1
ATOM 3193 N N . LEU B 1 168 ? -4.125 -39.938 -28.281 1 95.31 168 LEU B N 1
ATOM 3194 C CA . LEU B 1 168 ? -3.336 -39.906 -27.062 1 95.31 168 LEU B CA 1
ATOM 3195 C C . LEU B 1 168 ? -3.664 -41.094 -26.172 1 95.31 168 LEU B C 1
ATOM 3197 O O . LEU B 1 168 ? -2.768 -41.719 -25.594 1 95.31 168 LEU B O 1
ATOM 3201 N N . ALA B 1 169 ? -4.949 -41.406 -26.062 1 96.12 169 ALA B N 1
ATOM 3202 C CA . ALA B 1 169 ? -5.395 -42.5 -25.25 1 96.12 169 ALA B CA 1
ATOM 3203 C C . ALA B 1 169 ? -4.754 -43.812 -25.703 1 96.12 169 ALA B C 1
ATOM 3205 O O . ALA B 1 169 ? -4.133 -44.531 -24.906 1 96.12 169 ALA B O 1
ATOM 3206 N N . VAL B 1 170 ? -4.848 -44.062 -26.984 1 95.81 170 VAL B N 1
ATOM 3207 C CA . VAL B 1 170 ? -4.324 -45.281 -27.562 1 95.81 170 VAL B CA 1
ATOM 3208 C C . VAL B 1 170 ? -2.814 -45.375 -27.344 1 95.81 170 VAL B C 1
ATOM 3210 O O . VAL B 1 170 ? -2.291 -46.406 -26.922 1 95.81 170 VAL B O 1
ATOM 3213 N N . ALA B 1 171 ? -2.174 -44.344 -27.516 1 95.81 171 ALA B N 1
ATOM 3214 C CA . ALA B 1 171 ? -0.716 -44.281 -27.438 1 95.81 171 ALA B CA 1
ATOM 3215 C C . ALA B 1 171 ? -0.23 -44.531 -26.016 1 95.81 171 ALA B C 1
ATOM 3217 O O . ALA B 1 171 ? 0.909 -44.969 -25.812 1 95.81 171 ALA B O 1
ATOM 3218 N N . HIS B 1 172 ? -1.045 -44.25 -25.078 1 96.69 172 HIS B N 1
ATOM 3219 C CA . HIS B 1 172 ? -0.601 -44.375 -23.688 1 96.69 172 HIS B CA 1
ATOM 3220 C C . HIS B 1 172 ? -1.383 -45.438 -22.938 1 96.69 172 HIS B C 1
ATOM 3222 O O . HIS B 1 172 ? -1.404 -45.469 -21.719 1 96.69 172 HIS B O 1
ATOM 3228 N N . GLY B 1 173 ? -2.104 -46.25 -23.672 1 96 173 GLY B N 1
ATOM 3229 C CA . GLY B 1 173 ? -2.686 -47.469 -23.125 1 96 173 GLY B CA 1
ATOM 3230 C C . GLY B 1 173 ? -4.008 -47.219 -22.422 1 96 173 GLY B C 1
ATOM 3231 O O . GLY B 1 173 ? -4.316 -47.906 -21.438 1 96 173 GLY B O 1
ATOM 3232 N N . PHE B 1 174 ? -4.746 -46.281 -22.875 1 96.25 174 PHE B N 1
ATOM 3233 C CA . PHE B 1 174 ? -6.066 -46 -22.312 1 96.25 174 PHE B CA 1
ATOM 3234 C C . PHE B 1 174 ? -7.141 -46.125 -23.391 1 96.25 174 PHE B C 1
ATOM 3236 O O . PHE B 1 174 ? -6.844 -46.062 -24.594 1 96.25 174 PHE B O 1
ATOM 3243 N N . SER B 1 175 ? -8.359 -46.438 -22.938 1 96.19 175 SER B N 1
ATOM 3244 C CA . SER B 1 175 ? -9.516 -46.062 -23.734 1 96.19 175 SER B CA 1
ATOM 3245 C C . SER B 1 175 ? -9.844 -44.562 -23.531 1 96.19 175 SER B C 1
ATOM 3247 O O . SER B 1 175 ? -9.391 -43.938 -22.578 1 96.19 175 SER B O 1
ATOM 3249 N N . ARG B 1 176 ? -10.57 -44.031 -24.422 1 94.88 176 ARG B N 1
ATOM 3250 C CA . ARG B 1 176 ? -10.977 -42.625 -24.281 1 94.88 176 ARG B CA 1
ATOM 3251 C C . ARG B 1 176 ? -11.688 -42.406 -22.953 1 94.88 176 ARG B C 1
ATOM 3253 O O . ARG B 1 176 ? -11.398 -41.438 -22.25 1 94.88 176 ARG B O 1
ATOM 3260 N N . ALA B 1 177 ? -12.57 -43.281 -22.609 1 96.06 177 ALA B N 1
ATOM 3261 C CA . ALA B 1 177 ? -13.352 -43.188 -21.375 1 96.06 177 ALA B CA 1
ATOM 3262 C C . ALA B 1 177 ? -12.445 -43.281 -20.156 1 96.06 177 ALA B C 1
ATOM 3264 O O . ALA B 1 177 ? -12.586 -42.5 -19.203 1 96.06 177 ALA B O 1
ATOM 3265 N N . SER B 1 178 ? -11.57 -44.219 -20.156 1 96.19 178 SER B N 1
ATOM 3266 C CA . SER B 1 178 ? -10.68 -44.438 -19.016 1 96.19 178 SER B CA 1
ATOM 3267 C C . SER B 1 178 ? -9.711 -43.281 -18.859 1 96.19 178 SER B C 1
ATOM 3269 O O . SER B 1 178 ? -9.398 -42.875 -17.734 1 96.19 178 SER B O 1
ATOM 3271 N N . LEU B 1 179 ? -9.164 -42.75 -19.953 1 96.25 179 LEU B N 1
ATOM 3272 C CA . LEU B 1 179 ? -8.273 -41.625 -19.906 1 96.25 179 LEU B CA 1
ATOM 3273 C C . LEU B 1 179 ? -8.977 -40.406 -19.328 1 96.25 179 LEU B C 1
ATOM 3275 O O . LEU B 1 179 ? -8.445 -39.719 -18.453 1 96.25 179 LEU B O 1
ATOM 3279 N N . THR B 1 180 ? -10.141 -40.156 -19.828 1 96 180 THR B N 1
ATOM 3280 C CA . THR B 1 180 ? -10.922 -39 -19.375 1 96 180 THR B CA 1
ATOM 3281 C C . THR B 1 180 ? -11.156 -39.062 -17.875 1 96 180 THR B C 1
ATOM 3283 O O . THR B 1 180 ? -10.938 -38.062 -17.156 1 96 180 THR B O 1
ATOM 3286 N N . ARG B 1 181 ? -11.539 -40.156 -17.406 1 96.25 181 ARG B N 1
ATOM 3287 C CA . ARG B 1 181 ? -11.828 -40.344 -15.984 1 96.25 181 ARG B CA 1
ATOM 3288 C C . ARG B 1 181 ? -10.562 -40.25 -15.148 1 96.25 181 ARG B C 1
ATOM 3290 O O . ARG B 1 181 ? -10.539 -39.562 -14.125 1 96.25 181 ARG B O 1
ATOM 3297 N N . ALA B 1 182 ? -9.539 -40.906 -15.586 1 95.81 182 ALA B N 1
ATOM 3298 C CA . ALA B 1 182 ? -8.273 -40.906 -14.852 1 95.81 182 ALA B CA 1
ATOM 3299 C C . ALA B 1 182 ? -7.652 -39.531 -14.805 1 95.81 182 ALA B C 1
ATOM 3301 O O . ALA B 1 182 ? -7.113 -39.125 -13.781 1 95.81 182 ALA B O 1
ATOM 3302 N N . PHE B 1 183 ? -7.719 -38.875 -15.898 1 95.75 183 PHE B N 1
ATOM 3303 C CA . PHE B 1 183 ? -7.129 -37.531 -15.992 1 95.75 183 PHE B CA 1
ATOM 3304 C C . PHE B 1 183 ? -7.828 -36.562 -15.039 1 95.75 183 PHE B C 1
ATOM 3306 O O . PHE B 1 183 ? -7.172 -35.844 -14.281 1 95.75 183 PHE B O 1
ATOM 3313 N N . ALA B 1 184 ? -9.102 -36.562 -15.047 1 94.88 184 ALA B N 1
ATOM 3314 C CA . ALA B 1 184 ? -9.883 -35.688 -14.164 1 94.88 184 ALA B CA 1
ATOM 3315 C C . ALA B 1 184 ? -9.633 -36.031 -12.695 1 94.88 184 ALA B C 1
ATOM 3317 O O . ALA B 1 184 ? -9.547 -35.125 -11.859 1 94.88 184 ALA B O 1
ATOM 3318 N N . ARG B 1 185 ? -9.547 -37.25 -12.438 1 94.75 185 ARG B N 1
ATOM 3319 C CA . ARG B 1 185 ? -9.297 -37.688 -11.07 1 94.75 185 ARG B CA 1
ATOM 3320 C C . ARG B 1 185 ? -7.934 -37.188 -10.578 1 94.75 185 ARG B C 1
ATOM 3322 O O . ARG B 1 185 ? -7.805 -36.75 -9.445 1 94.75 185 ARG B O 1
ATOM 3329 N N . GLU B 1 186 ? -6.934 -37.281 -11.461 1 93.38 186 GLU B N 1
ATOM 3330 C CA . GLU B 1 186 ? -5.555 -36.969 -11.078 1 93.38 186 GLU B CA 1
ATOM 3331 C C . GLU B 1 186 ? -5.281 -35.469 -11.078 1 93.38 186 GLU B C 1
ATOM 3333 O O . GLU B 1 186 ? -4.457 -35 -10.305 1 93.38 186 GLU B O 1
ATOM 3338 N N . THR B 1 187 ? -5.918 -34.75 -11.938 1 92.19 187 THR B N 1
ATOM 3339 C CA . THR B 1 187 ? -5.551 -33.344 -12.117 1 92.19 187 THR B CA 1
ATOM 3340 C C . THR B 1 187 ? -6.668 -32.438 -11.617 1 92.19 187 THR B C 1
ATOM 3342 O O . THR B 1 187 ? -6.449 -31.234 -11.414 1 92.19 187 THR B O 1
ATOM 3345 N N . GLY B 1 188 ? -7.844 -32.969 -11.516 1 91.81 188 GLY B N 1
ATOM 3346 C CA . GLY B 1 188 ? -8.984 -32.188 -11.07 1 91.81 188 GLY B CA 1
ATOM 3347 C C . GLY B 1 188 ? -9.641 -31.391 -12.188 1 91.81 188 GLY B C 1
ATOM 3348 O O . GLY B 1 188 ? -10.633 -30.688 -11.969 1 91.81 188 GLY B O 1
ATOM 3349 N N . VAL B 1 189 ? -9.086 -31.438 -13.383 1 91.56 189 VAL B N 1
ATOM 3350 C CA . VAL B 1 189 ? -9.641 -30.703 -14.516 1 91.56 189 VAL B CA 1
ATOM 3351 C C . VAL B 1 189 ? -9.719 -31.609 -15.742 1 91.56 189 VAL B C 1
ATOM 3353 O O . VAL B 1 189 ? -9.133 -32.688 -15.75 1 91.56 189 VAL B O 1
ATOM 3356 N N . SER B 1 190 ? -10.477 -31.188 -16.75 1 94.12 190 SER B N 1
ATOM 3357 C CA . SER B 1 190 ? -10.539 -31.953 -18 1 94.12 190 SER B CA 1
ATOM 3358 C C . SER B 1 190 ? -9.266 -31.781 -18.812 1 94.12 190 SER B C 1
ATOM 3360 O O . SER B 1 190 ? -8.531 -30.797 -18.625 1 94.12 190 SER B O 1
ATOM 3362 N N . PHE B 1 191 ? -9.008 -32.75 -19.719 1 94 191 PHE B N 1
ATOM 3363 C CA . PHE B 1 191 ? -7.844 -32.656 -20.578 1 94 191 PHE B CA 1
ATOM 3364 C C . PHE B 1 191 ? -7.891 -31.359 -21.422 1 94 191 PHE B C 1
ATOM 3366 O O . PHE B 1 191 ? -6.871 -30.703 -21.609 1 94 191 PHE B O 1
ATOM 3373 N N . GLY B 1 192 ? -9 -31.031 -21.922 1 91.69 192 GLY B N 1
ATOM 3374 C CA . GLY B 1 192 ? -9.141 -29.812 -22.703 1 91.69 192 GLY B CA 1
ATOM 3375 C C . GLY B 1 192 ? -8.766 -28.562 -21.938 1 91.69 192 GLY B C 1
ATOM 3376 O O . GLY B 1 192 ? -8.031 -27.703 -22.453 1 91.69 192 GLY B O 1
ATOM 3377 N N . HIS B 1 193 ? -9.32 -28.5 -20.781 1 91.25 193 HIS B N 1
ATOM 3378 C CA . HIS B 1 193 ? -8.992 -27.375 -19.938 1 91.25 193 HIS B CA 1
ATOM 3379 C C . HIS B 1 193 ? -7.504 -27.344 -19.594 1 91.25 193 HIS B C 1
ATOM 3381 O O . HIS B 1 193 ? -6.875 -26.281 -19.641 1 91.25 193 HIS B O 1
ATOM 3387 N N . TRP B 1 194 ? -7.039 -28.484 -19.266 1 93.44 194 TRP B N 1
ATOM 3388 C CA . TRP B 1 194 ? -5.617 -28.625 -18.969 1 93.44 194 TRP B CA 1
ATOM 3389 C C . TRP B 1 194 ? -4.762 -28.172 -20.141 1 93.44 194 TRP B C 1
ATOM 3391 O O . TRP B 1 194 ? -3.811 -27.406 -19.969 1 93.44 194 TRP B O 1
ATOM 3401 N N . LEU B 1 195 ? -5.078 -28.609 -21.281 1 93 195 LEU B N 1
ATOM 3402 C CA . LEU B 1 195 ? -4.336 -28.266 -22.5 1 93 195 LEU B CA 1
ATOM 3403 C C . LEU B 1 195 ? -4.367 -26.766 -22.75 1 93 195 LEU B C 1
ATOM 3405 O O . LEU B 1 195 ? -3.344 -26.172 -23.094 1 93 195 LEU B O 1
ATOM 3409 N N . ALA B 1 196 ? -5.465 -26.203 -22.578 1 90.06 196 ALA B N 1
ATOM 3410 C CA . ALA B 1 196 ? -5.598 -24.766 -22.75 1 90.06 196 ALA B CA 1
ATOM 3411 C C . ALA B 1 196 ? -4.688 -24 -21.781 1 90.06 196 ALA B C 1
ATOM 3413 O O . ALA B 1 196 ? -4.012 -23.047 -22.172 1 90.06 196 ALA B O 1
ATOM 3414 N N . GLN B 1 197 ? -4.676 -24.469 -20.562 1 90.25 197 GLN B N 1
ATOM 3415 C CA . GLN B 1 197 ? -3.832 -23.844 -19.562 1 90.25 197 GLN B CA 1
ATOM 3416 C C . GLN B 1 197 ? -2.352 -24 -19.891 1 90.25 197 GLN B C 1
ATOM 3418 O O . GLN B 1 197 ? -1.57 -23.062 -19.75 1 90.25 197 GLN B O 1
ATOM 3423 N N . ALA B 1 198 ? -2.023 -25.141 -20.328 1 92.69 198 ALA B N 1
ATOM 3424 C CA . ALA B 1 198 ? -0.646 -25.406 -20.719 1 92.69 198 ALA B CA 1
ATOM 3425 C C . ALA B 1 198 ? -0.208 -24.484 -21.859 1 92.69 198 ALA B C 1
ATOM 3427 O O . ALA B 1 198 ? 0.901 -23.953 -21.828 1 92.69 198 ALA B O 1
ATOM 3428 N N . ARG B 1 199 ? -1.08 -24.344 -22.781 1 91.94 199 ARG B N 1
ATOM 3429 C CA . ARG B 1 199 ? -0.786 -23.484 -23.922 1 91.94 199 ARG B CA 1
ATOM 3430 C C . ARG B 1 199 ? -0.589 -22.031 -23.484 1 91.94 199 ARG B C 1
ATOM 3432 O O . ARG B 1 199 ? 0.32 -21.359 -23.969 1 91.94 199 ARG B O 1
ATOM 3439 N N . LEU B 1 200 ? -1.34 -21.656 -22.562 1 89.44 200 LEU B N 1
ATOM 3440 C CA . LEU B 1 200 ? -1.246 -20.281 -22.094 1 89.44 200 LEU B CA 1
ATOM 3441 C C . LEU B 1 200 ? 0.046 -20.062 -21.312 1 89.44 200 LEU B C 1
ATOM 3443 O O . LEU B 1 200 ? 0.687 -19.016 -21.453 1 89.44 200 LEU B O 1
ATOM 3447 N N . LEU B 1 201 ? 0.401 -20.969 -20.5 1 88.44 201 LEU B N 1
ATOM 3448 C CA . LEU B 1 201 ? 1.657 -20.875 -19.766 1 88.44 201 LEU B CA 1
ATOM 3449 C C . LEU B 1 201 ? 2.842 -20.797 -20.719 1 88.44 201 LEU B C 1
ATOM 3451 O O . LEU B 1 201 ? 3.766 -20 -20.516 1 88.44 201 LEU B O 1
ATOM 3455 N N . GLU B 1 202 ? 2.744 -21.562 -21.719 1 88.88 202 GLU B N 1
ATOM 3456 C CA . GLU B 1 202 ? 3.789 -21.531 -22.75 1 88.88 202 GLU B CA 1
ATOM 3457 C C . GLU B 1 202 ? 3.789 -20.203 -23.5 1 88.88 202 GLU B C 1
ATOM 3459 O O . GLU B 1 202 ? 4.848 -19.688 -23.859 1 88.88 202 GLU B O 1
ATOM 3464 N N . ALA B 1 203 ? 2.645 -19.719 -23.75 1 89.81 203 ALA B N 1
ATOM 3465 C CA . ALA B 1 203 ? 2.535 -18.422 -24.422 1 89.81 203 ALA B CA 1
ATOM 3466 C C . ALA B 1 203 ? 3.234 -17.328 -23.625 1 89.81 203 ALA B C 1
ATOM 3468 O O . ALA B 1 203 ? 3.918 -16.484 -24.203 1 89.81 203 ALA B O 1
ATOM 3469 N N . VAL B 1 204 ? 3.059 -17.391 -22.375 1 85.19 204 VAL B N 1
ATOM 3470 C CA . VAL B 1 204 ? 3.701 -16.406 -21.516 1 85.19 204 VAL B CA 1
ATOM 3471 C C . VAL B 1 204 ? 5.219 -16.484 -21.656 1 85.19 204 VAL B C 1
ATOM 3473 O O . VAL B 1 204 ? 5.898 -15.469 -21.766 1 85.19 204 VAL B O 1
ATOM 3476 N N . ARG B 1 205 ? 5.676 -17.688 -21.672 1 83.62 205 ARG B N 1
ATOM 3477 C CA . ARG B 1 205 ? 7.109 -17.906 -21.844 1 83.62 205 ARG B CA 1
ATOM 3478 C C . ARG B 1 205 ? 7.602 -17.312 -23.156 1 83.62 205 ARG B C 1
ATOM 3480 O O . ARG B 1 205 ? 8.594 -16.578 -23.172 1 83.62 205 ARG B O 1
ATOM 3487 N N . LEU B 1 206 ? 6.891 -17.531 -24.125 1 86.88 206 LEU B N 1
ATOM 3488 C CA . LEU B 1 206 ? 7.285 -17.078 -25.453 1 86.88 206 LEU B CA 1
ATOM 3489 C C . LEU B 1 206 ? 7.23 -15.555 -25.547 1 86.88 206 LEU B C 1
ATOM 3491 O O . LEU B 1 206 ? 8.164 -14.922 -26.047 1 86.88 206 LEU B O 1
ATOM 3495 N N . LEU B 1 207 ? 6.168 -15.039 -25.016 1 85.94 207 LEU B N 1
ATOM 3496 C CA . LEU B 1 207 ? 5.984 -13.594 -25.047 1 85.94 207 LEU B CA 1
ATOM 3497 C C . LEU B 1 207 ? 7.059 -12.883 -24.234 1 85.94 207 LEU B C 1
ATOM 3499 O O . LEU B 1 207 ? 7.547 -11.828 -24.625 1 85.94 207 LEU B O 1
ATOM 3503 N N . SER B 1 208 ? 7.332 -13.453 -23.188 1 79.81 208 SER B N 1
ATOM 3504 C CA . SER B 1 208 ? 8.367 -12.891 -22.328 1 79.81 208 SER B CA 1
ATOM 3505 C C . SER B 1 208 ? 9.727 -12.906 -23.016 1 79.81 208 SER B C 1
ATOM 3507 O O . SER B 1 208 ? 10.594 -12.086 -22.703 1 79.81 208 SER B O 1
ATOM 3509 N N . GLY B 1 209 ? 9.867 -13.82 -23.875 1 77.81 209 GLY B N 1
ATOM 3510 C CA . GLY B 1 209 ? 11.102 -13.938 -24.641 1 77.81 209 GLY B CA 1
ATOM 3511 C C . GLY B 1 209 ? 11.133 -13.047 -25.875 1 77.81 209 GLY B C 1
ATOM 3512 O O . GLY B 1 209 ? 12.102 -13.047 -26.625 1 77.81 209 GLY B O 1
ATOM 3513 N N . GLY B 1 210 ? 10 -12.352 -26.094 1 82.12 210 GLY B N 1
ATOM 3514 C CA . GLY B 1 210 ? 10 -11.359 -27.156 1 82.12 210 GLY B CA 1
ATOM 3515 C C . GLY B 1 210 ? 9.25 -11.812 -28.391 1 82.12 210 GLY B C 1
ATOM 3516 O O . GLY B 1 210 ? 9.227 -11.117 -29.406 1 82.12 210 GLY B O 1
ATOM 3517 N N . ALA B 1 211 ? 8.664 -12.961 -28.359 1 87.56 211 ALA B N 1
ATOM 3518 C CA . ALA B 1 211 ? 7.906 -13.43 -29.516 1 87.56 211 ALA B CA 1
ATOM 3519 C C . ALA B 1 211 ? 6.719 -12.516 -29.797 1 87.56 211 ALA B C 1
ATOM 3521 O O . ALA B 1 211 ? 6.188 -11.875 -28.891 1 87.56 211 ALA B O 1
ATOM 3522 N N . MET B 1 212 ? 6.352 -12.477 -31.016 1 91.19 212 MET B N 1
ATOM 3523 C CA . MET B 1 212 ? 5.195 -11.672 -31.391 1 91.19 212 MET B CA 1
ATOM 3524 C C . MET B 1 212 ? 3.896 -12.375 -31.016 1 91.19 212 MET B C 1
ATOM 3526 O O . MET B 1 212 ? 3.812 -13.602 -31.047 1 91.19 212 MET B O 1
ATOM 3530 N N . VAL B 1 213 ? 2.9 -11.57 -30.734 1 91 213 VAL B N 1
ATOM 3531 C CA . VAL B 1 213 ? 1.627 -12.086 -30.234 1 91 213 VAL B CA 1
ATOM 3532 C C . VAL B 1 213 ? 1.022 -13.039 -31.281 1 91 213 VAL B C 1
ATOM 3534 O O . VAL B 1 213 ? 0.574 -14.133 -30.938 1 91 213 VAL B O 1
ATOM 3537 N N . GLY B 1 214 ? 1.059 -12.578 -32.531 1 90.62 214 GLY B N 1
ATOM 3538 C CA . GLY B 1 214 ? 0.496 -13.398 -33.594 1 90.62 214 GLY B CA 1
ATOM 3539 C C . GLY B 1 214 ? 1.198 -14.734 -33.75 1 90.62 214 GLY B C 1
ATOM 3540 O O . GLY B 1 214 ? 0.546 -15.773 -33.875 1 90.62 214 GLY B O 1
ATOM 3541 N N . GLU B 1 215 ? 2.439 -14.758 -33.781 1 91.88 215 GLU B N 1
ATOM 3542 C CA . GLU B 1 215 ? 3.238 -15.977 -33.906 1 91.88 215 GLU B CA 1
ATOM 3543 C C . GLU B 1 215 ? 3.039 -16.891 -32.688 1 91.88 215 GLU B C 1
ATOM 3545 O O . GLU B 1 215 ? 2.961 -18.109 -32.844 1 91.88 215 GLU B O 1
ATOM 3550 N N . THR B 1 216 ? 3.033 -16.266 -31.531 1 93.81 216 THR B N 1
ATOM 3551 C CA . THR B 1 216 ? 2.84 -17.016 -30.297 1 93.81 216 THR B CA 1
ATOM 3552 C C . THR B 1 216 ? 1.512 -17.766 -30.312 1 93.81 216 THR B C 1
ATOM 3554 O O . THR B 1 216 ? 1.451 -18.938 -29.953 1 93.81 216 THR B O 1
ATOM 3557 N N . ALA B 1 217 ? 0.51 -17.094 -30.781 1 93.12 217 ALA B N 1
ATOM 3558 C CA . ALA B 1 217 ? -0.815 -17.719 -30.859 1 93.12 217 ALA B CA 1
ATOM 3559 C C . ALA B 1 217 ? -0.778 -19.016 -31.656 1 93.12 217 ALA B C 1
ATOM 3561 O O . ALA B 1 217 ? -1.254 -20.047 -31.188 1 93.12 217 ALA B O 1
ATOM 3562 N N . LEU B 1 218 ? -0.135 -18.938 -32.75 1 89.62 218 LEU B N 1
ATOM 3563 C CA . LEU B 1 218 ? -0.06 -20.094 -33.625 1 89.62 218 LEU B CA 1
ATOM 3564 C C . LEU B 1 218 ? 0.84 -21.172 -33.062 1 89.62 218 LEU B C 1
ATOM 3566 O O . LEU B 1 218 ? 0.519 -22.375 -33.125 1 89.62 218 LEU B O 1
ATOM 3570 N N . GLN B 1 219 ? 1.822 -20.781 -32.469 1 91.69 219 GLN B N 1
ATOM 3571 C CA . GLN B 1 219 ? 2.809 -21.719 -31.938 1 91.69 219 GLN B CA 1
ATOM 3572 C C . GLN B 1 219 ? 2.221 -22.547 -30.797 1 91.69 219 GLN B C 1
ATOM 3574 O O . GLN B 1 219 ? 2.566 -23.703 -30.625 1 91.69 219 GLN B O 1
ATOM 3579 N N . VAL B 1 220 ? 1.359 -21.891 -30.078 1 93 220 VAL B N 1
ATOM 3580 C CA . VAL B 1 220 ? 0.846 -22.625 -28.922 1 93 220 VAL B CA 1
ATOM 3581 C C . VAL B 1 220 ? -0.462 -23.328 -29.297 1 93 220 VAL B C 1
ATOM 3583 O O . VAL B 1 220 ? -1.058 -24.016 -28.469 1 93 220 VAL B O 1
ATOM 3586 N N . GLY B 1 221 ? -0.934 -23.141 -30.5 1 91.44 221 GLY B N 1
ATOM 3587 C CA . GLY B 1 221 ? -1.991 -24.016 -30.984 1 91.44 221 GLY B CA 1
ATOM 3588 C C . GLY B 1 221 ? -3.314 -23.297 -31.172 1 91.44 221 GLY B C 1
ATOM 3589 O O . GLY B 1 221 ? -4.344 -23.938 -31.406 1 91.44 221 GLY B O 1
ATOM 3590 N N . TYR B 1 222 ? -3.367 -22.016 -31.047 1 91.81 222 TYR B N 1
ATOM 3591 C CA . TYR B 1 222 ? -4.605 -21.297 -31.328 1 91.81 222 TYR B CA 1
ATOM 3592 C C . TYR B 1 222 ? -4.766 -21.016 -32.812 1 91.81 222 TYR B C 1
ATOM 3594 O O . TYR B 1 222 ? -3.779 -20.828 -33.531 1 91.81 222 TYR B O 1
ATOM 3602 N N . GLN B 1 223 ? -6.023 -20.969 -33.156 1 88.06 223 GLN B N 1
ATOM 3603 C CA . GLN B 1 223 ? -6.32 -20.828 -34.562 1 88.06 223 GLN B CA 1
ATOM 3604 C C . GLN B 1 223 ? -6.324 -19.359 -35 1 88.06 223 GLN B C 1
ATOM 3606 O O . GLN B 1 223 ? -6.223 -19.047 -36.188 1 88.06 223 GLN B O 1
ATOM 3611 N N . SER B 1 224 ? -6.473 -18.438 -34.031 1 91.25 224 SER B N 1
ATOM 3612 C CA . SER B 1 224 ? -6.465 -17.016 -34.344 1 91.25 224 SER B CA 1
ATOM 3613 C C . SER B 1 224 ? -5.914 -16.203 -33.188 1 91.25 224 SER B C 1
ATOM 3615 O O . SER B 1 224 ? -6.086 -16.562 -32 1 91.25 224 SER B O 1
ATOM 3617 N N . PRO B 1 225 ? -5.363 -15.086 -33.562 1 91.25 225 PRO B N 1
ATOM 3618 C CA . PRO B 1 225 ? -4.879 -14.195 -32.5 1 91.25 225 PRO B CA 1
ATOM 3619 C C . PRO B 1 225 ? -6 -13.672 -31.609 1 91.25 225 PRO B C 1
ATOM 3621 O O . PRO B 1 225 ? -5.801 -13.492 -30.406 1 91.25 225 PRO B O 1
ATOM 3624 N N . SER B 1 226 ? -7.094 -13.508 -32.156 1 92.44 226 SER B N 1
ATOM 3625 C CA . SER B 1 226 ? -8.227 -13 -31.391 1 92.44 226 SER B CA 1
ATOM 3626 C C . SER B 1 226 ? -8.656 -13.992 -30.312 1 92.44 226 SER B C 1
ATOM 3628 O O . SER B 1 226 ? -8.898 -13.609 -29.172 1 92.44 226 SER B O 1
ATOM 3630 N N . ALA B 1 227 ? -8.766 -15.211 -30.766 1 91.62 227 ALA B N 1
ATOM 3631 C CA . ALA B 1 227 ? -9.133 -16.266 -29.812 1 91.62 227 ALA B CA 1
ATOM 3632 C C . ALA B 1 227 ? -8.07 -16.406 -28.719 1 91.62 227 ALA B C 1
ATOM 3634 O O . ALA B 1 227 ? -8.398 -16.594 -27.547 1 91.62 227 ALA B O 1
ATOM 3635 N N . PHE B 1 228 ? -6.875 -16.281 -29.125 1 92.62 228 PHE B N 1
ATOM 3636 C CA . PHE B 1 228 ? -5.754 -16.359 -28.188 1 92.62 228 PHE B CA 1
ATOM 3637 C C . PHE B 1 228 ? -5.805 -15.211 -27.188 1 92.62 228 PHE B C 1
ATOM 3639 O O . PHE B 1 228 ? -5.711 -15.445 -25.969 1 92.62 228 PHE B O 1
ATOM 3646 N N . CYS B 1 229 ? -6 -14.055 -27.609 1 92.12 229 CYS B N 1
ATOM 3647 C CA . CYS B 1 229 ? -6.02 -12.883 -26.75 1 92.12 229 CYS B CA 1
ATOM 3648 C C . CYS B 1 229 ? -7.164 -12.961 -25.734 1 92.12 229 CYS B C 1
ATOM 3650 O O . CYS B 1 229 ? -6.992 -12.617 -24.562 1 92.12 229 CYS B O 1
ATOM 3652 N N . ALA B 1 230 ? -8.242 -13.414 -26.188 1 91.06 230 ALA B N 1
ATOM 3653 C CA . ALA B 1 230 ? -9.398 -13.555 -25.312 1 91.06 230 ALA B CA 1
ATOM 3654 C C . ALA B 1 230 ? -9.117 -14.57 -24.203 1 91.06 230 ALA B C 1
ATOM 3656 O O . ALA B 1 230 ? -9.414 -14.312 -23.031 1 91.06 230 ALA B O 1
ATOM 3657 N N . ALA B 1 231 ? -8.562 -15.672 -24.578 1 87.75 231 ALA B N 1
ATOM 3658 C CA . ALA B 1 231 ? -8.234 -16.703 -23.609 1 87.75 231 ALA B CA 1
ATOM 3659 C C . ALA B 1 231 ? -7.16 -16.234 -22.641 1 87.75 231 ALA B C 1
ATOM 3661 O O . ALA B 1 231 ? -7.25 -16.469 -21.422 1 87.75 231 ALA B O 1
ATOM 3662 N N . PHE B 1 232 ? -6.227 -15.562 -23.188 1 87.94 232 PHE B N 1
ATOM 3663 C CA . PHE B 1 232 ? -5.117 -15.031 -22.406 1 87.94 232 PHE B CA 1
ATOM 3664 C C . PHE B 1 232 ? -5.617 -14.07 -21.328 1 87.94 232 PHE B C 1
ATOM 3666 O O . PHE B 1 232 ? -5.262 -14.195 -20.156 1 87.94 232 PHE B O 1
ATOM 3673 N N . ARG B 1 233 ? -6.398 -13.227 -21.641 1 83.56 233 ARG B N 1
ATOM 3674 C CA . ARG B 1 233 ? -6.949 -12.25 -20.703 1 83.56 233 ARG B CA 1
ATOM 3675 C C . ARG B 1 233 ? -7.824 -12.922 -19.656 1 83.56 233 ARG B C 1
ATOM 3677 O O . ARG B 1 233 ? -7.781 -12.562 -18.484 1 83.56 233 ARG B O 1
ATOM 3684 N N . ARG B 1 234 ? -8.57 -13.82 -20.109 1 79.31 234 ARG B N 1
ATOM 3685 C CA . ARG B 1 234 ? -9.469 -14.531 -19.203 1 79.31 234 ARG B CA 1
ATOM 3686 C C . ARG B 1 234 ? -8.68 -15.281 -18.141 1 79.31 234 ARG B C 1
ATOM 3688 O O . ARG B 1 234 ? -9.062 -15.289 -16.969 1 79.31 234 ARG B O 1
ATOM 3695 N N . HIS B 1 235 ? -7.621 -15.82 -18.547 1 74.56 235 HIS B N 1
ATOM 3696 C CA . HIS B 1 235 ? -6.887 -16.703 -17.641 1 74.56 235 HIS B CA 1
ATOM 3697 C C . HIS B 1 235 ? -5.859 -15.93 -16.828 1 74.56 235 HIS B C 1
ATOM 3699 O O . HIS B 1 235 ? -5.605 -16.266 -15.664 1 74.56 235 HIS B O 1
ATOM 3705 N N . LEU B 1 236 ? -5.254 -14.93 -17.469 1 74.81 236 LEU B N 1
ATOM 3706 C CA . LEU B 1 236 ? -4.129 -14.281 -16.797 1 74.81 236 LEU B CA 1
ATOM 3707 C C . LEU B 1 236 ? -4.512 -12.891 -16.312 1 74.81 236 LEU B C 1
ATOM 3709 O O . LEU B 1 236 ? -3.748 -12.242 -15.594 1 74.81 236 LEU B O 1
ATOM 3713 N N . GLY B 1 237 ? -5.59 -12.422 -16.672 1 73.19 237 GLY B N 1
ATOM 3714 C CA . GLY B 1 237 ? -6.109 -11.156 -16.203 1 73.19 237 GLY B CA 1
ATOM 3715 C C . GLY B 1 237 ? -5.52 -9.953 -16.922 1 73.19 237 GLY B C 1
ATOM 3716 O O . GLY B 1 237 ? -5.754 -8.812 -16.516 1 73.19 237 GLY B O 1
ATOM 3717 N N . MET B 1 238 ? -4.734 -10.188 -17.891 1 75.5 238 MET B N 1
ATOM 3718 C CA . MET B 1 238 ? -4.125 -9.117 -18.672 1 75.5 238 MET B CA 1
ATOM 3719 C C . MET B 1 238 ? -3.939 -9.539 -20.125 1 75.5 238 MET B C 1
ATOM 3721 O O . MET B 1 238 ? -3.932 -10.734 -20.422 1 75.5 238 MET B O 1
ATOM 3725 N N . ALA B 1 239 ? -3.832 -8.539 -21 1 86.06 239 ALA B N 1
ATOM 3726 C CA . ALA B 1 239 ? -3.596 -8.82 -22.422 1 86.06 239 ALA B CA 1
ATOM 3727 C C . ALA B 1 239 ? -2.131 -9.164 -22.672 1 86.06 239 ALA B C 1
ATOM 3729 O O . ALA B 1 239 ? -1.246 -8.719 -21.938 1 86.06 239 ALA B O 1
ATOM 3730 N N . PRO B 1 240 ? -1.956 -9.984 -23.75 1 86.31 240 PRO B N 1
ATOM 3731 C CA . PRO B 1 240 ? -0.57 -10.32 -24.078 1 86.31 240 PRO B CA 1
ATOM 3732 C C . PRO B 1 240 ? 0.317 -9.094 -24.25 1 86.31 240 PRO B C 1
ATOM 3734 O O . PRO B 1 240 ? 1.455 -9.078 -23.781 1 86.31 240 PRO B O 1
ATOM 3737 N N . GLY B 1 241 ? -0.195 -8.141 -24.859 1 81.88 241 GLY B N 1
ATOM 3738 C CA . GLY B 1 241 ? 0.56 -6.914 -25.047 1 81.88 241 GLY B CA 1
ATOM 3739 C C . GLY B 1 241 ? 0.912 -6.219 -23.75 1 81.88 241 GLY B C 1
ATOM 3740 O O . GLY B 1 241 ? 1.997 -5.652 -23.609 1 81.88 241 GLY B O 1
ATOM 3741 N N . GLU B 1 242 ? -0.002 -6.242 -22.859 1 78.38 242 GLU B N 1
ATOM 3742 C CA . GLU B 1 242 ? 0.236 -5.652 -21.547 1 78.38 242 GLU B CA 1
ATOM 3743 C C . GLU B 1 242 ? 1.365 -6.375 -20.812 1 78.38 242 GLU B C 1
ATOM 3745 O O . GLU B 1 242 ? 2.189 -5.738 -20.156 1 78.38 242 GLU B O 1
ATOM 3750 N N . LEU B 1 243 ? 1.286 -7.645 -20.953 1 77.12 243 LEU B N 1
ATOM 3751 C CA . LEU B 1 243 ? 2.359 -8.422 -20.344 1 77.12 243 LEU B CA 1
ATOM 3752 C C . LEU B 1 243 ? 3.713 -8.031 -20.938 1 77.12 243 LEU B C 1
ATOM 3754 O O . LEU B 1 243 ? 4.684 -7.852 -20.188 1 77.12 243 LEU B O 1
ATOM 3758 N N . GLN B 1 244 ? 3.697 -7.914 -22.156 1 78.31 244 GLN B N 1
ATOM 3759 C CA . GLN B 1 244 ? 4.945 -7.562 -22.812 1 78.31 244 GLN B CA 1
ATOM 3760 C C . GLN B 1 244 ? 5.418 -6.172 -22.406 1 78.31 244 GLN B C 1
ATOM 3762 O O . GLN B 1 244 ? 6.609 -5.961 -22.156 1 78.31 244 GLN B O 1
ATOM 3767 N N . ARG B 1 245 ? 4.504 -5.254 -22.328 1 74.19 245 ARG B N 1
ATOM 3768 C CA . ARG B 1 245 ? 4.84 -3.895 -21.922 1 74.19 245 ARG B CA 1
ATOM 3769 C C . ARG B 1 245 ? 5.355 -3.861 -20.484 1 74.19 245 ARG B C 1
ATOM 3771 O O . ARG B 1 245 ? 6.293 -3.127 -20.172 1 74.19 245 ARG B O 1
ATOM 3778 N N . ALA B 1 246 ? 4.703 -4.629 -19.75 1 68.44 246 ALA B N 1
ATOM 3779 C CA . ALA B 1 246 ? 5.098 -4.695 -18.344 1 68.44 246 ALA B CA 1
ATOM 3780 C C . ALA B 1 246 ? 6.508 -5.258 -18.203 1 68.44 246 ALA B C 1
ATOM 3782 O O . ALA B 1 246 ? 7.234 -4.898 -17.266 1 68.44 246 ALA B O 1
ATOM 3783 N N . GLN B 1 247 ? 6.859 -6.035 -19.078 1 65.62 247 GLN B N 1
ATOM 3784 C CA . GLN B 1 247 ? 8.172 -6.672 -19.047 1 65.62 247 GLN B CA 1
ATOM 3785 C C . GLN B 1 247 ? 9.234 -5.773 -19.672 1 65.62 247 GLN B C 1
ATOM 3787 O O . GLN B 1 247 ? 10.422 -5.891 -19.344 1 65.62 247 GLN B O 1
ATOM 3792 N N . ALA B 1 248 ? 8.773 -4.973 -20.672 1 60.38 248 ALA B N 1
ATOM 3793 C CA . ALA B 1 248 ? 9.695 -4.051 -21.344 1 60.38 248 ALA B CA 1
ATOM 3794 C C . ALA B 1 248 ? 10.031 -2.869 -20.438 1 60.38 248 ALA B C 1
ATOM 3796 O O . ALA B 1 248 ? 11.102 -2.266 -20.547 1 60.38 248 ALA B O 1
ATOM 3797 N N . ARG B 1 249 ? 8.961 -2.312 -19.812 1 51.75 249 ARG B N 1
ATOM 3798 C CA . ARG B 1 249 ? 9.141 -1.099 -19.016 1 51.75 249 ARG B CA 1
ATOM 3799 C C . ARG B 1 249 ? 10.125 -1.333 -17.875 1 51.75 249 ARG B C 1
ATOM 3801 O O . ARG B 1 249 ? 10.445 -0.406 -17.125 1 51.75 249 ARG B O 1
ATOM 3808 N N . VAL B 1 250 ? 10.57 -2.451 -17.781 1 43.16 250 VAL B N 1
ATOM 3809 C CA . VAL B 1 250 ? 11.68 -2.553 -16.844 1 43.16 250 VAL B CA 1
ATOM 3810 C C . VAL B 1 250 ? 12.984 -2.199 -17.547 1 43.16 250 VAL B C 1
ATOM 3812 O O . VAL B 1 250 ? 13.258 -2.67 -18.641 1 43.16 250 VAL B O 1
#

Radius of gyration: 29.79 Å; Cα contacts (8 Å, |Δi|>4): 926; chains: 2; bounding box: 43×98×62 Å